Protein AF-0000000081332481 (afdb_homodimer)

Organism: NCBI:txid2813360

Solvent-accessible surface area (backbone atoms only — not comparable to full-atom values): 32231 Å² total; per-residue (Å²): 129,85,81,70,49,71,56,53,50,43,49,51,51,40,50,52,54,43,51,50,42,48,48,52,48,54,48,47,52,50,52,48,51,51,47,49,53,48,53,53,50,54,58,68,66,47,56,86,83,52,57,57,63,68,61,35,68,72,42,75,48,63,41,43,40,66,84,76,62,51,73,46,76,46,75,48,70,48,22,32,64,70,50,46,52,48,50,49,50,49,50,50,44,49,52,50,49,50,43,51,32,45,43,50,38,43,50,47,52,38,53,46,50,46,46,21,49,28,47,54,70,64,37,84,55,39,75,81,57,87,84,67,84,59,84,87,43,80,54,59,66,80,57,37,45,90,88,54,63,55,88,57,66,63,54,56,60,53,49,37,35,47,74,58,30,69,65,37,37,52,47,49,65,31,89,91,46,55,50,65,63,52,48,51,49,51,52,54,50,31,49,26,35,61,66,47,77,29,39,41,82,52,64,68,61,51,50,51,57,49,49,69,72,40,70,94,52,80,62,78,61,46,60,60,57,58,49,70,36,43,40,84,46,96,96,29,28,29,64,51,60,61,67,38,76,45,67,77,49,97,83,45,62,80,84,40,54,48,53,49,54,59,51,52,54,30,49,54,51,26,51,50,46,40,50,49,51,38,55,55,56,68,69,47,80,85,123,129,85,81,70,50,70,58,54,51,44,48,51,51,40,50,51,54,43,50,48,41,49,49,52,48,55,50,47,54,51,53,48,51,52,48,50,53,47,52,54,50,54,59,69,65,47,56,87,83,52,58,59,64,69,52,44,67,73,41,75,48,65,40,43,41,67,83,76,60,51,71,46,75,46,75,48,72,45,22,30,65,68,50,47,51,48,51,48,50,50,51,51,44,49,51,51,48,51,45,49,32,44,45,49,37,44,51,48,49,39,54,45,50,46,46,22,51,29,48,55,70,63,36,85,55,40,76,82,59,87,84,67,83,60,83,87,43,82,53,61,68,81,57,36,45,89,88,54,63,55,87,58,66,62,53,58,61,51,50,37,36,45,73,57,31,68,64,38,38,51,47,48,64,31,89,91,46,55,52,64,63,53,47,52,50,51,53,52,50,33,49,26,34,63,68,46,77,30,39,42,82,50,64,67,59,52,51,50,56,49,49,66,72,40,70,94,52,79,61,77,62,47,61,61,56,57,48,71,36,42,39,84,48,95,93,28,29,29,64,51,60,61,68,37,76,46,66,78,47,96,83,45,61,80,83,40,53,49,52,50,54,61,51,54,54,32,49,53,52,26,51,49,49,39,52,48,50,39,54,54,56,68,69,46,79,86,122

Nearest PDB structures (foldseek):
  5knb-assembly1_G  TM=2.806E-01  e=1.075E+00  Enterococcus hirae ATCC 9790
  3vr4-assembly1_G  TM=3.403E-01  e=3.353E+00  Enterococcus hirae
  6is6-assembly1_A  TM=1.563E-01  e=2.372E+00  Thermoplasmatales archaeon SG8-52-1
  7clj-assembly1_A-2  TM=1.179E-01  e=5.777E+00  Thermoplasmatales archaeon SG8-52-1
  5knb-assembly1_G  TM=2.806E-01  e=8.310E-01  Enterococcus hirae ATCC 9790

Radius of gyration: 25.59 Å; Cα contacts (8 Å, |Δi|>4): 649; chains: 2; bounding box: 69×75×63 Å

pLDDT: mean 86.56, std 14.45, range [34.12, 98.12]

Foldseek 3Di:
DPPDDPLRVLLVVLVVLLVVLVVVLVVLVVVLVVVLVVLVVVLVPDDPVPPQQQDFDKDWDWDADPVPRDIDIDIDGQRHSVSVNVVSVLVSQLSLLVSLLSSLLSLLVSLQQVQLQCVLVVFPLHDQDPPQDQPNDNDSCSRDDSVDHDPPPPLVSLVSLCVRFPLLVDVCPPPPHPLQLLSLLSVLQSVCCVPVVQWDQDLVVSVVSSPVSPDPDDCVCSSVVSCVQWDDDPNTTGGHQDWDQDPPDVPPPHRDTDRSSVVSSVSSSVSSVSVSVRRVVSPPPPD/DPPDDPLRVLLVVLVVLLVVLVVVLVVLVVVLVVVLVVLVVVLVPDDPVPPQQAQFDKDWDWDADPVPRDIDIDIDGQRHSVSVNVVSVLVSQLSLLVSLLSSLLSLLVSLQQVQLQCVLVVFPLHDQDPPQDQPNDNDSCSRDDSVCHDPPPPLVSLVSLCVRFPLLVDVCPPPPHPLQLLSLLSVLQSVCCVPVVQWDQDLVVSVVSSPVSPDPDDCVCSSVVSCVQWDDDPNTTGGHQDWDQPPPDVPPPHRDTDRSSVVSSVSSSVSSVSVSVRRVVSPPPPD

Secondary structure (DSSP, 8-state):
-----HHHHHHHHHHHHHHHHHHHHHHHHHHHHHHHHHHHHHHHHS-TTS-TTT-S-EEEEEEE-TTT--EEEEEEE--SHHHHHHHHHHHHHHHHHHHHHHHHHHHHHHHHHHHHHHHHHT-TTPPPPTT---TT---GGGT--TTSPPTTTTHHHHHHHHHH-HHHHHHHSSTT--HHHHHHHHHHHHHHHHHHTTEES-HHHHHHHHHHH-TTS--TTHHHHHHTTEEEETTEEEE--SPEE----TTS-TT-EE-HHHHHHHHHHHHHHHHHHHHHHHHS---/-----HHHHHHHHHHHHHHHHHHHHHHHHHHHHHHHHHHHHHHHHS-TTS-GGG---EEEEEEE-TTT--EEEEEEE--SHHHHHHHHHHHHHHHHHHHHHHHHHHHHHHHHHHHHHHHHHT-TTPPPPTT---TT---GGGT--TTSPPTTTTHHHHHHHHHH-HHHHHHHSSTT--HHHHHHHHHHHHHHHHHHTTEES-HHHHHHHHHHH-TTS--TTHHHHHHTTEEEETTEEEE--SPEE----TTS-TT-EE-HHHHHHHHHHHHHHHHHHHHHHHHS---

Sequence (574 aa):
MTDKTFVQEEFDKLLEKITNADVYKRQTAKIFEYREARLIEQHQQLPDWVNREEHGPAYFVRYKSPSTAVETTITTKTYKLDDQLELNTLHKLKTYQWLLAEAYEVFEDFIERVYADCGIRGSSLWVRPDGWKHDGSKDLSHYYNPRRKSSGTPFIQLKALRERSAHFREYEARKGNHYRVQFVLIEKLRHLIVHEGGYCEDFNSLMSLIQKELVDVSMKGVRSYVESYLIPHRGAKLIDLLELPVEDGPGALIGAYHDVMGGFFTTLIEYALLIKESIELEEQPVTMTDKTFVQEEFDKLLEKITNADVYKRQTAKIFEYREARLIEQHQQLPDWVNREEHGPAYFVRYKSPSTAVETTITTKTYKLDDQLELNTLHKLKTYQWLLAEAYEVFEDFIERVYADCGIRGSSLWVRPDGWKHDGSKDLSHYYNPRRKSSGTPFIQLKALRERSAHFREYEARKGNHYRVQFVLIEKLRHLIVHEGGYCEDFNSLMSLIQKELVDVSMKGVRSYVESYLIPHRGAKLIDLLELPVEDGPGALIGAYHDVMGGFFTTLIEYALLIKESIELEEQPVT

Structure (mmCIF, N/CA/C/O backbone):
data_AF-0000000081332481-model_v1
#
loop_
_entity.id
_entity.type
_entity.pdbx_description
1 polymer Nucleotidyltransferase
#
loop_
_atom_site.group_PDB
_atom_site.id
_atom_site.type_symbol
_atom_site.label_atom_id
_atom_site.label_alt_id
_atom_site.label_comp_id
_atom_site.label_asym_id
_atom_site.label_entity_id
_atom_site.label_seq_id
_atom_site.pdbx_PDB_ins_code
_atom_site.Cartn_x
_atom_site.Cartn_y
_atom_site.Cartn_z
_atom_site.occupancy
_atom_site.B_iso_or_equiv
_atom_site.auth_seq_id
_atom_site.auth_comp_id
_atom_site.auth_asym_id
_atom_site.auth_atom_id
_atom_site.pdbx_PDB_model_num
ATOM 1 N N . MET A 1 1 ? 4.879 21.344 32.219 1 34.12 1 MET A N 1
ATOM 2 C CA . MET A 1 1 ? 4.863 20.578 30.953 1 34.12 1 MET A CA 1
ATOM 3 C C . MET A 1 1 ? 3.539 20.75 30.219 1 34.12 1 MET A C 1
ATOM 5 O O . MET A 1 1 ? 2.48 20.406 30.75 1 34.12 1 MET A O 1
ATOM 9 N N . THR A 1 2 ? 3.232 21.75 29.547 1 45.5 2 THR A N 1
ATOM 10 C CA . THR A 1 2 ? 1.923 22.219 29.094 1 45.5 2 THR A CA 1
ATOM 11 C C . THR A 1 2 ? 1.155 21.078 28.422 1 45.5 2 THR A C 1
ATOM 13 O O . THR A 1 2 ? 1.686 20.406 27.531 1 45.5 2 THR A O 1
ATOM 16 N N . ASP A 1 3 ? 0.049 20.453 28.984 1 60.5 3 ASP A N 1
ATOM 17 C CA . ASP A 1 3 ? -0.817 19.312 28.672 1 60.5 3 ASP A CA 1
ATOM 18 C C . ASP A 1 3 ? -1.306 19.375 27.234 1 60.5 3 ASP A C 1
ATOM 20 O O . ASP A 1 3 ? -2.025 20.297 26.844 1 60.5 3 ASP A O 1
ATOM 24 N N . LYS A 1 4 ? -0.632 18.797 26.266 1 76.12 4 LYS A N 1
ATOM 25 C CA . LYS A 1 4 ? -1.013 18.797 24.859 1 76.12 4 LYS A CA 1
ATOM 26 C C . LYS A 1 4 ? -2.445 18.312 24.672 1 76.12 4 LYS A C 1
ATOM 28 O O . LYS A 1 4 ? -2.871 17.359 25.328 1 76.12 4 LYS A O 1
ATOM 33 N N . THR A 1 5 ? -3.217 19.062 23.953 1 91.06 5 THR A N 1
ATOM 34 C CA . THR A 1 5 ? -4.551 18.609 23.594 1 91.06 5 THR A CA 1
ATOM 35 C C . THR A 1 5 ? -4.473 17.359 22.719 1 91.06 5 THR A C 1
ATOM 37 O O . THR A 1 5 ? -3.418 17.047 22.172 1 91.06 5 THR A O 1
ATOM 40 N N . PHE A 1 6 ? -5.438 16.609 22.797 1 94.25 6 PHE A N 1
ATOM 41 C CA . PHE A 1 6 ? -5.52 15.406 21.969 1 94.25 6 PHE A CA 1
ATOM 42 C C . PHE A 1 6 ? -5.242 15.734 20.5 1 94.25 6 PHE A C 1
ATOM 44 O O . PHE A 1 6 ? -4.504 15.008 19.828 1 94.25 6 PHE A O 1
ATOM 51 N N . VAL A 1 7 ? -5.77 16.859 20.062 1 96 7 VAL A N 1
ATOM 52 C CA . VAL A 1 7 ? -5.613 17.266 18.672 1 96 7 VAL A CA 1
ATOM 53 C C . VAL A 1 7 ? -4.145 17.578 18.391 1 96 7 VAL A C 1
ATOM 55 O O . VAL A 1 7 ? -3.617 17.219 17.344 1 96 7 VAL A O 1
ATOM 58 N N . GLN A 1 8 ? -3.482 18.25 19.297 1 96 8 GLN A N 1
ATOM 59 C CA . GLN A 1 8 ? -2.064 18.547 19.141 1 96 8 GLN A CA 1
ATOM 60 C C . GLN A 1 8 ? -1.23 17.266 19.109 1 96 8 GLN A C 1
ATOM 62 O O . GLN A 1 8 ? -0.291 17.141 18.328 1 96 8 GLN A O 1
ATOM 67 N N . GLU A 1 9 ? -1.585 16.344 19.984 1 96.44 9 GLU A N 1
ATOM 68 C CA . GLU A 1 9 ? -0.864 15.078 20.016 1 96.44 9 GLU A CA 1
ATOM 69 C C . GLU A 1 9 ? -0.985 14.336 18.688 1 96.44 9 GLU A C 1
ATOM 71 O O . GLU A 1 9 ? 0.001 13.805 18.188 1 96.44 9 GLU A O 1
ATOM 76 N N . GLU A 1 10 ? -2.197 14.312 18.172 1 96.94 10 GLU A N 1
ATOM 77 C CA . GLU A 1 10 ? -2.426 13.633 16.906 1 96.94 10 GLU A CA 1
ATOM 78 C C . GLU A 1 10 ? -1.7 14.344 15.766 1 96.94 10 GLU A C 1
ATOM 80 O O . GLU A 1 10 ? -1.191 13.695 14.844 1 96.94 10 GLU A O 1
ATOM 85 N N . PHE A 1 11 ? -1.622 15.625 15.828 1 97.25 11 PHE A N 1
ATOM 86 C CA . PHE A 1 11 ? -0.911 16.391 14.805 1 97.25 11 PHE A CA 1
ATOM 87 C C . PHE A 1 11 ? 0.586 16.109 14.867 1 97.25 11 PHE A C 1
ATOM 89 O O . PHE A 1 11 ? 1.24 15.969 13.836 1 97.25 11 PHE A O 1
ATOM 96 N N . ASP A 1 12 ? 1.07 16.078 16.062 1 95.69 12 ASP A N 1
ATOM 97 C CA . ASP A 1 12 ? 2.486 15.766 16.234 1 95.69 12 ASP A CA 1
ATOM 98 C C . ASP A 1 12 ? 2.826 14.391 15.664 1 95.69 12 ASP A C 1
ATOM 100 O O . ASP A 1 12 ? 3.889 14.211 15.07 1 95.69 12 ASP A O 1
ATOM 104 N N . LYS A 1 13 ? 1.934 13.461 15.875 1 94.75 13 LYS A N 1
ATOM 105 C CA . LYS A 1 13 ? 2.129 12.125 15.312 1 94.75 13 LYS A CA 1
ATOM 106 C C . LYS A 1 13 ? 2.15 12.172 13.781 1 94.75 13 LYS A C 1
ATOM 108 O O . LYS A 1 13 ? 2.988 11.523 13.148 1 94.75 13 LYS A O 1
ATOM 113 N N . LEU A 1 14 ? 1.231 12.898 13.211 1 97 14 LEU A N 1
ATOM 114 C CA . LEU A 1 14 ? 1.178 13.062 11.766 1 97 14 LEU A CA 1
ATOM 115 C C . LEU A 1 14 ? 2.471 13.68 11.242 1 97 14 LEU A C 1
ATOM 117 O O . LEU A 1 14 ? 3.049 13.195 10.273 1 97 14 LEU A O 1
ATOM 121 N N . LEU A 1 15 ? 2.934 14.711 11.914 1 95.56 15 LEU A N 1
ATOM 122 C CA . LEU A 1 15 ? 4.148 15.406 11.516 1 95.56 15 LEU A CA 1
ATOM 123 C C . LEU A 1 15 ? 5.348 14.461 11.531 1 95.56 15 LEU A C 1
ATOM 125 O O . LEU A 1 15 ? 6.145 14.453 10.594 1 95.56 15 LEU A O 1
ATOM 129 N N . GLU A 1 16 ? 5.383 13.766 12.547 1 93.12 16 GLU A N 1
ATOM 130 C CA . GLU A 1 16 ? 6.492 12.82 12.688 1 93.12 16 GLU A CA 1
ATOM 131 C C . GLU A 1 16 ? 6.484 11.789 1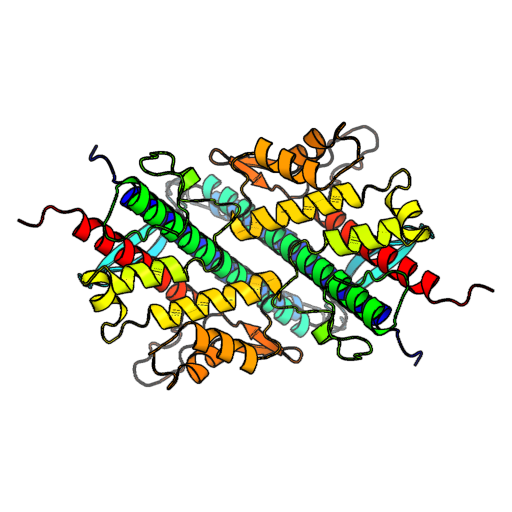1.57 1 93.12 16 GLU A C 1
ATOM 133 O O . GLU A 1 16 ? 7.52 11.531 10.945 1 93.12 16 GLU A O 1
ATOM 138 N N . LYS A 1 17 ? 5.379 11.234 11.297 1 93.88 17 LYS A N 1
ATOM 139 C CA . LYS A 1 17 ? 5.277 10.164 10.312 1 93.88 17 LYS A CA 1
ATOM 140 C C . LYS A 1 17 ? 5.527 10.688 8.898 1 93.88 17 LYS A C 1
ATOM 142 O O . LYS A 1 17 ? 6.211 10.047 8.102 1 93.88 17 LYS A O 1
ATOM 147 N N . ILE A 1 18 ? 5.02 11.875 8.562 1 95.5 18 ILE A N 1
ATOM 148 C CA . ILE A 1 18 ? 5.207 12.422 7.223 1 95.5 18 ILE A CA 1
ATOM 149 C C . ILE A 1 18 ? 6.648 12.898 7.059 1 95.5 18 ILE A C 1
ATOM 151 O O . ILE A 1 18 ? 7.238 12.75 5.984 1 95.5 18 ILE A O 1
ATOM 155 N N . THR A 1 19 ? 7.234 13.445 8.094 1 92.81 19 THR A N 1
ATOM 156 C CA . THR A 1 19 ? 8.633 13.859 8.031 1 92.81 19 THR A CA 1
ATOM 157 C C . THR A 1 19 ? 9.539 12.641 7.836 1 92.81 19 THR A C 1
ATOM 159 O O . THR A 1 19 ? 10.523 12.711 7.098 1 92.81 19 THR A O 1
ATOM 162 N N . ASN A 1 20 ? 9.172 11.594 8.523 1 91.25 20 ASN A N 1
ATOM 163 C CA . ASN A 1 20 ? 9.922 10.359 8.32 1 91.25 20 ASN A CA 1
ATOM 164 C C . ASN A 1 20 ? 9.781 9.852 6.887 1 91.25 20 ASN A C 1
ATOM 166 O O . ASN A 1 20 ? 10.75 9.344 6.309 1 91.25 20 ASN A O 1
ATOM 170 N N . ALA A 1 21 ? 8.602 9.906 6.352 1 94.19 21 ALA A N 1
ATOM 171 C CA . ALA A 1 21 ? 8.406 9.531 4.953 1 94.19 21 ALA A CA 1
ATOM 172 C C . ALA A 1 21 ? 9.281 10.367 4.027 1 94.19 21 ALA A C 1
ATOM 174 O O . ALA A 1 21 ? 9.805 9.859 3.033 1 94.19 21 ALA A O 1
ATOM 175 N N . ASP A 1 22 ? 9.406 11.633 4.363 1 93.19 22 ASP A N 1
ATOM 176 C CA . ASP A 1 22 ? 10.242 12.516 3.559 1 93.19 22 ASP A CA 1
ATOM 177 C C . ASP A 1 22 ? 11.711 12.117 3.65 1 93.19 22 ASP A C 1
ATOM 179 O O . ASP A 1 22 ? 12.461 12.227 2.676 1 93.19 22 ASP A O 1
ATOM 183 N N . VAL A 1 23 ? 12.125 11.688 4.805 1 91.69 23 VAL A N 1
ATOM 184 C CA . VAL A 1 23 ? 13.484 11.188 4.969 1 91.69 23 VAL A CA 1
ATOM 185 C C . VAL A 1 23 ? 13.703 9.984 4.059 1 91.69 23 VAL A C 1
ATOM 187 O O . VAL A 1 23 ? 14.703 9.922 3.33 1 91.69 23 VAL A O 1
ATOM 190 N N . TYR A 1 24 ? 12.781 9.055 4.102 1 93 24 TYR A N 1
ATOM 191 C CA . TYR A 1 24 ? 12.875 7.887 3.234 1 93 24 TYR A CA 1
ATOM 192 C C . TYR A 1 24 ? 12.93 8.297 1.768 1 93 24 TYR A C 1
ATOM 194 O O . TYR A 1 24 ? 13.68 7.715 0.981 1 93 24 TYR A O 1
ATOM 202 N N . LYS A 1 25 ? 12.125 9.25 1.438 1 94.38 25 LYS A N 1
ATOM 203 C CA . LYS A 1 25 ? 12.094 9.719 0.057 1 94.38 25 LYS A CA 1
ATOM 204 C C . LYS A 1 25 ? 13.461 10.266 -0.368 1 94.38 25 LYS A C 1
ATOM 206 O O . LYS A 1 25 ? 13.961 9.922 -1.441 1 94.38 25 LYS A O 1
ATOM 211 N N . ARG A 1 26 ? 14.016 11.086 0.424 1 91 26 ARG A N 1
ATOM 212 C CA . ARG A 1 26 ? 15.312 11.68 0.118 1 91 26 ARG A CA 1
ATOM 213 C C . ARG A 1 26 ? 16.406 10.617 0.043 1 91 26 ARG A C 1
ATOM 215 O O . ARG A 1 26 ? 17.266 10.672 -0.833 1 91 26 ARG A O 1
ATOM 222 N N . GLN A 1 27 ? 16.375 9.703 0.948 1 90.75 27 GLN A N 1
ATOM 223 C CA . GLN A 1 27 ? 17.328 8.602 0.907 1 90.75 27 GLN A CA 1
ATOM 224 C C . GLN A 1 27 ? 17.141 7.762 -0.355 1 90.75 27 GLN A C 1
ATOM 226 O O . GLN A 1 27 ? 18.125 7.344 -0.978 1 90.75 27 GLN A O 1
ATOM 231 N N . THR A 1 28 ? 15.938 7.508 -0.649 1 93.94 28 THR A N 1
ATOM 232 C CA . THR A 1 28 ? 15.641 6.758 -1.864 1 93.94 28 THR A CA 1
ATOM 233 C C . THR A 1 28 ? 16.25 7.441 -3.086 1 93.94 28 THR A C 1
ATOM 235 O O . THR A 1 28 ? 16.875 6.781 -3.924 1 93.94 28 THR A O 1
ATOM 238 N N . ALA A 1 29 ? 16.031 8.742 -3.152 1 92.31 29 ALA A N 1
ATOM 239 C CA . ALA A 1 29 ? 16.578 9.492 -4.281 1 92.31 29 ALA A CA 1
ATOM 240 C C . ALA A 1 29 ? 18.078 9.273 -4.398 1 92.31 29 ALA A C 1
ATOM 242 O O . ALA A 1 29 ? 18.594 9.008 -5.492 1 92.31 29 ALA A O 1
ATOM 243 N N . LYS A 1 30 ? 18.734 9.312 -3.338 1 90.06 30 LYS A N 1
ATOM 244 C CA . LYS A 1 30 ? 20.188 9.148 -3.328 1 90.06 30 LYS A CA 1
ATOM 245 C C . LYS A 1 30 ? 20.594 7.723 -3.705 1 90.06 30 LYS A C 1
ATOM 247 O O . LYS A 1 30 ? 21.5 7.52 -4.504 1 90.06 30 LYS A O 1
ATOM 252 N N . ILE A 1 31 ? 19.938 6.781 -3.107 1 92.19 31 ILE A N 1
ATOM 253 C CA . ILE A 1 31 ? 20.25 5.367 -3.312 1 92.19 31 ILE A CA 1
ATOM 254 C C . ILE A 1 31 ? 20.125 5.023 -4.793 1 92.19 31 ILE A C 1
ATOM 256 O O . ILE A 1 31 ? 21.016 4.418 -5.379 1 92.19 31 ILE A O 1
ATOM 260 N N . PHE A 1 32 ? 19.109 5.434 -5.383 1 93.31 32 PHE A N 1
ATOM 261 C CA . PHE A 1 32 ? 18.828 5.004 -6.75 1 93.31 32 PHE A CA 1
ATOM 262 C C . PHE A 1 32 ? 19.641 5.82 -7.746 1 93.31 32 PHE A C 1
ATOM 264 O O . PHE A 1 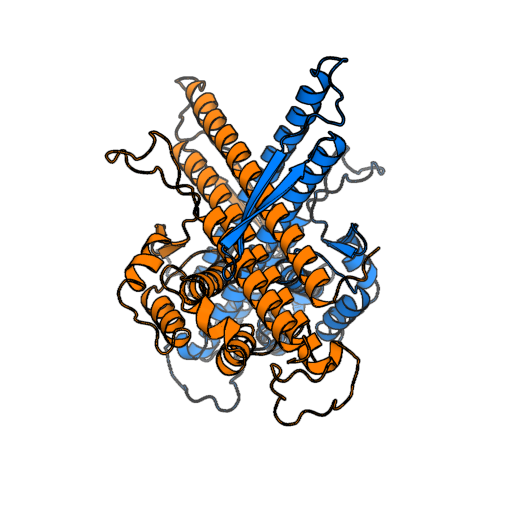32 ? 19.953 5.348 -8.844 1 93.31 32 PHE A O 1
ATOM 271 N N . GLU A 1 33 ? 19.953 7.055 -7.379 1 91.5 33 GLU A N 1
ATOM 272 C CA . GLU A 1 33 ? 20.906 7.812 -8.195 1 91.5 33 GLU A CA 1
ATOM 273 C C . GLU A 1 33 ? 22.266 7.141 -8.219 1 91.5 33 GLU A C 1
ATOM 275 O O . GLU A 1 33 ? 22.891 7.027 -9.281 1 91.5 33 GLU A O 1
ATOM 280 N N . TYR A 1 34 ? 22.703 6.777 -7.094 1 90.75 34 TYR A N 1
ATOM 281 C CA . TYR A 1 34 ? 23.969 6.078 -6.992 1 90.75 34 TYR A CA 1
ATOM 282 C C . TYR A 1 34 ? 23.938 4.77 -7.77 1 90.75 34 TYR A C 1
ATOM 284 O O . TYR A 1 34 ? 24.891 4.43 -8.469 1 90.75 34 TYR A O 1
ATOM 292 N N . ARG A 1 35 ? 22.922 4.062 -7.633 1 91.19 35 ARG A N 1
ATOM 293 C CA . ARG A 1 35 ? 22.781 2.791 -8.336 1 91.19 35 ARG A CA 1
ATOM 294 C C . ARG A 1 35 ? 22.797 2.998 -9.844 1 91.19 35 ARG A C 1
ATOM 296 O O . ARG A 1 35 ? 23.375 2.203 -10.586 1 91.19 35 ARG A O 1
ATOM 303 N N . GLU A 1 36 ? 22.094 3.998 -10.266 1 92 36 GLU A N 1
ATOM 304 C CA . GLU A 1 36 ? 22.094 4.316 -11.688 1 92 36 GLU A CA 1
ATOM 305 C C . GLU A 1 36 ? 23.5 4.551 -12.211 1 92 36 GLU A C 1
ATOM 307 O O . GLU A 1 36 ? 23.891 4.008 -13.25 1 92 36 GLU A O 1
ATOM 312 N N . ALA A 1 37 ? 24.219 5.344 -11.492 1 91.75 37 ALA A N 1
ATOM 313 C CA . ALA A 1 37 ? 25.594 5.645 -11.875 1 91.75 37 ALA A CA 1
ATOM 314 C C . ALA A 1 37 ? 26.453 4.375 -11.906 1 91.75 37 ALA A C 1
ATOM 316 O O . ALA A 1 37 ? 27.25 4.18 -12.82 1 91.75 37 ALA A O 1
ATOM 317 N N . ARG A 1 38 ? 26.25 3.549 -10.984 1 88.44 38 ARG A N 1
ATOM 318 C CA . ARG A 1 38 ? 27 2.305 -10.898 1 88.44 38 ARG A CA 1
ATOM 319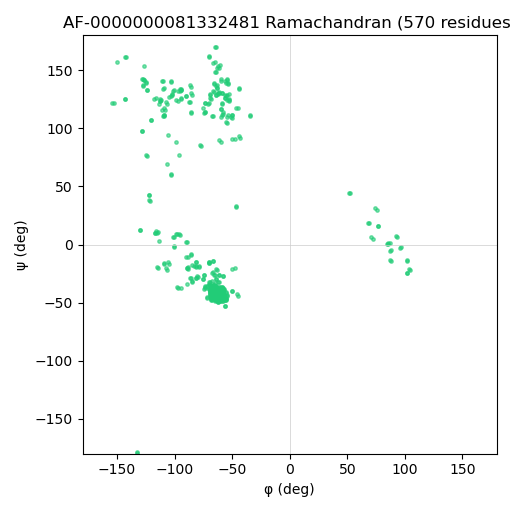 C C . ARG A 1 38 ? 26.672 1.375 -12.062 1 88.44 38 ARG A C 1
ATOM 321 O O . ARG A 1 38 ? 27.547 0.716 -12.617 1 88.44 38 ARG A O 1
ATOM 328 N N . LEU A 1 39 ? 25.406 1.281 -12.375 1 87.12 39 LEU A N 1
ATOM 329 C CA . LEU A 1 39 ? 24.984 0.455 -13.5 1 87.12 39 LEU A CA 1
ATOM 330 C C . LEU A 1 39 ? 25.641 0.912 -14.797 1 87.12 39 LEU A C 1
ATOM 332 O O . LEU A 1 39 ? 26.125 0.087 -15.57 1 87.12 39 LEU A O 1
ATOM 336 N N . ILE A 1 40 ? 25.656 2.191 -14.977 1 88.56 40 ILE A N 1
ATOM 337 C CA . ILE A 1 40 ? 26.234 2.766 -16.188 1 88.56 40 ILE A CA 1
ATOM 338 C C . ILE A 1 40 ? 27.75 2.49 -16.203 1 88.56 40 ILE A C 1
ATOM 340 O O . ILE A 1 40 ? 28.281 2.045 -17.219 1 88.56 40 ILE A O 1
ATOM 344 N N . GLU A 1 41 ? 28.344 2.703 -15.094 1 88.31 41 GLU A N 1
ATOM 345 C CA . GLU A 1 41 ? 29.781 2.477 -14.984 1 88.31 41 GLU A CA 1
ATOM 346 C C . GLU A 1 41 ? 30.125 1.013 -15.227 1 88.31 41 GLU A C 1
ATOM 348 O O . GLU A 1 41 ? 31.094 0.709 -15.93 1 88.31 41 GLU A O 1
ATOM 353 N N . GLN A 1 42 ? 29.453 0.112 -14.648 1 83.44 42 GLN A N 1
ATOM 354 C CA . GLN A 1 42 ? 29.703 -1.319 -14.805 1 83.44 42 GLN A CA 1
ATOM 355 C C . GLN A 1 42 ? 29.547 -1.745 -16.266 1 83.44 42 GLN A C 1
ATOM 357 O O . GLN A 1 42 ? 30.297 -2.59 -16.75 1 83.44 42 GLN A O 1
ATOM 362 N N . HIS A 1 43 ? 28.594 -1.208 -16.859 1 83.19 43 HIS A N 1
ATOM 363 C CA . HIS A 1 43 ? 28.359 -1.54 -18.25 1 83.19 43 HIS A CA 1
ATOM 364 C C . HIS A 1 43 ? 29.5 -1.017 -19.141 1 83.19 43 HIS A C 1
ATOM 366 O O . HIS A 1 43 ? 29.875 -1.659 -20.125 1 83.19 43 HIS A O 1
ATOM 372 N N . GLN A 1 44 ? 29.969 0.16 -18.797 1 83.44 44 GLN A N 1
ATOM 373 C CA . GLN A 1 44 ? 31.047 0.771 -19.547 1 83.44 44 GLN A CA 1
ATOM 374 C C . GLN A 1 44 ? 32.344 -0.021 -19.391 1 83.44 44 GLN A C 1
ATOM 376 O O . GLN A 1 44 ? 33.188 -0.019 -20.281 1 83.44 44 GLN A O 1
ATOM 381 N N . GLN A 1 45 ? 32.375 -0.708 -18.328 1 81 45 GLN A N 1
ATOM 382 C CA . GLN A 1 45 ? 33.625 -1.445 -18.031 1 81 45 GLN A CA 1
ATOM 383 C C . GLN A 1 45 ? 33.562 -2.842 -18.641 1 81 45 GLN A C 1
ATOM 385 O O . GLN A 1 45 ? 34.594 -3.547 -18.656 1 81 45 GLN A O 1
ATOM 390 N N . LEU A 1 46 ? 32.406 -3.189 -19.094 1 76.88 46 LEU A N 1
ATOM 391 C CA . LEU A 1 46 ? 32.312 -4.516 -19.703 1 76.88 46 LEU A CA 1
ATOM 392 C C . LEU A 1 46 ? 33.188 -4.594 -20.969 1 76.88 46 LEU A C 1
ATOM 394 O O . LEU A 1 46 ? 33.188 -3.658 -21.766 1 76.88 46 LEU A O 1
ATOM 398 N N . PRO A 1 47 ? 33.844 -5.75 -20.969 1 72.75 47 PRO A N 1
ATOM 399 C CA . PRO A 1 47 ? 34.688 -5.906 -22.172 1 72.75 47 PRO A CA 1
ATOM 400 C C . PRO A 1 47 ? 33.844 -5.914 -23.453 1 72.75 47 PRO A C 1
ATOM 402 O O . PRO A 1 47 ? 32.656 -6.242 -23.422 1 72.75 47 PRO A O 1
ATOM 405 N N . ASP A 1 48 ? 34.438 -5.531 -24.5 1 66.31 48 ASP A N 1
ATOM 406 C CA . ASP A 1 48 ? 33.75 -5.363 -25.781 1 66.31 48 ASP A CA 1
ATOM 407 C C . ASP A 1 48 ? 33.188 -6.691 -26.281 1 66.31 48 ASP A C 1
ATOM 409 O O . ASP A 1 48 ? 32.219 -6.707 -27.062 1 66.31 48 ASP A O 1
ATOM 413 N N . TRP A 1 49 ? 33.719 -7.793 -25.812 1 64.56 49 TRP A N 1
ATOM 414 C CA . TRP A 1 49 ? 33.281 -9.086 -26.328 1 64.56 49 TRP A CA 1
ATOM 415 C C . TRP A 1 49 ? 32 -9.555 -25.625 1 64.56 49 TRP A C 1
ATOM 417 O O . TRP A 1 49 ? 31.375 -10.508 -26.062 1 64.56 49 TRP A O 1
ATOM 427 N N . VAL A 1 50 ? 31.797 -8.953 -24.516 1 59.69 50 VAL A N 1
ATOM 428 C CA . VAL A 1 50 ? 30.594 -9.297 -23.781 1 59.69 50 VAL A CA 1
ATOM 429 C C . VAL A 1 50 ? 29.375 -8.695 -24.484 1 59.69 50 VAL A C 1
ATOM 431 O O . VAL A 1 50 ? 29.359 -7.5 -24.797 1 59.69 50 VAL A O 1
ATOM 434 N N . ASN A 1 51 ? 28.516 -9.672 -25 1 60.69 51 ASN A N 1
ATOM 435 C CA . ASN A 1 51 ? 27.25 -9.188 -25.516 1 60.69 51 ASN A CA 1
ATOM 436 C C . ASN A 1 51 ? 26.438 -8.477 -24.438 1 60.69 51 ASN A C 1
ATOM 438 O O . ASN A 1 51 ? 25.75 -9.133 -23.641 1 60.69 51 ASN A O 1
ATOM 442 N N . ARG A 1 52 ? 26.734 -7.246 -24.391 1 60.19 52 ARG A N 1
ATOM 443 C CA . ARG A 1 52 ? 26.156 -6.363 -23.375 1 60.19 52 ARG A CA 1
ATOM 444 C C . ARG A 1 52 ? 24.656 -6.555 -23.266 1 60.19 52 ARG A C 1
ATOM 446 O O . ARG A 1 52 ? 24.062 -6.312 -22.203 1 60.19 52 ARG A O 1
ATOM 453 N N . GLU A 1 53 ? 24.141 -7.129 -24.359 1 58.84 53 GLU A N 1
ATOM 454 C CA . GLU A 1 53 ? 22.688 -7.305 -24.375 1 58.84 53 GLU A CA 1
ATOM 455 C C . GLU A 1 53 ? 22.266 -8.539 -23.594 1 58.84 53 GLU A C 1
ATOM 457 O O . GLU A 1 53 ? 21.125 -8.641 -23.156 1 58.84 53 GLU A O 1
ATOM 462 N N . GLU A 1 54 ? 23.312 -9.375 -23.344 1 59.47 54 GLU A N 1
ATOM 463 C CA . GLU A 1 54 ? 22.938 -10.664 -22.766 1 59.47 54 GLU A CA 1
ATOM 464 C C . GLU A 1 54 ? 23.469 -10.805 -21.344 1 59.47 54 GLU A C 1
ATOM 466 O O . GLU A 1 54 ? 23.219 -11.805 -20.688 1 59.47 54 GLU A O 1
ATOM 471 N N . HIS A 1 55 ? 24.094 -9.742 -20.906 1 60.28 55 HIS A N 1
ATOM 472 C CA . HIS A 1 55 ? 24.781 -9.945 -19.641 1 60.28 55 HIS A CA 1
ATOM 473 C C . HIS A 1 55 ? 24.062 -9.25 -18.5 1 60.28 55 HIS A C 1
ATOM 475 O O . HIS A 1 55 ? 23.969 -8.023 -18.469 1 60.28 55 HIS A O 1
ATOM 481 N N . GLY A 1 56 ? 22.891 -9.742 -18.125 1 63.81 56 GLY A N 1
ATOM 482 C CA . GLY A 1 56 ? 22.25 -9.289 -16.906 1 63.81 56 GLY A CA 1
ATOM 483 C C . GLY A 1 56 ? 21.875 -10.422 -15.961 1 63.81 56 GLY A C 1
ATOM 484 O O . GLY A 1 56 ? 21.969 -11.594 -16.328 1 63.81 56 GLY A O 1
ATOM 485 N N . PRO A 1 57 ? 21.812 -10.07 -14.734 1 69.88 57 PRO A N 1
ATOM 486 C CA . PRO A 1 57 ? 21.422 -11.117 -13.781 1 69.88 57 PRO A CA 1
ATOM 487 C C . PRO A 1 57 ? 20.109 -11.805 -14.164 1 69.88 57 PRO A C 1
ATOM 489 O O . PRO A 1 57 ? 19.266 -11.195 -14.82 1 69.88 57 PRO A O 1
ATOM 492 N N . ALA A 1 58 ? 20.141 -13.062 -14.008 1 76 58 ALA A N 1
ATOM 493 C CA . ALA A 1 58 ? 18.906 -13.836 -14.172 1 76 58 ALA A CA 1
ATOM 494 C C . ALA A 1 58 ? 18.234 -14.078 -12.82 1 76 58 ALA A C 1
ATOM 496 O O . ALA A 1 58 ? 18.906 -14.336 -11.82 1 76 58 ALA A O 1
ATOM 497 N N . TYR A 1 59 ? 16.984 -13.805 -12.844 1 79.38 59 TYR A N 1
ATOM 498 C CA . TYR A 1 59 ? 16.188 -14.086 -11.656 1 79.38 59 TYR A CA 1
ATOM 499 C C . TYR A 1 59 ? 15.227 -15.25 -11.898 1 79.38 59 TYR A C 1
ATOM 501 O O . TYR A 1 59 ? 14.711 -15.414 -13.008 1 79.38 59 TYR A O 1
ATOM 509 N N . PHE A 1 60 ? 15.109 -16.078 -10.828 1 81.12 60 PHE A N 1
ATOM 510 C CA . PHE A 1 60 ? 14.281 -17.266 -11.008 1 81.12 60 PHE A CA 1
ATOM 511 C C . PHE A 1 60 ? 13.227 -17.359 -9.914 1 81.12 60 PHE A C 1
ATOM 513 O O . PHE A 1 60 ? 13.492 -17.016 -8.758 1 81.12 60 PHE A O 1
ATOM 520 N N . VAL A 1 61 ? 12.078 -17.672 -10.289 1 85.44 61 VAL A N 1
ATOM 521 C CA . VAL A 1 61 ? 11.016 -18.062 -9.359 1 85.44 61 VAL A CA 1
ATOM 522 C C . VAL A 1 61 ? 10.617 -19.516 -9.617 1 85.44 61 VAL A C 1
ATOM 524 O O . VAL A 1 61 ? 10.367 -19.906 -10.758 1 85.44 61 VAL A O 1
ATOM 527 N N . ARG A 1 62 ? 10.68 -20.25 -8.547 1 90.62 62 ARG A N 1
ATOM 528 C CA . ARG A 1 62 ? 10.305 -21.656 -8.633 1 90.62 62 ARG A CA 1
ATOM 529 C C . ARG A 1 62 ? 9 -21.922 -7.895 1 90.62 62 ARG A C 1
ATOM 531 O O . ARG A 1 62 ? 8.766 -21.375 -6.816 1 90.62 62 ARG A O 1
ATOM 538 N N . TYR A 1 63 ? 8.141 -22.641 -8.555 1 91.81 63 TYR A N 1
ATOM 539 C CA . TYR A 1 63 ? 6.906 -23.078 -7.914 1 91.81 63 TYR A CA 1
ATOM 540 C C . TYR A 1 63 ? 6.527 -24.484 -8.352 1 91.81 63 TYR A C 1
ATOM 542 O O . TYR A 1 63 ? 7.105 -25.031 -9.297 1 91.81 63 TYR A O 1
ATOM 550 N N . LYS A 1 64 ? 5.676 -25.047 -7.535 1 93.19 64 LYS A N 1
ATOM 551 C CA . LYS A 1 64 ? 5.254 -26.422 -7.801 1 93.19 64 LYS A CA 1
ATOM 552 C C . LYS A 1 64 ? 3.732 -26.531 -7.887 1 93.19 64 LYS A C 1
ATOM 554 O O . LYS A 1 64 ? 3.016 -25.859 -7.141 1 93.19 64 LYS A O 1
ATOM 559 N N . SER A 1 65 ? 3.344 -27.312 -8.828 1 93.25 65 SER A N 1
ATOM 560 C CA . SER A 1 65 ? 1.911 -27.594 -8.875 1 93.25 65 SER A CA 1
ATOM 561 C C . SER A 1 65 ? 1.448 -28.344 -7.633 1 93.25 65 SER A C 1
ATOM 563 O O . SER A 1 65 ? 2.008 -29.375 -7.285 1 93.25 65 SER A O 1
ATOM 565 N N . PRO A 1 66 ? 0.397 -27.812 -7.016 1 89.88 66 PRO A N 1
ATOM 566 C CA . PRO A 1 66 ? -0.078 -28.5 -5.809 1 89.88 66 PRO A CA 1
ATOM 567 C C . PRO A 1 66 ? -0.628 -29.891 -6.102 1 89.88 66 PRO A C 1
ATOM 569 O O . PRO A 1 66 ? -0.534 -30.781 -5.258 1 89.88 66 PRO A O 1
ATOM 572 N N . SER A 1 67 ? -1.096 -30.078 -7.316 1 91.12 67 SER A N 1
ATOM 573 C CA . SER A 1 67 ? -1.764 -31.344 -7.633 1 91.12 67 SER A CA 1
ATOM 574 C C . SER A 1 67 ? -0.808 -32.312 -8.305 1 91.12 67 SER A C 1
ATOM 576 O O . SER A 1 67 ? -0.848 -33.531 -8.031 1 91.12 67 SER A O 1
ATOM 578 N N . THR A 1 68 ? 0.075 -31.891 -9.148 1 91.81 68 THR A N 1
ATOM 579 C CA . THR A 1 68 ? 0.915 -32.812 -9.922 1 91.81 68 THR A CA 1
ATOM 580 C C . THR A 1 68 ? 2.338 -32.812 -9.375 1 91.81 68 THR A C 1
ATOM 582 O O . THR A 1 68 ? 3.135 -33.688 -9.742 1 91.81 68 THR A O 1
ATOM 585 N N . ALA A 1 69 ? 2.695 -31.875 -8.578 1 89.75 69 ALA A N 1
ATOM 586 C CA . ALA A 1 69 ? 4.004 -31.75 -7.938 1 89.75 69 ALA A CA 1
ATOM 587 C C . ALA A 1 69 ? 5.078 -31.375 -8.953 1 89.75 69 ALA A C 1
ATOM 589 O O . ALA A 1 69 ? 6.27 -31.391 -8.648 1 89.75 69 ALA A O 1
ATOM 590 N N . VAL A 1 70 ? 4.605 -31.109 -10.172 1 92.88 70 VAL A N 1
ATOM 591 C CA . VAL A 1 70 ? 5.551 -30.688 -11.195 1 92.88 70 VAL A CA 1
ATOM 592 C C . VAL A 1 70 ? 6.129 -29.312 -10.82 1 92.88 70 VAL A C 1
ATOM 594 O O . VAL A 1 70 ? 5.383 -28.391 -10.492 1 92.88 70 VAL A O 1
ATOM 597 N N . GLU A 1 71 ? 7.418 -29.25 -10.906 1 93.81 71 GLU A N 1
ATOM 598 C CA . GLU A 1 71 ? 8.117 -28.016 -10.586 1 93.81 71 GLU A CA 1
ATOM 599 C C . GLU A 1 71 ? 8.383 -27.188 -11.844 1 93.81 71 GLU A C 1
ATOM 601 O O . GLU A 1 71 ? 8.75 -27.734 -12.883 1 93.81 71 GLU A O 1
ATOM 606 N N . THR A 1 72 ? 8.109 -25.953 -11.758 1 93.06 72 THR A N 1
ATOM 607 C CA . THR A 1 72 ? 8.352 -25.016 -12.852 1 93.06 72 THR A CA 1
ATOM 608 C C . THR A 1 72 ? 9.242 -23.859 -12.391 1 93.06 72 THR A C 1
ATOM 610 O O . THR A 1 72 ? 9.062 -23.344 -11.289 1 93.06 72 THR A O 1
ATOM 613 N N . THR A 1 73 ? 10.227 -23.594 -13.203 1 90.75 73 THR A N 1
ATOM 614 C CA . THR A 1 73 ? 11.102 -22.453 -12.953 1 90.75 73 THR A CA 1
ATOM 615 C C . THR A 1 73 ? 10.922 -21.391 -14.023 1 90.75 73 THR A C 1
ATOM 617 O O . THR A 1 73 ? 11.031 -21.672 -15.219 1 90.75 73 THR A O 1
ATOM 620 N N . ILE A 1 74 ? 10.594 -20.203 -13.594 1 86.94 74 ILE A N 1
ATOM 621 C CA . ILE A 1 74 ? 10.508 -19.062 -14.492 1 86.94 74 ILE A CA 1
ATOM 622 C C . ILE A 1 74 ? 11.75 -18.188 -14.336 1 86.94 74 ILE A C 1
ATOM 624 O O . ILE A 1 74 ? 12.148 -17.844 -13.211 1 86.94 74 ILE A O 1
ATOM 628 N N . THR A 1 75 ? 12.281 -17.938 -15.453 1 82.62 75 THR A N 1
ATOM 629 C CA . THR A 1 75 ? 13.484 -17.109 -15.445 1 82.62 75 THR A CA 1
ATOM 630 C C . THR A 1 75 ? 13.211 -15.75 -16.078 1 82.62 75 THR A C 1
ATOM 632 O O . THR A 1 75 ? 12.617 -15.664 -17.156 1 82.62 75 THR A O 1
ATOM 635 N N . THR A 1 76 ? 13.492 -14.734 -15.328 1 76.19 76 THR A N 1
ATOM 636 C CA . THR A 1 76 ? 13.43 -13.367 -15.836 1 76.19 76 THR A CA 1
ATOM 637 C C . THR A 1 76 ? 14.828 -12.805 -16.047 1 76.19 76 THR A C 1
ATOM 639 O O . THR A 1 76 ? 15.664 -12.836 -15.141 1 76.19 76 THR A O 1
ATOM 642 N N . LYS A 1 77 ? 15.086 -12.438 -17.266 1 66.06 77 LYS A N 1
ATOM 643 C CA . LYS A 1 77 ? 16.422 -11.914 -17.562 1 66.06 77 LYS A CA 1
ATOM 644 C C . LYS A 1 77 ? 16.375 -10.422 -17.875 1 66.06 77 LYS A C 1
ATOM 646 O O . LYS A 1 77 ? 15.469 -9.953 -18.562 1 66.06 77 LYS A O 1
ATOM 651 N N . THR A 1 78 ? 17.016 -9.562 -17.016 1 63.03 78 THR A N 1
ATOM 652 C CA . THR A 1 78 ? 17.125 -8.148 -17.328 1 63.03 78 THR A CA 1
ATOM 653 C C . THR A 1 78 ? 18.469 -7.848 -17.984 1 63.03 78 THR A C 1
ATOM 655 O O . THR A 1 78 ? 19.5 -7.738 -17.297 1 63.03 78 THR A O 1
ATOM 658 N N . TYR A 1 79 ? 18.672 -8.133 -19.203 1 63.28 79 TYR A N 1
ATOM 659 C CA . TYR A 1 79 ? 20.047 -8.156 -19.688 1 63.28 79 TYR A CA 1
ATOM 660 C C . TYR A 1 79 ? 20.469 -6.785 -20.188 1 63.28 79 TYR A C 1
ATOM 662 O O . TYR A 1 79 ? 21.609 -6.379 -20 1 63.28 79 TYR A O 1
ATOM 670 N N . LYS A 1 80 ? 19.656 -6.055 -20.734 1 75.69 80 LYS A N 1
ATOM 671 C CA . LYS A 1 80 ? 20.109 -4.82 -21.375 1 75.69 80 LYS A CA 1
ATOM 672 C C . LYS A 1 80 ? 20.172 -3.672 -20.375 1 75.69 80 LYS A C 1
ATOM 674 O O . LYS A 1 80 ? 19.406 -3.631 -19.406 1 75.69 80 LYS A O 1
ATOM 679 N N . LEU A 1 81 ? 21.281 -2.893 -20.5 1 83.69 81 LEU A N 1
ATOM 680 C CA . LEU A 1 81 ? 21.469 -1.727 -19.641 1 83.69 81 LEU A CA 1
ATOM 681 C C . LEU A 1 81 ? 20.172 -0.915 -19.531 1 83.69 81 LEU A C 1
ATOM 683 O O . LEU A 1 81 ? 19.766 -0.524 -18.438 1 83.69 81 LEU A O 1
ATOM 687 N N . ASP A 1 82 ? 19.562 -0.753 -20.734 1 84.5 82 ASP A N 1
ATOM 688 C CA . ASP A 1 82 ? 18.344 0.049 -20.766 1 84.5 82 ASP A CA 1
ATOM 689 C C . ASP A 1 82 ? 17.266 -0.572 -19.875 1 84.5 82 ASP A C 1
ATOM 691 O O . ASP A 1 82 ? 16.516 0.143 -19.203 1 84.5 82 ASP A O 1
ATOM 695 N N . ASP A 1 83 ? 17.234 -1.853 -19.859 1 84.81 83 ASP A N 1
ATOM 696 C CA . ASP A 1 83 ? 16.266 -2.561 -19.047 1 84.81 83 ASP A CA 1
ATOM 697 C C . ASP A 1 83 ? 16.594 -2.41 -17.562 1 84.81 83 ASP A C 1
ATOM 699 O O . ASP A 1 83 ? 15.688 -2.27 -16.734 1 84.81 83 ASP A O 1
ATOM 703 N N . GLN A 1 84 ? 17.844 -2.445 -17.297 1 86.94 84 GLN A N 1
ATOM 704 C CA . GLN A 1 84 ? 18.266 -2.299 -15.914 1 86.94 84 GLN A CA 1
ATOM 705 C C . GLN A 1 84 ? 18 -0.891 -15.398 1 86.94 84 GLN A C 1
ATOM 707 O O . GLN A 1 84 ? 17.562 -0.715 -14.25 1 86.94 84 GLN A O 1
ATOM 712 N N . LEU A 1 85 ? 18.234 0.034 -16.25 1 90.56 85 LEU A N 1
ATOM 713 C CA . LEU A 1 85 ? 17.984 1.422 -15.883 1 90.56 85 LEU A CA 1
ATOM 714 C C . LEU A 1 85 ? 16.484 1.669 -15.688 1 90.56 85 LEU A C 1
ATOM 716 O O . LEU A 1 85 ? 16.094 2.377 -14.766 1 90.56 85 LEU A O 1
ATOM 720 N N . GLU A 1 86 ? 15.695 1.086 -16.547 1 90.5 86 GLU A N 1
ATOM 721 C CA . GLU A 1 86 ? 14.25 1.204 -16.406 1 90.5 86 GLU A CA 1
ATOM 722 C C . GLU A 1 86 ? 13.781 0.579 -15.094 1 90.5 86 GLU A C 1
ATOM 724 O O . GLU A 1 86 ? 12.969 1.167 -14.375 1 90.5 86 GLU A O 1
ATOM 729 N N . LEU A 1 87 ? 14.328 -0.575 -14.844 1 89.81 87 LEU A N 1
ATOM 730 C CA . LEU A 1 87 ? 13.977 -1.261 -13.602 1 89.81 87 LEU A CA 1
ATOM 731 C C . LEU A 1 87 ? 14.344 -0.419 -12.391 1 89.81 87 LEU A C 1
ATOM 733 O O . LEU A 1 87 ? 13.586 -0.345 -11.422 1 89.81 87 LEU A O 1
ATOM 737 N N . ASN A 1 88 ? 15.508 0.164 -12.438 1 92.62 88 ASN A N 1
ATOM 738 C CA . ASN A 1 88 ? 15.969 1.037 -11.367 1 92.62 88 ASN A CA 1
ATOM 739 C C . ASN A 1 88 ? 15.031 2.225 -11.164 1 92.62 88 ASN A C 1
ATOM 741 O O . ASN A 1 88 ? 14.672 2.547 -10.031 1 92.62 88 ASN A O 1
ATOM 745 N N . THR A 1 89 ? 14.617 2.807 -12.242 1 94.06 89 THR A N 1
ATOM 746 C CA . THR A 1 89 ? 13.727 3.961 -12.195 1 94.06 89 THR A CA 1
ATOM 747 C C . THR A 1 89 ? 12.344 3.559 -11.672 1 94.06 89 THR A C 1
ATOM 749 O O . THR A 1 89 ? 11.758 4.262 -10.852 1 94.06 89 THR A O 1
ATOM 752 N N . LEU A 1 90 ? 11.898 2.445 -12.141 1 94.38 90 LEU A N 1
ATOM 753 C CA . LEU A 1 90 ? 10.602 1.953 -11.703 1 94.38 90 LEU A CA 1
ATOM 754 C C . LEU A 1 90 ? 10.617 1.61 -10.219 1 94.38 90 LEU A C 1
ATOM 756 O O . LEU A 1 90 ? 9.633 1.84 -9.508 1 94.38 90 LEU A O 1
ATOM 760 N N . HIS A 1 91 ? 11.688 1.096 -9.812 1 94.62 91 HIS A N 1
ATOM 761 C CA . HIS A 1 91 ? 11.836 0.769 -8.398 1 94.62 91 HIS A CA 1
ATOM 762 C C . HIS A 1 91 ? 11.789 2.023 -7.535 1 94.62 91 HIS A C 1
ATOM 764 O O . HIS A 1 91 ? 11.117 2.049 -6.504 1 94.62 91 HIS A O 1
ATOM 770 N N . LYS A 1 92 ? 12.555 3.021 -7.949 1 94.94 92 LYS A N 1
ATOM 771 C CA . LYS A 1 92 ? 12.531 4.32 -7.285 1 94.94 92 LYS A CA 1
ATOM 772 C C . LYS A 1 92 ? 11.117 4.887 -7.23 1 94.94 92 LYS A C 1
ATOM 774 O O . LYS A 1 92 ? 10.648 5.305 -6.172 1 94.94 92 LYS A O 1
ATOM 779 N N . LEU A 1 93 ? 10.461 4.816 -8.344 1 95.94 93 LEU A N 1
ATOM 780 C CA . LEU A 1 93 ? 9.109 5.352 -8.477 1 95.94 93 LEU A CA 1
ATOM 781 C C . LEU A 1 93 ? 8.141 4.594 -7.574 1 95.94 93 LEU A C 1
ATOM 783 O O . LEU A 1 93 ? 7.281 5.203 -6.926 1 95.94 93 LEU A O 1
ATOM 787 N N . LYS A 1 94 ? 8.289 3.338 -7.555 1 96.12 94 LYS A N 1
ATOM 788 C CA . LYS A 1 94 ? 7.438 2.518 -6.699 1 96.12 94 LYS A CA 1
ATOM 789 C C . LYS A 1 94 ? 7.609 2.893 -5.23 1 96.12 94 LYS A C 1
ATOM 791 O O . LYS A 1 94 ? 6.633 2.943 -4.477 1 96.12 94 LYS A O 1
ATOM 796 N N . THR A 1 95 ? 8.828 3.113 -4.852 1 96 95 THR A N 1
ATOM 797 C CA . THR A 1 95 ? 9.094 3.541 -3.482 1 96 95 THR A CA 1
ATOM 798 C C . THR A 1 95 ? 8.398 4.867 -3.186 1 96 95 THR A C 1
ATOM 800 O O . THR A 1 95 ? 7.754 5.02 -2.148 1 96 95 THR A O 1
ATOM 803 N N . TYR A 1 96 ? 8.484 5.809 -4.09 1 97.06 96 TYR A N 1
ATOM 804 C CA . TYR A 1 96 ? 7.816 7.098 -3.932 1 97.06 96 TYR A CA 1
ATOM 805 C C . TYR A 1 96 ? 6.309 6.914 -3.807 1 97.06 96 TYR A C 1
ATOM 807 O O . TYR A 1 96 ? 5.68 7.508 -2.928 1 97.06 96 TYR A O 1
ATOM 815 N N . GLN A 1 97 ? 5.805 6.098 -4.668 1 98 97 GLN A N 1
ATOM 816 C CA . GLN A 1 97 ? 4.367 5.844 -4.68 1 98 97 GLN A CA 1
ATOM 817 C C . GLN A 1 97 ? 3.895 5.305 -3.332 1 98 97 GLN A C 1
ATOM 819 O O . GLN A 1 97 ? 2.941 5.828 -2.748 1 98 97 GLN A O 1
ATOM 824 N N . TRP A 1 98 ? 4.602 4.414 -2.805 1 97.69 98 TRP A N 1
ATOM 825 C CA . TRP A 1 98 ? 4.188 3.801 -1.546 1 97.69 98 TRP A CA 1
ATOM 826 C C . TRP A 1 98 ? 4.359 4.773 -0.385 1 97.69 98 TRP A C 1
ATOM 828 O O . TRP A 1 98 ? 3.57 4.762 0.563 1 97.69 98 TRP A O 1
ATOM 838 N N . LEU A 1 99 ? 5.398 5.609 -0.403 1 97.88 99 LEU A N 1
ATOM 839 C CA . LEU A 1 99 ? 5.57 6.629 0.627 1 97.88 99 LEU A CA 1
ATOM 840 C C . LEU A 1 99 ? 4.406 7.613 0.614 1 97.88 99 LEU A C 1
ATOM 842 O O . LEU A 1 99 ? 3.961 8.07 1.67 1 97.88 99 LEU A O 1
ATOM 846 N N . LEU A 1 100 ? 3.914 7.934 -0.578 1 97.88 100 LEU A N 1
ATOM 847 C CA . LEU A 1 100 ? 2.742 8.797 -0.68 1 97.88 100 LEU A CA 1
ATOM 848 C C . LEU A 1 100 ? 1.513 8.117 -0.087 1 97.88 100 LEU A C 1
ATOM 850 O O . LEU A 1 100 ? 0.741 8.742 0.641 1 97.88 100 LEU A O 1
ATOM 854 N N . ALA A 1 101 ? 1.357 6.836 -0.448 1 97.88 101 ALA A N 1
ATOM 855 C CA . ALA A 1 101 ? 0.23 6.082 0.092 1 97.88 101 ALA A CA 1
ATOM 856 C C . ALA A 1 101 ? 0.262 6.062 1.617 1 97.88 101 ALA A C 1
ATOM 858 O O . ALA A 1 101 ? -0.769 6.25 2.268 1 97.88 101 ALA A O 1
ATOM 859 N N . GLU A 1 102 ? 1.405 5.879 2.172 1 97.44 102 GLU A N 1
ATOM 860 C CA . GLU A 1 102 ? 1.545 5.875 3.625 1 97.44 102 GLU A CA 1
ATOM 861 C C . GLU A 1 102 ? 1.204 7.238 4.219 1 97.44 102 GLU A C 1
ATOM 863 O O . GLU A 1 102 ? 0.535 7.32 5.25 1 97.44 102 GLU A O 1
ATOM 868 N N . ALA A 1 103 ? 1.724 8.266 3.586 1 97.5 103 ALA A N 1
ATOM 869 C CA . ALA A 1 103 ? 1.453 9.625 4.066 1 97.5 103 ALA A CA 1
ATOM 870 C C . ALA A 1 103 ? -0.045 9.914 4.074 1 97.5 103 ALA A C 1
ATOM 872 O O . ALA A 1 103 ? -0.558 10.539 5.008 1 97.5 103 ALA A O 1
ATOM 873 N N . TYR A 1 104 ? -0.701 9.438 3.041 1 97.62 104 TYR A N 1
ATOM 874 C CA . TYR A 1 104 ? -2.148 9.617 2.992 1 97.62 104 TYR A CA 1
ATOM 875 C C . TYR A 1 104 ? -2.822 8.906 4.16 1 97.62 104 TYR A C 1
ATOM 877 O O . TYR A 1 104 ? -3.736 9.445 4.781 1 97.62 104 TYR A O 1
ATOM 885 N N . GLU A 1 105 ? -2.402 7.633 4.414 1 95.56 105 GLU A N 1
ATOM 886 C CA . GLU A 1 105 ? -2.996 6.867 5.504 1 95.56 105 GLU A CA 1
ATOM 887 C C . GLU A 1 105 ? -2.816 7.578 6.844 1 95.56 105 GLU A C 1
ATOM 889 O O . GLU A 1 105 ? -3.707 7.539 7.695 1 95.56 105 GLU A O 1
ATOM 894 N N . VAL A 1 106 ? -1.725 8.195 7.008 1 96.31 106 VAL A N 1
ATOM 895 C CA . VAL A 1 106 ? -1.444 8.953 8.227 1 96.31 106 VAL A CA 1
ATOM 896 C C . VAL A 1 106 ? -2.428 10.109 8.359 1 96.31 106 VAL A C 1
ATOM 898 O O . VAL A 1 106 ? -2.941 10.383 9.445 1 96.31 106 VAL A O 1
ATOM 901 N N . PHE A 1 107 ? -2.652 10.812 7.277 1 97.12 107 PHE A N 1
ATOM 902 C CA . PHE A 1 107 ? -3.604 11.914 7.281 1 97.12 107 PHE A CA 1
ATOM 903 C C . PHE A 1 107 ? -5.008 11.414 7.609 1 97.12 107 PHE A C 1
ATOM 905 O O . PHE A 1 107 ? -5.719 12.031 8.406 1 97.12 107 PHE A O 1
ATOM 912 N N . GLU A 1 108 ? -5.371 10.328 6.934 1 95.5 108 GLU A N 1
ATOM 913 C CA . GLU A 1 108 ? -6.695 9.75 7.164 1 95.5 108 GLU A CA 1
ATOM 914 C C . GLU A 1 108 ? -6.883 9.375 8.633 1 95.5 108 GLU A C 1
ATOM 916 O O . GLU A 1 108 ? -7.93 9.656 9.219 1 95.5 108 GLU A O 1
ATOM 921 N N . ASP A 1 109 ? -5.906 8.781 9.234 1 93.25 109 ASP A N 1
ATOM 922 C CA . ASP A 1 109 ? -5.957 8.445 10.656 1 93.25 109 ASP A CA 1
ATOM 923 C C . ASP A 1 109 ? -6.105 9.703 11.508 1 93.25 109 ASP A C 1
ATOM 925 O O . ASP A 1 109 ? -6.879 9.719 12.469 1 93.25 109 ASP A O 1
ATOM 929 N N . PHE A 1 110 ? -5.34 10.688 11.172 1 96.25 110 PHE A N 1
ATOM 930 C CA . PHE A 1 110 ? -5.379 11.953 11.906 1 96.25 110 PHE A CA 1
ATOM 931 C C . PHE A 1 110 ? -6.793 12.523 11.922 1 96.25 110 PHE A C 1
ATOM 933 O O . PHE A 1 110 ? -7.336 12.805 12.992 1 96.25 110 PHE A O 1
ATOM 940 N N . ILE A 1 111 ? -7.41 12.656 10.727 1 95.94 111 ILE A N 1
ATOM 941 C CA . ILE A 1 111 ? -8.703 13.328 10.648 1 95.94 111 ILE A CA 1
ATOM 942 C C . ILE A 1 111 ? -9.773 12.477 11.32 1 95.94 111 ILE A C 1
ATOM 944 O O . ILE A 1 111 ? -10.68 13.008 11.969 1 95.94 111 ILE A O 1
ATOM 948 N N . GLU A 1 112 ? -9.656 11.172 11.203 1 94.06 112 GLU A N 1
ATOM 949 C CA . GLU A 1 112 ? -10.625 10.305 11.852 1 94.06 112 GLU A CA 1
ATOM 950 C C . GLU A 1 112 ? -10.539 10.414 13.375 1 94.06 112 GLU A C 1
ATOM 952 O O . GLU A 1 112 ? -11.562 10.492 14.055 1 94.06 112 GLU A O 1
ATOM 957 N N . ARG A 1 113 ? -9.383 10.438 13.859 1 93.94 113 ARG A N 1
ATOM 958 C CA . ARG A 1 113 ? -9.18 10.453 15.305 1 93.94 113 ARG A CA 1
ATOM 959 C C . ARG A 1 113 ? -9.562 11.805 15.898 1 93.94 113 ARG A C 1
ATOM 961 O O . ARG A 1 113 ? -10.242 11.867 16.922 1 93.94 113 ARG A O 1
ATOM 968 N N . VAL A 1 114 ? -9.109 12.859 15.234 1 96.25 114 VAL A N 1
ATOM 969 C CA . VAL A 1 114 ? -9.406 14.172 15.797 1 96.25 114 VAL A CA 1
ATOM 970 C C . VAL A 1 114 ? -10.898 14.469 15.664 1 96.25 114 VAL A C 1
ATOM 972 O O . VAL A 1 114 ? -11.492 15.117 16.531 1 96.25 114 VAL A O 1
ATOM 975 N N . TYR A 1 115 ? -11.492 13.961 14.602 1 94.56 115 TYR A N 1
ATOM 976 C CA . TYR A 1 115 ? -12.938 14.133 14.445 1 94.56 115 TYR A CA 1
ATOM 977 C C . TYR A 1 115 ? -13.695 13.32 15.484 1 94.56 115 TYR A C 1
ATOM 979 O O . TYR A 1 115 ? -14.711 13.773 16.016 1 94.56 115 TYR A O 1
ATOM 987 N N . ALA A 1 116 ? -13.266 12.125 15.742 1 93.38 116 ALA A N 1
ATOM 988 C CA . ALA A 1 116 ? -13.852 11.305 16.812 1 93.38 116 ALA A CA 1
ATOM 989 C C . ALA A 1 116 ? -13.758 12.016 18.156 1 93.38 116 ALA A C 1
ATOM 991 O O . ALA A 1 116 ? -14.711 11.984 18.938 1 93.38 116 ALA A O 1
ATOM 992 N N . ASP A 1 117 ? -12.664 12.609 18.391 1 94.44 117 ASP A N 1
ATOM 993 C CA . ASP A 1 117 ? -12.477 13.359 19.625 1 94.44 117 ASP A CA 1
ATOM 994 C C . ASP A 1 117 ? -13.469 14.516 19.719 1 94.44 117 ASP A C 1
ATOM 996 O O . ASP A 1 117 ? -13.953 14.836 20.812 1 94.44 117 ASP A O 1
ATOM 1000 N N . CYS A 1 118 ? -13.719 15.125 18.625 1 94.31 118 CYS A N 1
ATOM 1001 C CA . CYS A 1 118 ? -14.758 16.156 18.594 1 94.31 118 CYS A CA 1
ATOM 1002 C C . CYS A 1 118 ? -16.094 15.586 19.047 1 94.31 118 CYS A C 1
ATOM 1004 O O . CYS A 1 118 ? -16.828 16.25 19.781 1 94.31 118 CYS A O 1
ATOM 1006 N N . GLY A 1 119 ? -16.391 14.414 18.594 1 92.81 119 GLY A N 1
ATOM 1007 C CA . GLY A 1 119 ? -17.609 13.758 19.031 1 92.81 119 GLY A CA 1
ATOM 1008 C C . GLY A 1 119 ? -17.656 13.492 20.516 1 92.81 119 GLY A C 1
ATOM 1009 O O . GLY A 1 119 ? -18.672 13.734 21.172 1 92.81 119 GLY A O 1
ATOM 1010 N N . ILE A 1 120 ? -16.641 13.031 21.016 1 93.31 120 ILE A N 1
ATOM 1011 C CA . ILE A 1 120 ? -16.531 12.727 22.438 1 93.31 120 ILE A CA 1
ATOM 1012 C C . ILE A 1 120 ? -16.766 13.992 23.266 1 93.31 120 ILE A C 1
ATOM 1014 O O . ILE A 1 120 ? -17.469 13.961 24.281 1 93.31 120 ILE A O 1
ATOM 1018 N N . ARG A 1 121 ? -16.266 15.086 22.781 1 92.56 121 ARG A N 1
ATOM 1019 C CA . ARG A 1 121 ? -16.328 16.344 23.516 1 92.56 121 ARG A CA 1
ATOM 1020 C C . ARG A 1 121 ? -17.641 17.078 23.266 1 92.56 121 ARG A C 1
ATOM 1022 O O . ARG A 1 121 ? -17.906 18.109 23.875 1 92.56 121 ARG A O 1
ATOM 1029 N N . GLY A 1 122 ? -18.375 16.578 22.359 1 90.12 122 GLY A N 1
ATOM 1030 C CA . GLY A 1 122 ? -19.641 17.219 22.031 1 90.12 122 GLY A CA 1
ATOM 1031 C C . GLY A 1 122 ? -19.453 18.5 21.234 1 90.12 122 GLY A C 1
ATOM 1032 O O . GLY A 1 122 ? -20.219 19.453 21.406 1 90.12 122 GLY A O 1
ATOM 1033 N N . SER A 1 123 ? -18.438 18.531 20.469 1 92.25 123 SER A N 1
ATOM 1034 C CA . SER A 1 123 ? -18.156 19.688 19.625 1 92.25 123 SER A CA 1
ATOM 1035 C C . SER A 1 123 ? -19.25 19.891 18.578 1 92.25 123 SER A C 1
ATOM 1037 O O . SER A 1 123 ? -19.812 18.906 18.062 1 92.25 123 SER A O 1
ATOM 1039 N N . SER A 1 124 ? -19.469 21.141 18.234 1 92.75 124 SER A N 1
ATOM 1040 C CA . SER A 1 124 ? -20.453 21.469 17.203 1 92.75 124 SER A CA 1
ATOM 1041 C C . SER A 1 124 ? -19.969 21.031 15.82 1 92.75 124 SER A C 1
ATOM 1043 O O . SER A 1 124 ? -20.75 20.969 14.875 1 92.75 124 SER A O 1
ATOM 1045 N N . LEU A 1 125 ? -18.734 20.75 15.719 1 94.81 125 LEU A N 1
ATOM 1046 C CA . LEU A 1 125 ? -18.156 20.328 14.445 1 94.81 125 LEU A CA 1
ATOM 1047 C C . LEU A 1 125 ? -18.547 18.906 14.109 1 94.81 125 LEU A C 1
ATOM 1049 O O . LEU A 1 125 ? -18.516 18.5 12.945 1 94.81 125 LEU A O 1
ATOM 1053 N N . TRP A 1 126 ? -18.828 18.141 15.125 1 93.31 126 TRP A N 1
ATOM 1054 C CA . TRP A 1 126 ? -19.141 16.719 14.945 1 93.31 126 TRP A CA 1
ATOM 1055 C C . TRP A 1 126 ? -20.609 16.516 14.617 1 93.31 126 TRP A C 1
ATOM 1057 O O . TRP A 1 126 ? -21.484 17.062 15.305 1 93.31 126 TRP A O 1
ATOM 1067 N N . VAL A 1 127 ? -20.812 15.766 13.547 1 91.56 127 VAL A N 1
ATOM 1068 C CA . VAL A 1 127 ? -22.172 15.438 13.141 1 91.56 127 VAL A CA 1
ATOM 1069 C C . VAL A 1 127 ? -22.547 14.055 13.672 1 91.56 127 VAL A C 1
ATOM 1071 O O . VAL A 1 127 ? -21.906 13.055 13.328 1 91.56 127 VAL A O 1
ATOM 1074 N N . ARG A 1 128 ? -23.562 14.062 14.367 1 87.56 128 ARG A N 1
ATOM 1075 C CA . ARG A 1 128 ? -24.047 12.805 14.945 1 87.56 128 ARG A CA 1
ATOM 1076 C C . ARG A 1 128 ? -24.609 11.891 13.867 1 87.56 128 ARG A C 1
ATOM 1078 O O . ARG A 1 128 ? -25.5 12.297 13.102 1 87.56 128 ARG A O 1
ATOM 1085 N N . PRO A 1 129 ? -24.016 10.688 13.781 1 84.12 129 PRO A N 1
ATOM 1086 C CA . PRO A 1 129 ? -24.562 9.766 12.781 1 84.12 129 PRO A CA 1
ATOM 1087 C C . PRO A 1 129 ? -25.984 9.32 13.109 1 84.12 129 PRO A C 1
ATOM 1089 O O . PRO A 1 129 ? -26.406 9.359 14.273 1 84.12 129 PRO A O 1
ATOM 1092 N N . ASP A 1 130 ? -26.625 8.938 12.062 1 83.5 130 ASP A N 1
ATOM 1093 C CA . ASP A 1 130 ? -27.953 8.391 12.266 1 83.5 130 ASP A CA 1
ATOM 1094 C C . ASP A 1 130 ? -27.906 7.109 13.102 1 83.5 130 ASP A C 1
ATOM 1096 O O . ASP A 1 130 ? -27.031 6.27 12.906 1 83.5 130 ASP A O 1
ATOM 1100 N N . GLY A 1 131 ? -28.766 6.992 14.062 1 84.38 131 GLY A N 1
ATOM 1101 C CA . GLY A 1 131 ? -28.859 5.797 14.891 1 84.38 131 GLY A CA 1
ATOM 1102 C C . GLY A 1 131 ? -27.75 5.711 15.93 1 84.38 131 GLY A C 1
ATOM 1103 O O . GLY A 1 131 ? -27.453 4.629 16.438 1 84.38 131 GLY A O 1
ATOM 1104 N N . TRP A 1 132 ? -27.156 6.816 16.109 1 86.88 132 TRP A N 1
ATOM 1105 C CA . TRP A 1 132 ? -26.094 6.879 17.094 1 86.88 132 TRP A CA 1
ATOM 1106 C C . TRP A 1 132 ? -26.562 6.344 18.438 1 86.88 132 TRP A C 1
ATOM 1108 O O . TRP A 1 132 ? -27.594 6.762 18.953 1 86.88 132 TRP A O 1
ATOM 1118 N N . LYS A 1 133 ? -25.812 5.301 19 1 89.31 133 LYS A N 1
ATOM 1119 C CA . LYS A 1 133 ? -26.234 4.617 20.219 1 89.31 133 LYS A CA 1
ATOM 1120 C C . LYS A 1 133 ? -25.25 4.84 21.344 1 89.31 133 LYS A C 1
ATOM 1122 O O . LYS A 1 133 ? -25.344 4.207 22.406 1 89.31 133 LYS A O 1
ATOM 1127 N N . HIS A 1 134 ? -24.312 5.77 21.188 1 89.56 134 HIS A N 1
ATOM 1128 C CA . HIS A 1 134 ? -23.25 5.887 22.188 1 89.56 134 HIS A CA 1
ATOM 1129 C C . HIS A 1 134 ? -23.219 7.281 22.797 1 89.56 134 HIS A C 1
ATOM 1131 O O . HIS A 1 134 ? -22.141 7.828 23.062 1 89.56 134 HIS A O 1
ATOM 1137 N N . ASP A 1 135 ? -24.406 7.828 23 1 84.56 135 ASP A N 1
ATOM 1138 C CA . ASP A 1 135 ? -24.484 9.172 23.562 1 84.56 135 ASP A CA 1
ATOM 1139 C C . ASP A 1 135 ? -23.75 9.242 24.891 1 84.56 135 ASP A C 1
ATOM 1141 O O . ASP A 1 135 ? -23.953 8.414 25.781 1 84.56 135 ASP A O 1
ATOM 1145 N N . GLY A 1 136 ? -22.828 10.188 24.969 1 85.38 136 GLY A N 1
ATOM 1146 C CA . GLY A 1 136 ? -22.141 10.445 26.219 1 85.38 136 GLY A CA 1
ATOM 1147 C C . GLY A 1 136 ? -20.906 9.578 26.422 1 85.38 136 GLY A C 1
ATOM 1148 O O . GLY A 1 136 ? -20.188 9.734 27.406 1 85.38 136 GLY A O 1
ATOM 1149 N N . SER A 1 137 ? -20.703 8.703 25.562 1 90.12 137 SER A N 1
ATOM 1150 C CA . SER A 1 137 ? -19.547 7.809 25.703 1 90.12 137 SER A CA 1
ATOM 1151 C C . SER A 1 137 ? -18.234 8.57 25.578 1 90.12 137 SER A C 1
ATOM 1153 O O . SER A 1 137 ? -18.109 9.477 24.75 1 90.12 137 SER A O 1
ATOM 1155 N N . LYS A 1 138 ? -17.312 8.211 26.453 1 91.56 138 LYS A N 1
ATOM 1156 C CA . LYS A 1 138 ? -15.984 8.797 26.391 1 91.56 138 LYS A CA 1
ATOM 1157 C C . LYS A 1 138 ? -14.992 7.836 25.719 1 91.56 138 LYS A C 1
ATOM 1159 O O . LYS A 1 138 ? -13.797 8.125 25.641 1 91.56 138 LYS A O 1
ATOM 1164 N N . ASP A 1 139 ? -15.516 6.777 25.234 1 90 139 ASP A N 1
ATOM 1165 C CA . ASP A 1 139 ? -14.695 5.766 24.578 1 90 139 ASP A CA 1
ATOM 1166 C C . ASP A 1 139 ? -14.492 6.109 23.094 1 90 139 ASP A C 1
ATOM 1168 O O . ASP A 1 139 ? -15.438 6.066 22.312 1 90 139 ASP A O 1
ATOM 1172 N N . LEU A 1 140 ? -13.273 6.395 22.766 1 88.38 140 LEU A N 1
ATOM 1173 C CA . LEU A 1 140 ? -12.93 6.797 21.406 1 88.38 140 LEU A CA 1
ATOM 1174 C C . LEU A 1 140 ? -13.344 5.723 20.406 1 88.38 140 LEU A C 1
ATOM 1176 O O . LEU A 1 140 ? -13.68 6.031 19.266 1 88.38 140 LEU A O 1
ATOM 1180 N N . SER A 1 141 ? -13.391 4.516 20.859 1 84.38 141 SER A N 1
ATOM 1181 C CA . SER A 1 141 ? -13.664 3.4 19.953 1 84.38 141 SER A CA 1
ATOM 1182 C C . SER A 1 141 ? -15.109 3.434 19.469 1 84.38 141 SER A C 1
ATOM 1184 O O . SER A 1 141 ? -15.438 2.805 18.453 1 84.38 141 SER A O 1
ATOM 1186 N N . HIS A 1 142 ? -15.969 4.168 20.109 1 87.19 142 HIS A N 1
ATOM 1187 C CA . HIS A 1 142 ? -17.359 4.324 19.672 1 87.19 142 HIS A CA 1
ATOM 1188 C C . HIS A 1 142 ? -17.469 5.324 18.531 1 87.19 142 HIS A C 1
ATOM 1190 O O . HIS A 1 142 ? -18.453 5.32 17.797 1 87.19 142 HIS A O 1
ATOM 1196 N N . TYR A 1 143 ? -16.422 6.125 18.422 1 84.94 143 TYR A N 1
ATOM 1197 C CA . TYR A 1 143 ? -16.469 7.219 17.453 1 84.94 143 TYR A CA 1
ATOM 1198 C C . TYR A 1 143 ? -15.562 6.938 16.266 1 84.94 143 TYR A C 1
ATOM 1200 O O . TYR A 1 143 ? -15.719 7.547 15.203 1 84.94 143 TYR A O 1
ATOM 1208 N N . TYR A 1 144 ? -14.68 6.07 16.562 1 79.25 144 TYR A N 1
ATOM 1209 C CA . TYR A 1 144 ? -13.641 5.758 15.594 1 79.25 144 TYR A CA 1
ATOM 1210 C C . TYR A 1 144 ? -13.297 4.273 15.625 1 79.25 144 TYR A C 1
ATOM 1212 O O . TYR A 1 144 ? -13.062 3.701 16.688 1 79.25 144 TYR A O 1
ATOM 1220 N N . ASN A 1 145 ? -13.406 3.727 14.445 1 64.81 145 ASN A N 1
ATOM 1221 C CA . ASN A 1 145 ? -12.93 2.352 14.328 1 64.81 145 ASN A CA 1
ATOM 1222 C C . ASN A 1 145 ? -11.812 2.232 13.297 1 64.81 145 ASN A C 1
ATOM 1224 O O . ASN A 1 145 ? -12.055 2.342 12.094 1 64.81 145 ASN A O 1
ATOM 1228 N N . PRO A 1 146 ? -10.602 2.051 13.719 1 60.97 146 PRO A N 1
ATOM 1229 C CA . PRO A 1 146 ? -9.469 1.995 12.797 1 60.97 146 PRO A CA 1
ATOM 1230 C C . PRO A 1 146 ? -9.57 0.846 11.797 1 60.97 146 PRO A C 1
ATOM 1232 O O . PRO A 1 146 ? -8.984 0.91 10.711 1 60.97 146 PRO A O 1
ATOM 1235 N N . ARG A 1 147 ? -10.234 -0.179 12.102 1 56.34 147 ARG A N 1
ATOM 1236 C CA . ARG A 1 147 ? -10.305 -1.378 11.273 1 56.34 147 ARG A CA 1
ATOM 1237 C C . ARG A 1 147 ? -11.406 -1.257 10.227 1 56.34 147 ARG A C 1
ATOM 1239 O O . ARG A 1 147 ? -11.391 -1.966 9.219 1 56.34 147 ARG A O 1
ATOM 1246 N N . ARG A 1 148 ? -12.258 -0.507 10.742 1 58.5 148 ARG A N 1
ATOM 1247 C CA . ARG A 1 148 ? -13.375 -0.306 9.82 1 58.5 148 ARG A CA 1
ATOM 1248 C C . ARG A 1 148 ? -13.609 1.179 9.562 1 58.5 148 ARG A C 1
ATOM 1250 O O . ARG A 1 148 ? -14.43 1.81 10.234 1 58.5 148 ARG A O 1
ATOM 1257 N N . LYS A 1 149 ? -12.672 1.536 8.727 1 61.62 149 LYS A N 1
ATOM 1258 C CA . LYS A 1 149 ? -12.867 2.949 8.414 1 61.62 149 LYS A CA 1
ATOM 1259 C C . LYS A 1 149 ? -14.25 3.195 7.812 1 61.62 149 LYS A C 1
ATOM 1261 O O . LYS A 1 149 ? -14.766 2.359 7.07 1 61.62 149 LYS A O 1
ATOM 1266 N N . SER A 1 150 ? -14.812 4.086 8.352 1 58.78 150 SER A N 1
ATOM 1267 C CA . SER A 1 150 ? -16.156 4.414 7.902 1 58.78 150 SER A CA 1
ATOM 1268 C C . SER A 1 150 ? -16.203 4.652 6.398 1 58.78 150 SER A C 1
ATOM 1270 O O . SER A 1 150 ? -15.227 5.121 5.812 1 58.78 150 SER A O 1
ATOM 1272 N N . SER A 1 151 ? -17.203 4.141 5.941 1 66.56 151 SER A N 1
ATOM 1273 C CA . SER A 1 151 ? -17.453 4.43 4.531 1 66.56 151 SER A CA 1
ATOM 1274 C C . SER A 1 151 ? -17.469 5.93 4.27 1 66.56 151 SER A C 1
ATOM 1276 O O . SER A 1 151 ? -18.031 6.699 5.051 1 66.56 151 SER A O 1
ATOM 1278 N N . GLY A 1 152 ? -16.672 6.344 3.396 1 76.62 152 GLY A N 1
ATOM 1279 C CA . GLY A 1 152 ? -16.672 7.742 2.996 1 76.62 152 GLY A CA 1
ATOM 1280 C C . GLY A 1 152 ? -15.555 8.555 3.611 1 76.62 152 GLY A C 1
ATOM 1281 O O . GLY A 1 152 ? -15.359 9.719 3.271 1 76.62 152 GLY A O 1
ATOM 1282 N N . THR A 1 153 ? -14.969 7.895 4.605 1 81.31 153 THR A N 1
ATOM 1283 C CA . THR A 1 153 ? -13.797 8.594 5.129 1 81.31 153 THR A CA 1
ATOM 1284 C C . THR A 1 153 ? -12.758 8.797 4.031 1 81.31 153 THR A C 1
ATOM 1286 O O . THR A 1 153 ? -12.555 7.926 3.188 1 81.31 153 THR A O 1
ATOM 1289 N N . PRO A 1 154 ? -12.094 10.031 4.098 1 90.44 154 PRO A N 1
ATOM 1290 C CA . PRO A 1 154 ? -12.125 11.156 5.039 1 90.44 154 PRO A CA 1
ATOM 1291 C C . PRO A 1 154 ? -13.078 12.266 4.602 1 90.44 154 PRO A C 1
ATOM 1293 O O . PRO A 1 154 ? -13.125 13.328 5.23 1 90.44 154 PRO A O 1
ATOM 1296 N N . PHE A 1 155 ? -13.852 12.031 3.588 1 91 155 PHE A N 1
ATOM 1297 C CA . PHE A 1 155 ? -14.602 13.102 2.93 1 91 155 PHE A CA 1
ATOM 1298 C C . PHE A 1 155 ? -15.797 13.523 3.775 1 91 155 PHE A C 1
ATOM 1300 O O . PHE A 1 155 ? -16.172 14.695 3.773 1 91 155 PHE A O 1
ATOM 1307 N N . ILE A 1 156 ? -16.328 12.609 4.535 1 89.44 156 ILE A N 1
ATOM 1308 C CA . ILE A 1 156 ? -17.453 12.938 5.398 1 89.44 156 ILE A CA 1
ATOM 1309 C C . ILE A 1 156 ? -17.016 13.93 6.473 1 89.44 156 ILE A C 1
ATOM 1311 O O . ILE A 1 156 ? -17.719 14.883 6.773 1 89.44 156 ILE A O 1
ATOM 1315 N N . GLN A 1 157 ? -15.891 13.664 7.055 1 93.31 157 GLN A N 1
ATOM 1316 C CA . GLN A 1 157 ? -15.359 14.555 8.086 1 93.31 157 GLN A CA 1
ATOM 1317 C C . GLN A 1 157 ? -15.016 15.922 7.504 1 93.31 157 GLN A C 1
ATOM 1319 O O . GLN A 1 157 ? -15.32 16.953 8.109 1 93.31 157 GLN A O 1
ATOM 1324 N N . LEU A 1 158 ? -14.359 15.906 6.344 1 95.19 158 LEU A N 1
ATOM 1325 C CA . LEU A 1 158 ? -13.969 17.156 5.703 1 95.19 158 LEU A CA 1
ATOM 1326 C C . LEU A 1 158 ? -15.195 17.984 5.32 1 95.19 158 LEU A C 1
ATOM 1328 O O . LEU A 1 158 ? -15.195 19.203 5.473 1 95.19 158 LEU A O 1
ATOM 1332 N N . LYS A 1 159 ? -16.203 17.312 4.859 1 93.38 159 LYS A N 1
ATOM 1333 C CA . LYS A 1 159 ? -17.453 17.984 4.527 1 93.38 159 LYS A CA 1
ATOM 1334 C C . LYS A 1 159 ? -18.094 18.625 5.766 1 93.38 159 LYS A C 1
ATOM 1336 O O . LYS A 1 159 ? -18.547 19.766 5.723 1 93.38 159 LYS A O 1
ATOM 1341 N N . ALA A 1 160 ? -18.109 17.891 6.801 1 94.06 160 ALA A N 1
ATOM 1342 C CA . ALA A 1 160 ? -18.656 18.406 8.055 1 94.06 160 ALA A CA 1
ATOM 1343 C C . ALA A 1 160 ? -17.891 19.656 8.508 1 94.06 160 ALA A C 1
ATOM 1345 O O . ALA A 1 160 ? -18.5 20.641 8.938 1 94.06 160 ALA A O 1
ATOM 1346 N N . LEU A 1 161 ? -16.578 19.594 8.453 1 96 161 LEU A N 1
ATOM 1347 C CA . LEU A 1 161 ? -15.75 20.719 8.844 1 96 161 LEU A CA 1
ATOM 1348 C C . LEU A 1 161 ? -16.031 21.922 7.949 1 96 161 LEU A C 1
ATOM 1350 O O . LEU A 1 161 ? -16.109 23.062 8.43 1 96 161 LEU A O 1
ATOM 1354 N N . ARG A 1 162 ? -16.188 21.672 6.699 1 94.56 162 ARG A N 1
ATOM 1355 C CA . ARG A 1 162 ? -16.484 22.75 5.746 1 94.56 162 ARG A CA 1
ATOM 1356 C C . ARG A 1 162 ? -17.812 23.406 6.051 1 94.56 162 ARG A C 1
ATOM 1358 O O . ARG A 1 162 ? -17.969 24.625 5.922 1 94.56 162 ARG A O 1
ATOM 1365 N N . GLU A 1 163 ? -18.734 22.641 6.457 1 95 163 GLU A N 1
ATOM 1366 C CA . GLU A 1 163 ? -20.078 23.125 6.707 1 95 163 GLU A CA 1
ATOM 1367 C C . GLU A 1 163 ? -20.172 23.828 8.055 1 95 163 GLU A C 1
ATOM 1369 O O . GLU A 1 163 ? -20.938 24.781 8.211 1 95 163 GLU A O 1
ATOM 1374 N N . ARG A 1 164 ? -19.344 23.453 8.969 1 95.94 164 ARG A N 1
ATOM 1375 C CA . ARG A 1 164 ? -19.609 23.859 10.344 1 95.94 164 ARG A CA 1
ATOM 1376 C C . ARG A 1 164 ? -18.531 24.812 10.852 1 95.94 164 ARG A C 1
ATOM 1378 O O . ARG A 1 164 ? -18.719 25.5 11.852 1 95.94 164 ARG A O 1
ATOM 1385 N N . SER A 1 165 ? -17.453 24.812 10.273 1 96.44 165 SER A N 1
ATOM 1386 C CA . SER A 1 165 ? -16.375 25.703 10.688 1 96.44 165 SER A CA 1
ATOM 1387 C C . SER A 1 165 ? -16.156 26.828 9.664 1 96.44 165 SER A C 1
ATOM 1389 O O . SER A 1 165 ? -15.664 26.562 8.562 1 96.44 165 SER A O 1
ATOM 1391 N N . ALA A 1 166 ? -16.391 28.062 10.078 1 95.88 166 ALA A N 1
ATOM 1392 C CA . ALA A 1 166 ? -16.141 29.203 9.203 1 95.88 166 ALA A CA 1
ATOM 1393 C C . ALA A 1 166 ? -14.664 29.344 8.875 1 95.88 166 ALA A C 1
ATOM 1395 O O . ALA A 1 166 ? -14.305 29.672 7.738 1 95.88 166 ALA A O 1
ATOM 1396 N N . HIS A 1 167 ? -13.844 29.062 9.875 1 96.31 167 HIS A N 1
ATOM 1397 C CA . HIS A 1 167 ? -12.398 29.156 9.68 1 96.31 167 HIS A CA 1
ATOM 1398 C C . HIS A 1 167 ? -11.93 28.156 8.625 1 96.31 167 HIS A C 1
ATOM 1400 O O . HIS A 1 167 ? -11.172 28.516 7.727 1 96.31 167 HIS A O 1
ATOM 1406 N N . PHE A 1 168 ? -12.375 26.922 8.695 1 97 168 PHE A N 1
ATOM 1407 C CA . PHE A 1 168 ? -11.992 25.875 7.746 1 97 168 PHE A CA 1
ATOM 1408 C C . PHE A 1 168 ? -12.453 26.234 6.34 1 97 168 PHE A C 1
ATOM 1410 O O . PHE A 1 168 ? -11.672 26.172 5.387 1 97 168 PHE A O 1
ATOM 1417 N N . ARG A 1 169 ? -13.672 26.641 6.293 1 94.75 169 ARG A N 1
ATOM 1418 C CA . ARG A 1 169 ? -14.258 26.969 5 1 94.75 169 ARG A CA 1
ATOM 1419 C C . ARG A 1 169 ? -13.492 28.109 4.332 1 94.75 169 ARG A C 1
ATOM 1421 O O . ARG A 1 169 ? -13.188 28.031 3.137 1 94.75 169 ARG A O 1
ATOM 1428 N N . GLU A 1 170 ? -13.18 29.094 5.02 1 95.38 170 GLU A N 1
ATOM 1429 C CA . GLU A 1 170 ? -12.492 30.281 4.5 1 95.38 170 GLU A CA 1
ATOM 1430 C C . GLU A 1 170 ? -11.109 29.922 3.969 1 95.38 170 GLU A C 1
ATOM 1432 O O . GLU A 1 170 ? -10.773 30.266 2.832 1 95.38 170 GLU A O 1
ATOM 1437 N N . TYR A 1 171 ? -10.359 29.203 4.727 1 95.5 171 TYR A N 1
ATOM 1438 C CA . TYR A 1 171 ? -8.953 29.031 4.383 1 95.5 171 TYR A CA 1
ATOM 1439 C C . TYR A 1 171 ? -8.758 27.828 3.471 1 95.5 171 TYR A C 1
ATOM 1441 O O . TYR A 1 171 ? -7.738 27.719 2.789 1 95.5 171 TYR A O 1
ATOM 1449 N N . GLU A 1 172 ? -9.719 26.906 3.453 1 94.5 172 GLU A N 1
ATOM 1450 C CA . GLU A 1 172 ? -9.648 25.828 2.467 1 94.5 172 GLU A CA 1
ATOM 1451 C C . GLU A 1 172 ? -9.812 26.375 1.049 1 94.5 172 GLU A C 1
ATOM 1453 O O . GLU A 1 172 ? -9.188 25.859 0.113 1 94.5 172 GLU A O 1
ATOM 1458 N N . ALA A 1 173 ? -10.641 27.406 0.938 1 88.81 173 ALA A N 1
ATOM 1459 C CA . ALA A 1 173 ? -11 27.922 -0.377 1 88.81 173 ALA A CA 1
ATOM 1460 C C . ALA A 1 173 ? -10.203 29.188 -0.712 1 88.81 173 ALA A C 1
ATOM 1462 O O . ALA A 1 173 ? -10.375 29.766 -1.782 1 88.81 173 ALA A O 1
ATOM 1463 N N . ARG A 1 174 ? -9.391 29.594 0.191 1 90.19 174 ARG A N 1
ATOM 1464 C CA . ARG A 1 174 ? -8.625 30.828 -0.039 1 90.19 174 ARG A CA 1
ATOM 1465 C C . ARG A 1 174 ? -7.848 30.75 -1.347 1 90.19 174 ARG A C 1
ATOM 1467 O O . ARG A 1 174 ? -7.301 29.688 -1.688 1 90.19 174 ARG A O 1
ATOM 1474 N N . LYS A 1 175 ? -7.789 31.859 -2.029 1 84 175 LYS A N 1
ATOM 1475 C CA . LYS A 1 175 ? -7.078 31.922 -3.303 1 84 175 LYS A CA 1
ATOM 1476 C C . LYS A 1 175 ? -5.629 31.484 -3.146 1 84 175 LYS A C 1
ATOM 1478 O O . LYS A 1 175 ? -4.938 31.906 -2.219 1 84 175 LYS A O 1
ATOM 1483 N N . GLY A 1 176 ? -5.219 30.562 -3.998 1 81 176 GLY A N 1
ATOM 1484 C CA . GLY A 1 176 ? -3.857 30.047 -3.934 1 81 176 GLY A CA 1
ATOM 1485 C C . GLY A 1 176 ? -3.758 28.688 -3.266 1 81 176 GLY A C 1
ATOM 1486 O O . GLY A 1 176 ? -2.785 27.969 -3.469 1 81 176 GLY A O 1
ATOM 1487 N N . ASN A 1 177 ? -4.816 28.5 -2.418 1 81.38 177 ASN A N 1
ATOM 1488 C CA . ASN A 1 177 ? -4.848 27.203 -1.777 1 81.38 177 ASN A CA 1
ATOM 1489 C C . ASN A 1 177 ? -5.633 26.188 -2.607 1 81.38 177 ASN A C 1
ATOM 1491 O O . ASN A 1 177 ? -6.73 26.484 -3.08 1 81.38 177 ASN A O 1
ATOM 1495 N N . HIS A 1 178 ? -5.027 25.078 -2.859 1 86.88 178 HIS A N 1
ATOM 1496 C CA . HIS A 1 178 ? -5.699 24.047 -3.631 1 86.88 178 HIS A CA 1
ATOM 1497 C C . HIS A 1 178 ? -5.777 22.734 -2.842 1 86.88 178 HIS A C 1
ATOM 1499 O O . HIS A 1 178 ? -5.594 21.656 -3.404 1 86.88 178 HIS A O 1
ATOM 1505 N N . TYR A 1 179 ? -6.117 22.922 -1.528 1 93.25 179 TYR A N 1
ATOM 1506 C CA . TYR A 1 179 ? -6.062 21.766 -0.637 1 93.25 179 TYR A CA 1
ATOM 1507 C C . TYR A 1 179 ? -7.055 20.688 -1.075 1 93.25 179 TYR A C 1
ATOM 1509 O O . TYR A 1 179 ? -6.711 19.5 -1.133 1 93.25 179 TYR A O 1
ATOM 1517 N N . ARG A 1 180 ? -8.211 21.125 -1.386 1 93.06 180 ARG A N 1
ATOM 1518 C CA . ARG A 1 180 ? -9.258 20.172 -1.707 1 93.06 180 ARG A CA 1
ATOM 1519 C C . ARG A 1 180 ? -8.914 19.359 -2.955 1 93.06 180 ARG A C 1
ATOM 1521 O O . ARG A 1 180 ? -8.969 18.141 -2.943 1 93.06 180 ARG A O 1
ATOM 1528 N N . VAL A 1 181 ? -8.484 20.062 -3.984 1 94.44 181 VAL A N 1
ATOM 1529 C CA . VAL A 1 181 ? -8.148 19.406 -5.242 1 94.44 181 VAL A CA 1
ATOM 1530 C C . VAL A 1 181 ? -6.941 18.5 -5.039 1 94.44 181 VAL A C 1
ATOM 1532 O O . VAL A 1 181 ? -6.961 17.344 -5.469 1 94.44 181 VAL A O 1
ATOM 1535 N N . GLN A 1 182 ? -5.922 19.016 -4.379 1 95.44 182 GLN A N 1
ATOM 1536 C CA . GLN A 1 182 ? -4.707 18.25 -4.152 1 95.44 182 GLN A CA 1
ATOM 1537 C C . GLN A 1 182 ? -4.992 17.016 -3.287 1 95.44 182 GLN A C 1
ATOM 1539 O O . GLN A 1 182 ? -4.477 15.93 -3.553 1 95.44 182 GLN A O 1
ATOM 1544 N N . PHE A 1 183 ? -5.848 17.219 -2.328 1 96.56 183 PHE A N 1
ATOM 1545 C CA . PHE A 1 183 ? -6.152 16.125 -1.423 1 96.56 183 PHE A CA 1
ATOM 1546 C C . PHE A 1 183 ? -6.914 15.023 -2.15 1 96.56 183 PHE A C 1
ATOM 1548 O O . PHE A 1 183 ? -6.625 13.836 -1.973 1 96.56 183 PHE A O 1
ATOM 1555 N N . VAL A 1 184 ? -7.906 15.398 -2.914 1 96.56 184 VAL A N 1
ATOM 1556 C CA . VAL A 1 184 ? -8.68 14.414 -3.666 1 96.56 184 VAL A CA 1
ATOM 1557 C C . VAL A 1 184 ? -7.766 13.656 -4.621 1 96.56 184 VAL A C 1
ATOM 1559 O O . VAL A 1 184 ? -7.871 12.438 -4.75 1 96.56 184 VAL A O 1
ATOM 1562 N N . LEU A 1 185 ? -6.875 14.391 -5.285 1 96.94 185 LEU A N 1
ATOM 1563 C CA . LEU A 1 185 ? -5.91 13.742 -6.164 1 96.94 185 LEU A CA 1
ATOM 1564 C C . LEU A 1 185 ? -5.074 12.727 -5.395 1 96.94 185 LEU A C 1
ATOM 1566 O O . LEU A 1 185 ? -4.938 11.578 -5.82 1 96.94 185 LEU A O 1
ATOM 1570 N N . ILE A 1 186 ? -4.527 13.125 -4.246 1 97.56 186 ILE A N 1
ATOM 1571 C CA . ILE A 1 186 ? -3.684 12.25 -3.436 1 97.56 186 ILE A CA 1
ATOM 1572 C C . ILE A 1 186 ? -4.461 10.992 -3.051 1 97.56 186 ILE A C 1
ATOM 1574 O O . ILE A 1 186 ? -3.926 9.883 -3.111 1 97.56 186 ILE A O 1
ATOM 1578 N N . GLU A 1 187 ? -5.691 11.164 -2.682 1 97.38 187 GLU A N 1
ATOM 1579 C CA . GLU A 1 187 ? -6.531 10.039 -2.285 1 97.38 187 GLU A CA 1
ATOM 1580 C C . GLU A 1 187 ? -6.734 9.062 -3.445 1 97.38 187 GLU A C 1
ATOM 1582 O O . GLU A 1 187 ? -6.652 7.848 -3.264 1 97.38 187 GLU A O 1
ATOM 1587 N N . LYS A 1 188 ? -7 9.594 -4.598 1 96.88 188 LYS A N 1
ATOM 1588 C CA . LYS A 1 188 ? -7.215 8.734 -5.754 1 96.88 188 LYS A CA 1
ATOM 1589 C C . LYS A 1 188 ? -5.922 8.039 -6.176 1 96.88 188 LYS A C 1
ATOM 1591 O O . LYS A 1 188 ? -5.934 6.871 -6.562 1 96.88 188 LYS A O 1
ATOM 1596 N N . LEU A 1 189 ? -4.812 8.797 -6.145 1 97.69 189 LEU A N 1
ATOM 1597 C CA . LEU A 1 189 ? -3.523 8.18 -6.441 1 97.69 189 LEU A CA 1
ATOM 1598 C C . LEU A 1 189 ? -3.217 7.059 -5.461 1 97.69 189 LEU A C 1
ATOM 1600 O O . LEU A 1 189 ? -2.74 5.992 -5.859 1 97.69 189 LEU A O 1
ATOM 1604 N N . ARG A 1 190 ? -3.486 7.316 -4.152 1 97.31 190 ARG A N 1
ATOM 1605 C CA . ARG A 1 190 ? -3.291 6.285 -3.143 1 97.31 190 ARG A CA 1
ATOM 1606 C C . ARG A 1 190 ? -4.07 5.02 -3.492 1 97.31 190 ARG A C 1
ATOM 1608 O O . ARG A 1 190 ? -3.553 3.91 -3.365 1 97.31 190 ARG A O 1
ATOM 1615 N N . HIS A 1 191 ? -5.242 5.148 -3.953 1 95.06 191 HIS A N 1
ATOM 1616 C CA . HIS A 1 191 ? -6.066 4.012 -4.355 1 95.06 191 HIS A CA 1
ATOM 1617 C C . HIS A 1 191 ? -5.426 3.252 -5.512 1 95.06 191 HIS A C 1
ATOM 1619 O O . HIS A 1 191 ? -5.344 2.021 -5.48 1 95.06 191 HIS A O 1
ATOM 1625 N N . LEU A 1 192 ? -4.949 3.982 -6.461 1 96.44 192 LEU A N 1
ATOM 1626 C CA . LEU A 1 192 ? -4.297 3.369 -7.609 1 96.44 192 LEU A CA 1
ATOM 1627 C C . LEU A 1 192 ? -3.014 2.658 -7.195 1 96.44 192 LEU A C 1
ATOM 1629 O O . LEU A 1 192 ? -2.699 1.582 -7.711 1 96.44 192 LEU A O 1
ATOM 1633 N N . ILE A 1 193 ? -2.295 3.227 -6.305 1 97.25 193 ILE A N 1
ATOM 1634 C CA . ILE A 1 193 ? -1.034 2.66 -5.836 1 97.25 193 ILE A CA 1
ATOM 1635 C C . ILE A 1 193 ? -1.296 1.335 -5.125 1 97.25 193 ILE A C 1
ATOM 1637 O O . ILE A 1 193 ? -0.658 0.324 -5.43 1 97.25 193 ILE A O 1
ATOM 1641 N N . VAL A 1 194 ? -2.225 1.351 -4.25 1 94.56 194 VAL A N 1
ATOM 1642 C CA . VAL A 1 194 ? -2.467 0.21 -3.373 1 94.56 194 VAL A CA 1
ATOM 1643 C C . VAL A 1 194 ? -3.121 -0.92 -4.16 1 94.56 194 VAL A C 1
ATOM 1645 O O . VAL A 1 194 ? -2.736 -2.084 -4.027 1 94.56 194 VAL A O 1
ATOM 1648 N N . HIS A 1 195 ? -4.027 -0.554 -5.098 1 92.19 195 HIS A N 1
ATOM 1649 C CA . HIS A 1 195 ? -4.871 -1.602 -5.664 1 92.19 195 HIS A CA 1
ATOM 1650 C C . HIS A 1 195 ? -4.488 -1.892 -7.113 1 92.19 195 HIS A C 1
ATOM 1652 O O . HIS A 1 195 ? -4.855 -2.936 -7.656 1 92.19 195 HIS A O 1
ATOM 1658 N N . GLU A 1 196 ? -3.752 -0.996 -7.723 1 92.06 196 GLU A N 1
ATOM 1659 C CA . GLU A 1 196 ? -3.484 -1.176 -9.141 1 92.06 196 GLU A CA 1
ATOM 1660 C C . GLU A 1 196 ? -1.993 -1.043 -9.445 1 92.06 196 GLU A C 1
ATOM 1662 O O . GLU A 1 196 ? -1.604 -0.822 -10.594 1 92.06 196 GLU A O 1
ATOM 1667 N N . GLY A 1 197 ? -1.167 -1.049 -8.43 1 92.88 197 GLY A N 1
ATOM 1668 C CA . GLY A 1 197 ? 0.274 -1.002 -8.617 1 92.88 197 GLY A CA 1
ATOM 1669 C C . GLY A 1 197 ? 0.763 0.327 -9.164 1 92.88 197 GLY A C 1
ATOM 1670 O O . GLY A 1 197 ? 1.824 0.397 -9.789 1 92.88 197 GLY A O 1
ATOM 1671 N N . GLY A 1 198 ? -0.067 1.395 -9.055 1 96.62 198 GLY A N 1
ATOM 1672 C CA . GLY A 1 198 ? 0.315 2.721 -9.516 1 96.62 198 GLY A CA 1
ATOM 1673 C C . GLY A 1 198 ? -0.109 3 -10.938 1 96.62 198 GLY A C 1
ATOM 1674 O O . GLY A 1 198 ? 0.248 4.035 -11.508 1 96.62 198 GLY A O 1
ATOM 1675 N N . TYR A 1 199 ? -0.873 2.082 -11.484 1 95.75 199 TYR A N 1
ATOM 1676 C CA . TYR A 1 199 ? -1.293 2.24 -12.875 1 95.75 199 TYR A CA 1
ATOM 1677 C C . TYR A 1 199 ? -2.744 2.701 -12.953 1 95.75 199 TYR A C 1
ATOM 1679 O O . TYR A 1 199 ? -3.586 2.26 -12.172 1 95.75 199 TYR A O 1
ATOM 1687 N N . CYS A 1 200 ? -2.967 3.543 -13.844 1 96.69 200 CYS A N 1
ATOM 1688 C CA . CYS A 1 200 ? -4.305 3.984 -14.219 1 96.69 200 CYS A CA 1
ATOM 1689 C C . CYS A 1 200 ? -4.68 3.473 -15.602 1 96.69 200 CYS A C 1
ATOM 1691 O O . CYS A 1 200 ? -4.168 3.963 -16.609 1 96.69 200 CYS A O 1
ATOM 1693 N N . GLU A 1 201 ? -5.602 2.564 -15.641 1 92.56 201 GLU A N 1
ATOM 1694 C CA . GLU A 1 201 ? -5.996 1.968 -16.922 1 92.56 201 GLU A CA 1
ATOM 1695 C C . GLU A 1 201 ? -7.047 2.82 -17.625 1 92.56 201 GLU A C 1
ATOM 1697 O O . GLU A 1 201 ? -7.109 2.838 -18.859 1 92.56 201 GLU A O 1
ATOM 1702 N N . ASP A 1 202 ? -7.863 3.477 -16.859 1 93.81 202 ASP A N 1
ATOM 1703 C CA . ASP A 1 202 ? -8.938 4.297 -17.406 1 93.81 202 ASP A CA 1
ATOM 1704 C C . ASP A 1 202 ? -8.914 5.703 -16.812 1 93.81 202 ASP A C 1
ATOM 1706 O O . ASP A 1 202 ? -9.531 5.953 -15.766 1 93.81 202 ASP A O 1
ATOM 1710 N N . PHE A 1 203 ? -8.336 6.609 -17.516 1 96 203 PHE A N 1
ATOM 1711 C CA . PHE A 1 203 ? -8.164 7.973 -17.031 1 96 203 PHE A CA 1
ATOM 1712 C C . PHE A 1 203 ? -9.516 8.672 -16.906 1 96 203 PHE A C 1
ATOM 1714 O O . PHE A 1 203 ? -9.719 9.469 -15.977 1 96 203 PHE A O 1
ATOM 1721 N N . ASN A 1 204 ? -10.414 8.375 -17.797 1 95.56 204 ASN A N 1
ATOM 1722 C CA . ASN A 1 204 ? -11.727 9.016 -17.734 1 95.56 204 ASN A CA 1
ATOM 1723 C C . ASN A 1 204 ? -12.508 8.586 -16.5 1 95.56 204 ASN A C 1
ATOM 1725 O O . ASN A 1 204 ? -13.195 9.398 -15.883 1 95.56 204 ASN A O 1
ATOM 1729 N N . SER A 1 205 ? -12.344 7.363 -16.203 1 94.25 205 SER A N 1
ATOM 1730 C CA . SER A 1 205 ? -12.969 6.883 -14.977 1 94.25 205 SER A CA 1
ATOM 1731 C C . SER A 1 205 ? -12.367 7.555 -13.742 1 94.25 205 SER A C 1
ATOM 1733 O O . SER A 1 205 ? -13.086 7.914 -12.812 1 94.25 205 SER A O 1
ATOM 1735 N N . LEU A 1 206 ? -11.07 7.723 -13.727 1 96.12 206 LEU A N 1
ATOM 1736 C CA . LEU A 1 206 ? -10.398 8.422 -12.633 1 96.12 206 LEU A CA 1
ATOM 1737 C C . LEU A 1 206 ? -10.93 9.844 -12.492 1 96.12 206 LEU A C 1
ATOM 1739 O O . LEU A 1 206 ? -11.25 10.289 -11.383 1 96.12 206 LEU A O 1
ATOM 1743 N N . MET A 1 207 ? -11.109 10.523 -13.586 1 96.38 207 MET A N 1
ATOM 1744 C CA . MET A 1 207 ? -11.578 11.906 -13.586 1 96.38 207 MET A CA 1
ATOM 1745 C C . MET A 1 207 ? -13.016 11.984 -13.07 1 96.38 207 MET A C 1
ATOM 1747 O O . MET A 1 207 ? -13.375 12.93 -12.375 1 96.38 207 MET A O 1
ATOM 1751 N N . SER A 1 208 ? -13.773 10.984 -13.438 1 95 208 SER A N 1
ATOM 1752 C CA . SER A 1 208 ? -15.148 10.945 -12.953 1 95 208 SER A CA 1
ATOM 1753 C C . SER A 1 208 ? -15.195 10.82 -11.43 1 95 208 SER A C 1
ATOM 1755 O O . SER A 1 208 ? -16 11.477 -10.773 1 95 208 SER A O 1
ATOM 1757 N N . LEU A 1 209 ? -14.359 10.031 -10.898 1 93.81 209 LEU A N 1
ATOM 1758 C CA . LEU A 1 209 ? -14.297 9.852 -9.453 1 93.81 209 LEU A CA 1
ATOM 1759 C C . LEU A 1 209 ? -13.844 11.141 -8.766 1 93.81 209 LEU A C 1
ATOM 1761 O O . LEU A 1 209 ? -14.352 11.492 -7.695 1 93.81 209 LEU A O 1
ATOM 1765 N N . ILE A 1 210 ? -12.867 11.812 -9.375 1 95.38 210 ILE A N 1
ATOM 1766 C CA . ILE A 1 210 ? -12.367 13.07 -8.828 1 95.38 210 ILE A CA 1
ATOM 1767 C C . ILE A 1 210 ? -13.469 14.125 -8.852 1 95.38 210 ILE A C 1
ATOM 1769 O O . ILE A 1 210 ? -13.688 14.828 -7.863 1 95.38 210 ILE A O 1
ATOM 1773 N N . GLN A 1 211 ? -14.18 14.133 -9.914 1 94.56 211 GLN A N 1
ATOM 1774 C CA . GLN A 1 211 ? -15.258 15.109 -10.078 1 94.56 211 GLN A CA 1
ATOM 1775 C C . GLN A 1 211 ? -16.359 14.883 -9.047 1 94.56 211 GLN A C 1
ATOM 1777 O O . GLN A 1 211 ? -16.938 15.844 -8.531 1 94.56 211 GLN A O 1
ATOM 1782 N N . LYS A 1 212 ? -16.609 13.672 -8.758 1 92.62 212 LYS A N 1
ATOM 1783 C CA . LYS A 1 212 ? -17.641 13.328 -7.789 1 92.62 212 LYS A CA 1
ATOM 1784 C C . LYS A 1 212 ? -17.328 13.898 -6.41 1 92.62 212 LYS A C 1
ATOM 1786 O O . LYS A 1 212 ? -18.234 14.258 -5.656 1 92.62 212 LYS A O 1
ATOM 1791 N N . GLU A 1 213 ? -16 13.984 -6.098 1 91.5 213 GLU A N 1
ATOM 1792 C CA . GLU A 1 213 ? -15.594 14.453 -4.777 1 91.5 213 GLU A CA 1
ATOM 1793 C C . GLU A 1 213 ? -15.43 15.969 -4.762 1 91.5 213 GLU A C 1
ATOM 1795 O O . GLU A 1 213 ? -15.375 16.578 -3.693 1 91.5 213 GLU A O 1
ATOM 1800 N N . LEU A 1 214 ? -15.273 16.516 -5.879 1 92.31 214 LEU A N 1
ATOM 1801 C CA . LEU A 1 214 ? -15.055 17.953 -5.992 1 92.31 214 LEU A CA 1
ATOM 1802 C C . LEU A 1 214 ? -16.312 18.656 -6.457 1 92.31 214 LEU A C 1
ATOM 1804 O O . LEU A 1 214 ? -16.281 19.406 -7.434 1 92.31 214 LEU A O 1
ATOM 1808 N N . VAL A 1 215 ? -17.312 18.453 -5.59 1 85.06 215 VAL A N 1
ATOM 1809 C CA . VAL A 1 215 ? -18.578 19.094 -5.922 1 85.06 215 VAL A CA 1
ATOM 1810 C C . VAL A 1 215 ? -18.438 20.609 -5.789 1 85.06 215 VAL A C 1
ATOM 1812 O O . VAL A 1 215 ? -17.797 21.109 -4.855 1 85.06 215 VAL A O 1
ATOM 1815 N N . ASP A 1 216 ? -18.719 21.469 -6.727 1 82.31 216 ASP A N 1
ATOM 1816 C CA . ASP A 1 216 ? -18.75 22.922 -6.695 1 82.31 216 ASP A CA 1
ATOM 1817 C C . ASP A 1 216 ? -17.359 23.516 -6.988 1 82.31 216 ASP A C 1
ATOM 1819 O O . ASP A 1 216 ? -17.062 24.641 -6.598 1 82.31 216 ASP A O 1
ATOM 1823 N N . VAL A 1 217 ? -16.453 22.688 -7.227 1 85.19 217 VAL A N 1
ATOM 1824 C CA . VAL A 1 217 ? -15.133 23.156 -7.629 1 85.19 217 VAL A CA 1
ATOM 1825 C C . VAL A 1 217 ? -15.031 23.172 -9.156 1 85.19 217 VAL A C 1
ATOM 1827 O O . VAL A 1 217 ? -15.484 22.25 -9.82 1 85.19 217 VAL A O 1
ATOM 1830 N N . SER A 1 218 ? -14.555 24.203 -9.688 1 85.56 218 SER A N 1
ATOM 1831 C CA . SER A 1 218 ? -14.352 24.297 -11.125 1 85.56 218 SER A CA 1
ATOM 1832 C C . SER A 1 218 ? -13.367 23.234 -11.617 1 85.56 218 SER A C 1
ATOM 1834 O O . SER A 1 218 ? -12.289 23.062 -11.031 1 85.56 218 SER A O 1
ATOM 1836 N N . MET A 1 219 ? -13.766 22.562 -12.617 1 88.06 219 MET A N 1
ATOM 1837 C CA . MET A 1 219 ? -12.938 21.5 -13.148 1 88.06 219 MET A CA 1
ATOM 1838 C C . MET A 1 219 ? -11.984 22.031 -14.219 1 88.06 219 MET A C 1
ATOM 1840 O O . MET A 1 219 ? -11.195 21.266 -14.789 1 88.06 219 MET A O 1
ATOM 1844 N N . LYS A 1 220 ? -12.133 23.328 -14.336 1 85.81 220 LYS A N 1
ATOM 1845 C CA . LYS A 1 220 ? -11.227 23.938 -15.312 1 85.81 220 LYS A CA 1
ATOM 1846 C C . LYS A 1 220 ? -9.766 23.703 -14.938 1 85.81 220 LYS A C 1
ATOM 1848 O O . LYS A 1 220 ? -9.344 24.047 -13.828 1 85.81 220 LYS A O 1
ATOM 1853 N N . GLY A 1 221 ? -9.047 23.062 -15.664 1 90.88 221 GLY A N 1
ATOM 1854 C CA . GLY A 1 221 ? -7.621 22.828 -15.477 1 90.88 221 GLY A CA 1
ATOM 1855 C C . GLY A 1 221 ? -7.316 21.625 -14.617 1 90.88 221 GLY A C 1
ATOM 1856 O O . GLY A 1 221 ? -6.16 21.219 -14.484 1 90.88 221 GLY A O 1
ATOM 1857 N N . VAL A 1 222 ? -8.305 21.109 -13.93 1 92.06 222 VAL A N 1
ATOM 1858 C CA . VAL A 1 222 ? -8.109 19.984 -13.016 1 92.06 222 VAL A CA 1
ATOM 1859 C C . VAL A 1 222 ? -7.668 18.75 -13.805 1 92.06 222 VAL A C 1
ATOM 1861 O O . VAL A 1 222 ? -6.781 18.016 -13.367 1 92.06 222 VAL A O 1
ATOM 1864 N N . ARG A 1 223 ? -8.266 18.625 -14.977 1 93.5 223 ARG A N 1
ATOM 1865 C CA . ARG A 1 223 ? -7.926 17.453 -15.797 1 93.5 223 ARG A CA 1
ATOM 1866 C C . ARG A 1 223 ? -6.449 17.469 -16.172 1 93.5 223 ARG A C 1
ATOM 1868 O O . ARG A 1 223 ? -5.754 16.469 -15.992 1 93.5 223 ARG A O 1
ATOM 1875 N N . SER A 1 224 ? -6.008 18.594 -16.672 1 93.94 224 SER A N 1
ATOM 1876 C CA . SER A 1 224 ? -4.609 18.719 -17.047 1 93.94 224 SER A CA 1
ATOM 1877 C C . SER A 1 224 ? -3.688 18.578 -15.844 1 93.94 224 SER A C 1
ATOM 1879 O O . SER A 1 224 ? -2.596 18.016 -15.953 1 93.94 224 SER A O 1
ATOM 1881 N N . TYR A 1 225 ? -4.109 19.141 -14.781 1 93.06 225 TYR A N 1
ATOM 1882 C CA . TYR A 1 225 ? -3.361 19.016 -13.539 1 93.06 225 TYR A CA 1
ATOM 1883 C C . TYR A 1 225 ? -3.189 17.562 -13.133 1 93.06 225 TYR A C 1
ATOM 1885 O O . TYR A 1 225 ? -2.076 17.125 -12.844 1 93.06 225 TYR A O 1
ATOM 1893 N N . VAL A 1 226 ? -4.223 16.766 -13.172 1 95.19 226 VAL A N 1
ATOM 1894 C CA . VAL A 1 226 ? -4.188 15.352 -12.812 1 95.19 226 VAL A CA 1
ATOM 1895 C C . VAL A 1 226 ? -3.336 14.586 -13.82 1 95.19 226 VAL A C 1
ATOM 1897 O O . VAL A 1 226 ? -2.512 13.75 -13.445 1 95.19 226 VAL A O 1
ATOM 1900 N N . GLU A 1 227 ? -3.502 14.906 -15.039 1 94.62 227 GLU A N 1
ATOM 1901 C CA . GLU A 1 227 ? -2.795 14.211 -16.109 1 94.62 227 GLU A CA 1
ATOM 1902 C C . GLU A 1 227 ? -1.286 14.414 -16 1 94.62 227 GLU A C 1
ATOM 1904 O O . GLU A 1 227 ? -0.506 13.547 -16.391 1 94.62 227 GLU A O 1
ATOM 1909 N N . SER A 1 228 ? -0.877 15.555 -15.461 1 93.38 228 SER A N 1
ATOM 1910 C CA . SER A 1 228 ? 0.54 15.883 -15.359 1 93.38 228 SER A CA 1
ATOM 1911 C C . SER A 1 228 ? 1.257 14.945 -14.391 1 93.38 228 SER A C 1
ATOM 1913 O O . SER A 1 228 ? 2.488 14.875 -14.383 1 93.38 228 SER A O 1
ATOM 1915 N N . TYR A 1 229 ? 0.531 14.211 -13.609 1 95.06 229 TYR A N 1
ATOM 1916 C CA . TYR A 1 229 ? 1.135 13.289 -12.656 1 95.06 229 TYR A CA 1
ATOM 1917 C C . TYR A 1 229 ? 1.15 11.867 -13.203 1 95.06 229 TYR A C 1
ATOM 1919 O O . TYR A 1 229 ? 1.456 10.914 -12.484 1 95.06 229 TYR A O 1
ATOM 1927 N N . LEU A 1 230 ? 0.813 11.711 -14.453 1 96.44 230 LEU A N 1
ATOM 1928 C CA . LEU A 1 230 ? 0.74 10.398 -15.094 1 96.44 230 LEU A CA 1
ATOM 1929 C C . LEU A 1 230 ? 1.578 10.359 -16.359 1 96.44 230 LEU A C 1
ATOM 1931 O O . LEU A 1 230 ? 1.607 11.336 -17.125 1 96.44 230 LEU A O 1
ATOM 1935 N N . ILE A 1 231 ? 2.24 9.258 -16.609 1 95.25 231 ILE A N 1
ATOM 1936 C CA . ILE A 1 231 ? 3.029 9.078 -17.828 1 95.25 231 ILE A CA 1
ATOM 1937 C C . ILE A 1 231 ? 2.627 7.777 -18.516 1 95.25 231 ILE A C 1
ATOM 1939 O O . ILE A 1 231 ? 2.334 6.781 -17.859 1 95.25 231 ILE A O 1
ATOM 1943 N N . PRO A 1 232 ? 2.594 7.781 -19.781 1 95.06 232 PRO A N 1
ATOM 1944 C CA . PRO A 1 232 ? 2.297 6.523 -20.469 1 95.06 232 PRO A CA 1
ATOM 1945 C C . PRO A 1 232 ? 3.346 5.445 -20.203 1 95.06 232 PRO A C 1
ATOM 1947 O O . PRO A 1 232 ? 4.547 5.723 -20.25 1 95.06 232 PRO A O 1
ATOM 1950 N N . HIS A 1 233 ? 2.898 4.32 -19.844 1 93.56 233 HIS A N 1
ATOM 1951 C CA . HIS A 1 233 ? 3.795 3.195 -19.594 1 93.56 233 HIS A CA 1
ATOM 1952 C C . HIS A 1 233 ? 3.078 1.864 -19.797 1 93.56 233 HIS A C 1
ATOM 1954 O O . HIS A 1 233 ? 2.057 1.6 -19.156 1 93.56 233 HIS A O 1
ATOM 1960 N N . ARG A 1 234 ? 3.551 1.023 -20.672 1 89.31 234 ARG A N 1
ATOM 1961 C CA . ARG A 1 234 ? 3.088 -0.339 -20.922 1 89.31 234 ARG A CA 1
ATOM 1962 C C . ARG A 1 234 ? 1.581 -0.373 -21.156 1 89.31 234 ARG A C 1
ATOM 1964 O O . ARG A 1 234 ? 0.868 -1.153 -20.516 1 89.31 234 ARG A O 1
ATOM 1971 N N . GLY A 1 235 ? 1.061 0.543 -21.953 1 90.81 235 GLY A N 1
ATOM 1972 C CA . GLY A 1 235 ? -0.325 0.54 -22.391 1 90.81 235 GLY A CA 1
ATOM 1973 C C . GLY A 1 235 ? -1.271 1.182 -21.391 1 90.81 235 GLY A C 1
ATOM 1974 O O . GLY A 1 235 ? -2.488 1.167 -21.578 1 90.81 235 GLY A O 1
ATOM 1975 N N . ALA A 1 236 ? -0.769 1.667 -20.281 1 94.81 236 ALA A N 1
ATOM 1976 C CA . ALA A 1 236 ? -1.531 2.389 -19.266 1 94.81 236 ALA A CA 1
ATOM 1977 C C . ALA A 1 236 ? -0.816 3.674 -18.844 1 94.81 236 ALA A C 1
ATOM 1979 O O . ALA A 1 236 ? 0.123 4.109 -19.516 1 94.81 236 ALA A O 1
ATOM 1980 N N . LYS A 1 237 ? -1.421 4.344 -17.922 1 96.75 237 LYS A N 1
ATOM 1981 C CA . LYS A 1 237 ? -0.749 5.504 -17.359 1 96.75 237 LYS A CA 1
ATOM 1982 C C . LYS A 1 237 ? -0.206 5.199 -15.961 1 96.75 237 LYS A C 1
ATOM 1984 O O . LYS A 1 237 ? -0.905 4.609 -15.133 1 96.75 237 LYS A O 1
ATOM 1989 N N . LEU A 1 238 ? 1.071 5.48 -15.828 1 97.56 238 LEU A N 1
ATOM 1990 C CA . LEU A 1 238 ? 1.746 5.227 -14.562 1 97.56 238 LEU A CA 1
ATOM 1991 C C . LEU A 1 238 ? 1.896 6.516 -13.758 1 97.56 238 LEU A C 1
ATOM 1993 O O . LEU A 1 238 ? 2.248 7.559 -14.312 1 97.56 238 LEU A O 1
ATOM 1997 N N . ILE A 1 239 ? 1.56 6.477 -12.492 1 97.69 239 ILE A N 1
ATOM 1998 C CA . ILE A 1 239 ? 1.747 7.625 -11.609 1 97.69 239 ILE A CA 1
ATOM 1999 C C . ILE A 1 239 ? 3.223 8.016 -11.57 1 97.69 239 ILE A C 1
ATOM 2001 O O . ILE A 1 239 ? 4.078 7.191 -11.242 1 97.69 239 ILE A O 1
ATOM 2005 N N . ASP A 1 240 ? 3.5 9.203 -11.93 1 96 240 ASP A N 1
ATOM 2006 C CA . ASP A 1 240 ? 4.867 9.719 -11.961 1 96 240 ASP A CA 1
ATOM 2007 C C . ASP A 1 240 ? 5.086 10.75 -10.852 1 96 240 ASP A C 1
ATOM 2009 O O . ASP A 1 240 ? 4.605 11.875 -10.945 1 96 240 ASP A O 1
ATOM 2013 N N . LEU A 1 241 ? 5.91 10.375 -9.867 1 95.19 241 LEU A N 1
ATOM 2014 C CA . LEU A 1 241 ? 6.168 11.234 -8.719 1 95.19 241 LEU A CA 1
ATOM 2015 C C . LEU A 1 241 ? 7.637 11.641 -8.664 1 95.19 241 LEU A C 1
ATOM 2017 O O . LEU A 1 241 ? 8.102 12.164 -7.648 1 95.19 241 LEU A O 1
ATOM 2021 N N . LEU A 1 242 ? 8.352 11.352 -9.719 1 90.62 242 LEU A N 1
ATOM 2022 C CA . LEU A 1 242 ? 9.773 11.672 -9.758 1 90.62 242 LEU A CA 1
ATOM 2023 C C . LEU A 1 242 ? 9.984 13.18 -9.844 1 90.62 242 LEU A C 1
ATOM 2025 O O . LEU A 1 242 ? 9.055 13.93 -10.141 1 90.62 242 LEU A O 1
ATOM 2029 N N . GLU A 1 243 ? 11.195 13.539 -9.5 1 84.12 243 GLU A N 1
ATOM 2030 C CA . GLU A 1 243 ? 11.555 14.945 -9.594 1 84.12 243 GLU A CA 1
ATOM 2031 C C . GLU A 1 243 ? 11.633 15.406 -11.047 1 84.12 243 GLU A C 1
ATOM 2033 O O . GLU A 1 243 ? 12.055 14.641 -11.922 1 84.12 243 GLU A O 1
ATOM 2038 N N . LEU A 1 244 ? 10.977 16.469 -11.367 1 68.19 244 LEU A N 1
ATOM 2039 C CA . LEU A 1 244 ? 10.969 17.016 -12.719 1 68.19 244 LEU A CA 1
ATOM 2040 C C . LEU A 1 244 ? 12.031 18.109 -12.875 1 68.19 244 LEU A C 1
ATOM 2042 O O . LEU A 1 244 ? 12.164 18.969 -12.008 1 68.19 244 LEU A O 1
ATOM 2046 N N . PRO A 1 245 ? 12.93 17.891 -13.953 1 58.91 245 PRO A N 1
ATOM 2047 C CA . PRO A 1 245 ? 13.844 19.016 -14.203 1 58.91 245 PRO A CA 1
ATOM 2048 C C . PRO A 1 245 ? 13.109 20.312 -14.5 1 58.91 245 PRO A C 1
ATOM 2050 O O . PRO A 1 245 ? 12.047 20.297 -15.133 1 58.91 245 PRO A O 1
ATOM 2053 N N . VAL A 1 246 ? 13.125 21.328 -13.758 1 51.16 246 VAL A N 1
ATOM 2054 C CA . VAL A 1 246 ? 12.57 22.625 -14.102 1 51.16 246 VAL A CA 1
ATOM 2055 C C . VAL A 1 246 ? 13.172 23.125 -15.414 1 51.16 246 VAL A C 1
ATOM 2057 O O . VAL A 1 246 ? 14.391 23.047 -15.609 1 51.16 246 VAL A O 1
ATOM 2060 N N . GLU A 1 247 ? 12.477 23.094 -16.438 1 49.56 247 GLU A N 1
ATOM 2061 C CA . GLU A 1 247 ? 12.953 23.656 -17.703 1 49.56 247 GLU A CA 1
ATOM 2062 C C . GLU A 1 247 ? 13.617 25.016 -17.469 1 49.56 247 GLU A C 1
ATOM 2064 O O . GLU A 1 247 ? 13.273 25.734 -16.531 1 49.56 247 GLU A O 1
ATOM 2069 N N . ASP A 1 248 ? 14.836 25.25 -18.094 1 45.12 248 ASP A N 1
ATOM 2070 C CA . ASP A 1 248 ? 15.656 26.469 -18.109 1 45.12 248 ASP A CA 1
ATOM 2071 C C . ASP A 1 248 ? 14.812 27.703 -18.406 1 45.12 248 ASP A C 1
ATOM 2073 O O . ASP A 1 248 ? 14.289 27.844 -19.516 1 45.12 248 ASP A O 1
ATOM 2077 N N . GLY A 1 249 ? 13.547 27.891 -18.062 1 39.94 249 GLY A N 1
ATOM 2078 C CA . GLY A 1 249 ? 13.18 29.25 -18.484 1 39.94 249 GLY A CA 1
ATOM 2079 C C . GLY A 1 249 ? 13.969 30.328 -17.766 1 39.94 249 GLY A C 1
ATOM 2080 O O . GLY A 1 249 ? 14.742 30.031 -16.844 1 39.94 249 GLY A O 1
ATOM 2081 N N . PRO A 1 250 ? 13.883 31.719 -18.234 1 38.47 250 PRO A N 1
ATOM 2082 C CA . PRO A 1 250 ? 14.438 32.906 -17.594 1 38.47 250 PRO A CA 1
ATOM 2083 C C . PRO A 1 250 ? 13.984 33.062 -16.141 1 38.47 250 PRO A C 1
ATOM 2085 O O . PRO A 1 250 ? 12.789 33 -15.852 1 38.47 250 PRO A O 1
ATOM 2088 N N . GLY A 1 251 ? 14.883 32.875 -15.172 1 41.66 251 GLY A N 1
ATOM 2089 C CA . GLY A 1 251 ? 14.805 32.969 -13.727 1 41.66 251 GLY A CA 1
ATOM 2090 C C . GLY A 1 251 ? 14.766 31.594 -13.055 1 41.66 251 GLY A C 1
ATOM 2091 O O . GLY A 1 251 ? 14.609 31.5 -11.836 1 41.66 251 GLY A O 1
ATOM 2092 N N . ALA A 1 252 ? 14.352 30.641 -13.852 1 41.34 252 ALA A N 1
ATOM 2093 C CA . ALA A 1 252 ? 14.375 29.312 -13.234 1 41.34 252 ALA A CA 1
ATOM 2094 C C . ALA A 1 252 ? 15.789 28.953 -12.789 1 41.34 252 ALA A C 1
ATOM 2096 O O . ALA A 1 252 ? 16.75 29.203 -13.508 1 41.34 252 ALA A O 1
ATOM 2097 N N . LEU A 1 253 ? 16.109 28.859 -11.602 1 37.66 253 LEU A N 1
ATOM 2098 C CA . LEU A 1 253 ? 17.453 28.406 -11.227 1 37.66 253 LEU A CA 1
ATOM 2099 C C . LEU A 1 253 ? 17.844 27.172 -12.031 1 37.66 253 LEU A C 1
ATOM 2101 O O . LEU A 1 253 ? 17.031 26.297 -12.273 1 37.66 253 LEU A O 1
ATOM 2105 N N . ILE A 1 254 ? 18.719 27.078 -12.781 1 35 254 ILE A N 1
ATOM 2106 C CA . ILE A 1 254 ? 19.453 26.031 -13.477 1 35 254 ILE A CA 1
ATOM 2107 C C . ILE A 1 254 ? 19.562 24.797 -12.578 1 35 254 ILE A C 1
ATOM 2109 O O . ILE A 1 254 ? 20.062 24.891 -11.453 1 35 254 ILE A O 1
ATOM 2113 N N . GLY A 1 255 ? 18.828 23.5 -12.859 1 39.19 255 GLY A N 1
ATOM 2114 C CA . GLY A 1 255 ? 18.938 22.281 -12.07 1 39.19 255 GLY A CA 1
ATOM 2115 C C . GLY A 1 255 ? 17.812 22.141 -11.055 1 39.19 255 GLY A C 1
ATOM 2116 O O . GLY A 1 255 ? 17.922 21.328 -10.125 1 39.19 255 GLY A O 1
ATOM 2117 N N . ALA A 1 256 ? 16.953 23.125 -10.992 1 43.66 256 ALA A N 1
ATOM 2118 C CA . ALA A 1 256 ? 15.953 23.062 -9.93 1 43.66 256 ALA A CA 1
ATOM 2119 C C . ALA A 1 256 ? 14.891 22.016 -10.234 1 43.66 256 ALA A C 1
ATOM 2121 O O . ALA A 1 256 ? 14.555 21.781 -11.398 1 43.66 256 ALA A O 1
ATOM 2122 N N . TYR A 1 257 ? 14.695 20.938 -9.57 1 51.81 257 TYR A N 1
ATOM 2123 C CA . TYR A 1 257 ? 13.695 19.875 -9.672 1 51.81 257 TYR A CA 1
ATOM 2124 C C . TYR A 1 257 ? 12.453 20.219 -8.859 1 51.81 257 TYR A C 1
ATOM 2126 O O . TYR A 1 257 ? 12.547 20.859 -7.816 1 51.81 257 TYR A O 1
ATOM 2134 N N . HIS A 1 258 ? 11.297 20.219 -9.664 1 70.06 258 HIS A N 1
ATOM 2135 C CA . HIS A 1 258 ? 10.055 20.266 -8.898 1 70.06 258 HIS A CA 1
ATOM 2136 C C . HIS A 1 258 ? 9.844 18.984 -8.094 1 70.06 258 HIS A C 1
ATOM 2138 O O . HIS A 1 258 ? 9.797 17.891 -8.656 1 70.06 258 HIS A O 1
ATOM 2144 N N . ASP A 1 259 ? 9.953 19.109 -6.789 1 83.44 259 ASP A N 1
ATOM 2145 C CA . ASP A 1 259 ? 9.734 18 -5.863 1 83.44 259 ASP A CA 1
ATOM 2146 C C . ASP A 1 259 ? 8.242 17.734 -5.668 1 83.44 259 ASP A C 1
ATOM 2148 O O . ASP A 1 259 ? 7.648 18.203 -4.695 1 83.44 259 ASP A O 1
ATOM 2152 N N . VAL A 1 260 ? 7.703 16.953 -6.559 1 86.44 260 VAL A N 1
ATOM 2153 C CA . VAL A 1 260 ? 6.277 16.641 -6.59 1 86.44 260 VAL A CA 1
ATOM 2154 C C . VAL A 1 260 ? 5.852 16.016 -5.258 1 86.44 260 VAL A C 1
ATOM 2156 O O . VAL A 1 260 ? 4.891 16.469 -4.637 1 86.44 260 VAL A O 1
ATOM 2159 N N . MET A 1 261 ? 6.617 15.125 -4.75 1 91.19 261 MET A N 1
ATOM 2160 C CA . MET A 1 261 ? 6.285 14.414 -3.52 1 91.19 261 MET A CA 1
ATOM 2161 C C . MET A 1 261 ? 6.344 15.352 -2.318 1 91.19 261 MET A C 1
ATOM 2163 O O . MET A 1 261 ? 5.488 15.297 -1.436 1 91.19 261 MET A O 1
ATOM 2167 N N . GLY A 1 262 ? 7.387 16.141 -2.324 1 90.19 262 GLY A N 1
ATOM 2168 C CA . GLY A 1 262 ? 7.484 17.125 -1.258 1 90.19 262 GLY A CA 1
ATOM 2169 C C . GLY A 1 262 ? 6.285 18.047 -1.188 1 90.19 262 GLY A C 1
ATOM 2170 O O . GLY A 1 262 ? 5.824 18.406 -0.098 1 90.19 262 GLY A O 1
ATOM 2171 N N . GLY A 1 263 ? 5.793 18.422 -2.34 1 91.75 263 GLY A N 1
ATOM 2172 C CA . GLY A 1 263 ? 4.594 19.234 -2.4 1 91.75 263 GLY A CA 1
ATOM 2173 C C . GLY A 1 263 ? 3.373 18.562 -1.814 1 91.75 263 GLY A C 1
ATOM 2174 O O . GLY A 1 263 ? 2.598 19.172 -1.084 1 91.75 263 GLY A O 1
ATOM 2175 N N . PHE A 1 264 ? 3.199 17.281 -2.104 1 95.5 264 PHE A N 1
ATOM 2176 C CA . PHE A 1 264 ? 2.074 16.516 -1.575 1 95.5 264 PHE A CA 1
ATOM 2177 C C . PHE A 1 264 ? 2.186 16.359 -0.063 1 95.5 264 PHE A C 1
ATOM 2179 O O . PHE A 1 264 ? 1.188 16.469 0.652 1 95.5 264 PHE A O 1
ATOM 2186 N N . PHE A 1 265 ? 3.422 16.094 0.442 1 95.94 265 PHE A N 1
ATOM 2187 C CA . PHE A 1 265 ? 3.627 16 1.882 1 95.94 265 PHE A CA 1
ATOM 2188 C C . PHE A 1 265 ? 3.264 17.312 2.572 1 95.94 265 PHE A C 1
ATOM 2190 O O . PHE A 1 265 ? 2.561 17.312 3.584 1 95.94 265 PHE A O 1
ATOM 2197 N N . THR A 1 266 ? 3.691 18.391 1.973 1 94.31 266 THR A N 1
ATOM 2198 C CA . THR A 1 266 ? 3.406 19.719 2.523 1 94.31 266 THR A CA 1
ATOM 2199 C C . THR A 1 266 ? 1.905 19.984 2.537 1 94.31 266 THR A C 1
ATOM 2201 O O . THR A 1 266 ? 1.369 20.5 3.523 1 94.31 266 THR A O 1
ATOM 2204 N N . THR A 1 267 ? 1.272 19.609 1.47 1 95.31 267 THR A N 1
ATOM 2205 C CA . THR A 1 267 ? -0.174 19.781 1.377 1 95.31 267 THR A CA 1
ATOM 2206 C C . THR A 1 267 ? -0.879 19.031 2.506 1 95.31 267 THR A C 1
ATOM 2208 O O . THR A 1 267 ? -1.767 19.578 3.16 1 95.31 267 THR A O 1
ATOM 2211 N N . LEU A 1 268 ? -0.479 17.812 2.752 1 97.62 268 LEU A N 1
ATOM 2212 C CA . LEU A 1 268 ? -1.102 17 3.787 1 97.62 268 LEU A CA 1
ATOM 2213 C C . LEU A 1 268 ? -0.877 17.609 5.168 1 97.62 268 LEU A C 1
ATOM 2215 O O . LEU A 1 268 ? -1.8 17.656 5.984 1 97.62 268 LEU A O 1
ATOM 2219 N N . ILE A 1 269 ? 0.31 18.109 5.398 1 97.5 269 ILE A N 1
ATOM 2220 C CA . ILE A 1 269 ? 0.646 18.703 6.688 1 97.5 269 ILE A CA 1
ATOM 2221 C C . ILE A 1 269 ? -0.154 20 6.887 1 97.5 269 ILE A C 1
ATOM 2223 O O . ILE A 1 269 ? -0.779 20.188 7.934 1 97.5 269 ILE A O 1
ATOM 2227 N N . GLU A 1 270 ? -0.168 20.844 5.91 1 97.5 270 GLU A N 1
ATOM 2228 C CA . GLU A 1 270 ? -0.844 22.125 6.023 1 97.5 270 GLU A CA 1
ATOM 2229 C C . GLU A 1 270 ? -2.355 21.953 6.145 1 97.5 270 GLU A C 1
ATOM 2231 O O . GLU A 1 270 ? -3.014 22.688 6.887 1 97.5 270 GLU A O 1
ATOM 2236 N N . TYR A 1 271 ? -2.875 20.984 5.395 1 97.69 271 TYR A N 1
ATOM 2237 C CA . TYR A 1 271 ? -4.301 20.703 5.492 1 97.69 271 TYR A CA 1
ATOM 2238 C C . TYR A 1 271 ? -4.664 20.203 6.887 1 97.69 271 TYR A C 1
ATOM 2240 O O . TYR A 1 271 ? -5.688 20.594 7.445 1 97.69 271 TYR A O 1
ATOM 2248 N N . ALA A 1 272 ? -3.807 19.328 7.418 1 98.12 272 ALA A N 1
ATOM 2249 C CA . ALA A 1 272 ? -3.998 18.859 8.789 1 98.12 272 ALA A CA 1
ATOM 2250 C C . ALA A 1 272 ? -3.912 20 9.789 1 98.12 272 ALA A C 1
ATOM 2252 O O . ALA A 1 272 ? -4.676 20.047 10.75 1 98.12 272 ALA A O 1
ATOM 2253 N N . LEU A 1 273 ? -2.975 20.875 9.555 1 97.56 273 LEU A N 1
ATOM 2254 C CA . LEU A 1 273 ? -2.828 22.047 10.422 1 97.56 273 LEU A CA 1
ATOM 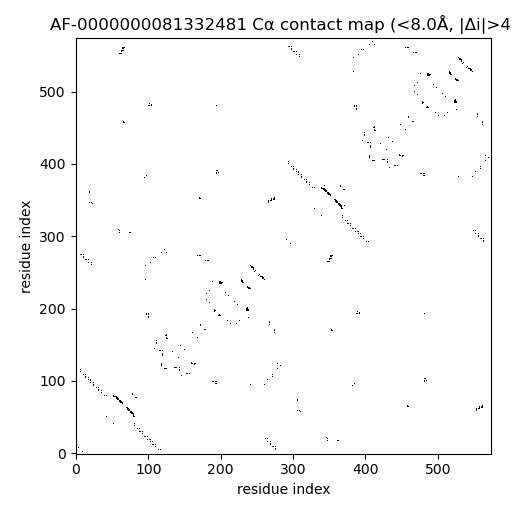2255 C C . LEU A 1 273 ? -4.09 22.906 10.398 1 97.56 273 LEU A C 1
ATOM 2257 O O . LEU A 1 273 ? -4.531 23.391 11.438 1 97.56 273 LEU A O 1
ATOM 2261 N N . LEU A 1 274 ? -4.637 23.078 9.242 1 97.69 274 LEU A N 1
ATOM 2262 C CA . LEU A 1 274 ? -5.875 23.844 9.109 1 97.69 274 LEU A CA 1
ATOM 2263 C C . LEU A 1 274 ? -6.996 23.188 9.914 1 97.69 274 LEU A C 1
ATOM 2265 O O . LEU A 1 274 ? -7.762 23.891 10.586 1 97.69 274 LEU A O 1
ATOM 2269 N N . ILE A 1 275 ? -7.109 21.875 9.812 1 97.69 275 ILE A N 1
ATOM 2270 C CA . ILE A 1 275 ? -8.109 21.125 10.57 1 97.69 275 ILE A CA 1
ATOM 2271 C C . ILE A 1 275 ? -7.887 21.344 12.07 1 97.69 275 ILE A C 1
ATOM 2273 O O . ILE A 1 275 ? -8.828 21.641 12.797 1 97.69 275 ILE A O 1
ATOM 2277 N N . LYS A 1 276 ? -6.656 21.219 12.477 1 97.38 276 LYS A N 1
ATOM 2278 C CA . LYS A 1 276 ? -6.309 21.422 13.883 1 97.38 276 LYS A CA 1
ATOM 2279 C C . LYS A 1 276 ? -6.703 22.828 14.352 1 97.38 276 LYS A C 1
ATOM 2281 O O . LYS A 1 276 ? -7.328 22.969 15.406 1 97.38 276 LYS A O 1
ATOM 2286 N N . GLU A 1 277 ? -6.352 23.812 13.547 1 96.31 277 GLU A N 1
ATOM 2287 C CA . GLU A 1 277 ? -6.672 25.188 13.883 1 96.31 277 GLU A CA 1
ATOM 2288 C C . GLU A 1 277 ? -8.18 25.391 13.992 1 96.31 277 GLU A C 1
ATOM 2290 O O . GLU A 1 277 ? -8.648 26.078 14.906 1 96.31 277 GLU A O 1
ATOM 2295 N N . SER A 1 278 ? -8.891 24.797 13.117 1 96.56 278 SER A N 1
ATOM 2296 C CA . SER A 1 278 ? -10.344 24.938 13.102 1 96.56 278 SER A CA 1
ATOM 2297 C C . SER A 1 278 ? -10.969 24.312 14.344 1 96.56 278 SER A C 1
ATOM 2299 O O . SER A 1 278 ? -11.891 24.891 14.93 1 96.56 278 SER A O 1
ATOM 2301 N N . ILE A 1 279 ? -10.469 23.203 14.719 1 96.44 279 ILE A N 1
ATOM 2302 C CA . ILE A 1 279 ? -10.984 22.516 15.906 1 96.44 279 ILE A CA 1
ATOM 2303 C C . ILE A 1 279 ? -10.648 23.328 17.156 1 96.44 279 ILE A C 1
ATOM 2305 O O . ILE A 1 279 ? -11.5 23.5 18.031 1 96.44 279 ILE A O 1
ATOM 2309 N N . GLU A 1 280 ? -9.469 23.859 17.25 1 94.44 280 GLU A N 1
ATOM 2310 C CA . GLU A 1 280 ? -9.016 24.594 18.422 1 94.44 280 GLU A CA 1
ATOM 2311 C C . GLU A 1 280 ? -9.742 25.938 18.547 1 94.44 280 GLU A C 1
ATOM 2313 O O . GLU A 1 280 ? -9.992 26.406 19.656 1 94.44 280 GLU A O 1
ATOM 2318 N N . LEU A 1 281 ? -10.031 26.516 17.453 1 92.69 281 LEU A N 1
ATOM 2319 C CA . LEU A 1 281 ? -10.758 27.781 17.469 1 92.69 281 LEU A CA 1
ATOM 2320 C C . LEU A 1 281 ? -12.188 27.594 17.953 1 92.69 281 LEU A C 1
ATOM 2322 O O . LEU A 1 281 ? -12.75 28.469 18.609 1 92.69 281 LEU A O 1
ATOM 2326 N N . GLU A 1 282 ? -12.805 26.516 17.578 1 87.06 282 GLU A N 1
ATOM 2327 C CA . GLU A 1 282 ? -14.172 26.234 18 1 87.06 282 GLU A CA 1
ATOM 2328 C C . GLU A 1 282 ? -14.242 25.969 19.5 1 87.06 282 GLU A C 1
ATOM 2330 O O . GLU A 1 282 ? -15.273 26.203 20.125 1 87.06 282 GLU A O 1
ATOM 2335 N N . GLU A 1 283 ? -13.234 25.422 20.078 1 79 283 GLU A N 1
ATOM 2336 C CA . GLU A 1 283 ? -13.227 25.078 21.5 1 79 283 GLU A CA 1
ATOM 2337 C C . GLU A 1 283 ? -12.906 26.312 22.344 1 79 283 GLU A C 1
ATOM 2339 O O . GLU A 1 283 ? -13.047 26.266 23.578 1 79 283 GLU A O 1
ATOM 2344 N N . GLN A 1 284 ? -12.344 27.359 21.844 1 69.31 284 GLN A N 1
ATOM 2345 C CA . GLN A 1 284 ? -12.102 28.562 22.625 1 69.31 284 GLN A CA 1
ATOM 2346 C C . GLN A 1 284 ? -13.406 29.328 22.875 1 69.31 284 GLN A C 1
ATOM 2348 O O . GLN A 1 284 ? -14.242 29.453 21.984 1 69.31 284 GLN A O 1
ATOM 2353 N N . PRO A 1 285 ? -13.727 29.531 24.312 1 54.09 285 PRO A N 1
ATOM 2354 C CA . PRO A 1 285 ? -14.93 30.281 24.672 1 54.09 285 PRO A CA 1
ATOM 2355 C C . PRO A 1 285 ? -15.039 31.609 23.938 1 54.09 285 PRO A C 1
ATOM 2357 O O . PRO A 1 285 ? -14.023 32.25 23.672 1 54.09 285 PRO A O 1
ATOM 2360 N N . VAL A 1 286 ? -16.062 31.812 22.938 1 48.09 286 VAL A N 1
ATOM 2361 C CA . VAL A 1 286 ? -16.391 33.125 22.406 1 48.09 286 VAL A CA 1
ATOM 2362 C C . VAL A 1 286 ? -16.484 34.156 23.547 1 48.09 286 VAL A C 1
ATOM 2364 O O . VAL A 1 286 ? -17.297 34 24.453 1 48.09 286 VAL A O 1
ATOM 2367 N N . THR A 1 287 ? -15.297 34.844 23.781 1 41.41 287 THR A N 1
ATOM 2368 C CA . THR A 1 287 ? -15.547 36 24.625 1 41.41 287 THR A CA 1
ATOM 2369 C C . THR A 1 287 ? -16.375 37.031 23.875 1 41.41 287 THR A C 1
ATOM 2371 O O . THR A 1 287 ? -16.141 37.312 22.688 1 41.41 287 THR A O 1
ATOM 2374 N N . MET B 1 1 ? -0.667 -21.078 -32.844 1 34.84 1 MET B N 1
ATOM 2375 C CA . MET B 1 1 ? -0.491 -20.312 -31.609 1 34.84 1 MET B CA 1
ATOM 2376 C C . MET B 1 1 ? -1.575 -20.672 -30.594 1 34.84 1 MET B C 1
ATOM 2378 O O . MET B 1 1 ? -2.764 -20.469 -30.859 1 34.84 1 MET B O 1
ATOM 2382 N N . THR B 1 2 ? -1.55 -21.688 -29.906 1 45.25 2 THR B N 1
ATOM 2383 C CA . THR B 1 2 ? -2.645 -22.312 -29.172 1 45.25 2 THR B CA 1
ATOM 2384 C C . THR B 1 2 ? -3.369 -21.297 -28.297 1 45.25 2 THR B C 1
ATOM 2386 O O . THR B 1 2 ? -2.732 -20.531 -27.562 1 45.25 2 THR B O 1
ATOM 2389 N N . ASP B 1 3 ? -4.68 -20.828 -28.562 1 60.38 3 ASP B N 1
ATOM 2390 C CA . ASP B 1 3 ? -5.602 -19.844 -28.016 1 60.38 3 ASP B CA 1
ATOM 2391 C C . ASP B 1 3 ? -5.691 -19.953 -26.5 1 60.38 3 ASP B C 1
ATOM 2393 O O . ASP B 1 3 ? -6.133 -20.969 -25.969 1 60.38 3 ASP B O 1
ATOM 2397 N N . LYS B 1 4 ? -4.898 -19.25 -25.703 1 74.19 4 LYS B N 1
ATOM 2398 C CA . LYS B 1 4 ? -4.879 -19.297 -24.25 1 74.19 4 LYS B CA 1
ATOM 2399 C C . LYS B 1 4 ? -6.27 -19.031 -23.672 1 74.19 4 LYS B C 1
ATOM 2401 O O . LYS B 1 4 ? -6.992 -18.156 -24.156 1 74.19 4 LYS B O 1
ATOM 2406 N N . THR B 1 5 ? -6.688 -19.891 -22.812 1 91.06 5 THR B N 1
ATOM 2407 C CA . THR B 1 5 ? -7.926 -19.625 -22.078 1 91.06 5 THR B CA 1
ATOM 2408 C C . THR B 1 5 ? -7.805 -18.359 -21.25 1 91.06 5 THR B C 1
ATOM 2410 O O . THR B 1 5 ? -6.695 -17.891 -20.984 1 91.06 5 THR B O 1
ATOM 2413 N N . PHE B 1 6 ? -8.859 -17.75 -21.031 1 94.19 6 PHE B N 1
ATOM 2414 C CA . PHE B 1 6 ? -8.891 -16.562 -20.188 1 94.19 6 PHE B CA 1
ATOM 2415 C C . PHE B 1 6 ? -8.18 -16.812 -18.859 1 94.19 6 PHE B C 1
ATOM 2417 O O . PHE B 1 6 ? -7.41 -15.977 -18.391 1 94.19 6 PHE B O 1
ATOM 2424 N N . VAL B 1 7 ? -8.391 -18 -18.328 1 95.94 7 VAL B N 1
ATOM 2425 C CA . VAL B 1 7 ? -7.805 -18.359 -17.031 1 95.94 7 VAL B CA 1
ATOM 2426 C C . VAL B 1 7 ? -6.285 -18.438 -17.172 1 95.94 7 VAL B C 1
ATOM 2428 O O . VAL B 1 7 ? -5.555 -17.953 -16.297 1 95.94 7 VAL B O 1
ATOM 2431 N N . GLN B 1 8 ? -5.812 -19 -18.234 1 95.94 8 GLN B N 1
ATOM 2432 C CA . GLN B 1 8 ? -4.375 -19.078 -18.469 1 95.94 8 GLN B CA 1
ATOM 2433 C C . GLN B 1 8 ? -3.768 -17.688 -18.641 1 95.94 8 GLN B C 1
ATOM 2435 O O . GLN B 1 8 ? -2.678 -17.422 -18.141 1 95.94 8 GLN B O 1
ATOM 2440 N N . GLU B 1 9 ? -4.484 -16.859 -19.359 1 96.31 9 GLU B N 1
ATOM 2441 C CA . GLU B 1 9 ? -4 -15.5 -19.562 1 96.31 9 GLU B CA 1
ATOM 2442 C C . GLU B 1 9 ? -3.867 -14.75 -18.234 1 96.31 9 GLU B C 1
ATOM 2444 O O . GLU B 1 9 ? -2.871 -14.062 -18 1 96.31 9 GLU B O 1
ATOM 2449 N N . GLU B 1 10 ? -4.879 -14.914 -17.406 1 96.88 10 GLU B N 1
ATOM 2450 C CA . GLU B 1 10 ? -4.852 -14.258 -16.109 1 96.88 10 GLU B CA 1
ATOM 2451 C C . GLU B 1 10 ? -3.742 -14.82 -15.227 1 96.88 10 GLU B C 1
ATOM 2453 O O . GLU B 1 10 ? -3.109 -14.086 -14.469 1 96.88 10 GLU B O 1
ATOM 2458 N N . PHE B 1 11 ? -3.488 -16.078 -15.336 1 97.12 11 PHE B N 1
ATOM 2459 C CA . PHE B 1 11 ? -2.418 -16.703 -14.57 1 97.12 11 PHE B CA 1
ATOM 2460 C C . PHE B 1 11 ? -1.056 -16.188 -15.031 1 97.12 11 PHE B C 1
ATOM 2462 O O . PHE B 1 11 ? -0.177 -15.93 -14.211 1 97.12 11 PHE B O 1
ATOM 2469 N N . ASP B 1 12 ? -0.928 -16.109 -16.312 1 95.56 12 ASP B N 1
ATOM 2470 C CA . ASP B 1 12 ? 0.324 -15.594 -16.859 1 95.56 12 ASP B CA 1
ATOM 2471 C C . ASP B 1 12 ? 0.594 -14.172 -16.375 1 95.56 12 ASP B C 1
ATOM 2473 O O . ASP B 1 12 ? 1.737 -13.812 -16.078 1 95.56 12 ASP B O 1
ATOM 2477 N N . LYS B 1 13 ? -0.45 -13.398 -16.312 1 94.62 13 LYS B N 1
ATOM 2478 C CA . LYS B 1 13 ? -0.317 -12.039 -15.797 1 94.62 13 LYS B CA 1
ATOM 2479 C C . LYS B 1 13 ? 0.123 -12.039 -14.336 1 94.62 13 LYS B C 1
ATOM 2481 O O . LYS B 1 13 ? 0.994 -11.266 -13.945 1 94.62 13 LYS B O 1
ATOM 2486 N N . LEU B 1 14 ? -0.483 -12.883 -13.562 1 96.88 14 LEU B N 1
ATOM 2487 C CA . LEU B 1 14 ? -0.116 -13.023 -12.156 1 96.88 14 LEU B CA 1
ATOM 2488 C C . LEU B 1 14 ? 1.349 -13.43 -12.016 1 96.88 14 LEU B C 1
ATOM 2490 O O . LEU B 1 14 ? 2.086 -12.836 -11.227 1 96.88 14 LEU B O 1
ATOM 2494 N N . LEU B 1 15 ? 1.758 -14.391 -12.805 1 95.31 15 LEU B N 1
ATOM 2495 C CA . LEU B 1 15 ? 3.129 -14.891 -12.766 1 95.31 15 LEU B CA 1
ATOM 2496 C C . LEU B 1 15 ? 4.121 -13.773 -13.086 1 95.31 15 LEU B C 1
ATOM 2498 O O . LEU B 1 15 ? 5.133 -13.617 -12.398 1 95.31 15 LEU B O 1
ATOM 2502 N N . GLU B 1 16 ? 3.773 -13.094 -14.055 1 92.88 16 GLU B N 1
ATOM 2503 C CA . GLU B 1 16 ? 4.645 -12 -14.477 1 92.88 16 GLU B CA 1
ATOM 2504 C C . GLU B 1 16 ? 4.789 -10.953 -13.375 1 92.88 16 GLU B C 1
ATOM 2506 O O . GLU B 1 16 ? 5.902 -10.539 -13.047 1 92.88 16 GLU B O 1
ATOM 2511 N N . LYS B 1 17 ? 3.723 -10.57 -12.797 1 93.62 17 LYS B N 1
ATOM 2512 C CA . LYS B 1 17 ? 3.73 -9.508 -11.805 1 93.62 17 LYS B CA 1
ATOM 2513 C C . LYS B 1 17 ? 4.43 -9.953 -10.523 1 93.62 17 LYS B C 1
ATOM 2515 O O . LYS B 1 17 ? 5.199 -9.195 -9.93 1 93.62 17 LYS B O 1
ATOM 2520 N N . ILE B 1 18 ? 4.215 -11.195 -10.086 1 95.31 18 ILE B N 1
ATOM 2521 C CA . ILE B 1 18 ? 4.844 -11.68 -8.859 1 95.31 18 ILE B CA 1
ATOM 2522 C C . ILE B 1 18 ? 6.328 -11.93 -9.102 1 95.31 18 ILE B C 1
ATOM 2524 O O . ILE B 1 18 ? 7.16 -11.672 -8.227 1 95.31 18 ILE B O 1
ATOM 2528 N N . THR B 1 19 ? 6.68 -12.398 -10.273 1 92.56 19 THR B N 1
ATOM 2529 C CA . THR B 1 19 ? 8.086 -12.586 -10.609 1 92.56 19 THR B CA 1
ATOM 2530 C C . THR B 1 19 ? 8.82 -11.242 -10.625 1 92.56 19 THR B C 1
ATOM 2532 O O . THR B 1 19 ? 9.961 -11.148 -10.172 1 92.56 19 THR B O 1
ATOM 2535 N N . ASN B 1 20 ? 8.125 -10.281 -11.172 1 90.69 20 ASN B N 1
ATOM 2536 C CA . ASN B 1 20 ? 8.703 -8.945 -11.148 1 90.69 20 ASN B CA 1
ATOM 2537 C C . ASN B 1 20 ? 8.891 -8.438 -9.719 1 90.69 20 ASN B C 1
ATOM 2539 O O . ASN B 1 20 ? 9.883 -7.777 -9.414 1 90.69 20 ASN B O 1
ATOM 2543 N N . ALA B 1 21 ? 7.918 -8.664 -8.883 1 93.88 21 ALA B N 1
ATOM 2544 C CA . ALA B 1 21 ? 8.047 -8.289 -7.477 1 93.88 21 ALA B CA 1
ATOM 2545 C C . ALA B 1 21 ? 9.258 -8.969 -6.84 1 93.88 21 ALA B C 1
ATOM 2547 O O . ALA B 1 21 ? 9.953 -8.367 -6.016 1 93.88 21 ALA B O 1
ATOM 2548 N N . ASP B 1 22 ? 9.484 -10.195 -7.219 1 92.94 22 ASP B N 1
ATOM 2549 C CA . ASP B 1 22 ? 10.633 -10.93 -6.691 1 92.94 22 ASP B CA 1
ATOM 2550 C C . ASP B 1 22 ? 11.945 -10.312 -7.168 1 92.94 22 ASP B C 1
ATOM 2552 O O . ASP B 1 22 ? 12.93 -10.297 -6.43 1 92.94 22 ASP B O 1
ATOM 2556 N N . VAL B 1 23 ? 11.953 -9.859 -8.375 1 91.06 23 VAL B N 1
ATOM 2557 C CA . VAL B 1 23 ? 13.133 -9.164 -8.891 1 91.06 23 VAL B CA 1
ATOM 2558 C C . VAL B 1 23 ? 13.406 -7.918 -8.055 1 91.06 23 VAL B C 1
ATOM 2560 O O . VAL B 1 23 ? 14.539 -7.691 -7.617 1 91.06 23 VAL B O 1
ATOM 2563 N N . TYR B 1 24 ? 12.359 -7.148 -7.824 1 92.62 24 TYR B N 1
ATOM 2564 C CA . TYR B 1 24 ? 12.508 -5.961 -6.996 1 92.62 24 TYR B CA 1
ATOM 2565 C C . TYR B 1 24 ? 13.023 -6.324 -5.605 1 92.62 24 TYR B C 1
ATOM 2567 O O . TYR B 1 24 ? 13.867 -5.617 -5.047 1 92.62 24 TYR B O 1
ATOM 2575 N N . LYS B 1 25 ? 12.5 -7.379 -5.086 1 94.06 25 LYS B N 1
ATOM 2576 C CA . LYS B 1 25 ? 12.922 -7.824 -3.76 1 94.06 25 LYS B CA 1
ATOM 2577 C C . LYS B 1 25 ? 14.414 -8.148 -3.732 1 94.06 25 LYS B C 1
ATOM 2579 O O . LYS B 1 25 ? 15.133 -7.715 -2.828 1 94.06 25 LYS B O 1
ATOM 2584 N N . ARG B 1 26 ? 14.852 -8.875 -4.668 1 90.69 26 ARG B N 1
ATOM 2585 C CA . ARG B 1 26 ? 16.25 -9.258 -4.738 1 90.69 26 ARG B CA 1
ATOM 2586 C C . ARG B 1 26 ? 17.156 -8.039 -4.938 1 90.69 26 ARG B C 1
ATOM 2588 O O . ARG B 1 26 ? 18.219 -7.941 -4.332 1 90.69 26 ARG B O 1
ATOM 2595 N N . GLN B 1 27 ? 16.75 -7.172 -5.777 1 90.31 27 GLN B N 1
ATOM 2596 C CA . GLN B 1 27 ? 17.484 -5.934 -5.977 1 90.31 27 GLN B CA 1
ATOM 2597 C C . GLN B 1 27 ? 17.531 -5.105 -4.695 1 90.31 27 GLN B C 1
ATOM 2599 O O . GLN B 1 27 ? 18.562 -4.527 -4.355 1 90.31 27 GLN B O 1
ATOM 2604 N N . THR B 1 28 ? 16.438 -5.035 -4.086 1 93.69 28 THR B N 1
ATOM 2605 C CA . THR B 1 28 ? 16.359 -4.312 -2.82 1 93.69 28 THR B CA 1
ATOM 2606 C C . THR B 1 28 ? 17.375 -4.863 -1.822 1 93.69 28 THR B C 1
ATOM 2608 O O . THR B 1 28 ? 18.094 -4.102 -1.173 1 93.69 28 THR B O 1
ATOM 2611 N N . ALA B 1 29 ? 17.375 -6.168 -1.721 1 92.19 29 ALA B N 1
ATOM 2612 C CA . ALA B 1 29 ? 18.312 -6.805 -0.801 1 92.19 29 ALA B CA 1
ATOM 2613 C C . ALA B 1 29 ? 19.75 -6.359 -1.088 1 92.19 29 ALA B C 1
ATOM 2615 O O . ALA B 1 29 ? 20.484 -5.992 -0.17 1 92.19 29 ALA B O 1
ATOM 2616 N N . LYS B 1 30 ? 20.094 -6.32 -2.287 1 89.94 30 LYS B N 1
ATOM 2617 C CA . LYS B 1 30 ? 21.438 -5.945 -2.688 1 89.94 30 LYS B CA 1
ATOM 2618 C C . LYS B 1 30 ? 21.703 -4.469 -2.408 1 89.94 30 LYS B C 1
ATOM 2620 O O . LYS B 1 30 ? 22.766 -4.113 -1.888 1 89.94 30 LYS B O 1
ATOM 2625 N N . ILE B 1 31 ? 20.781 -3.654 -2.787 1 92 31 ILE B N 1
ATOM 2626 C CA . ILE B 1 31 ? 20.922 -2.209 -2.648 1 92 31 ILE B CA 1
ATOM 2627 C C . ILE B 1 31 ? 21.141 -1.849 -1.181 1 92 31 ILE B C 1
ATOM 2629 O O . ILE B 1 31 ? 22.062 -1.097 -0.852 1 92 31 ILE B O 1
ATOM 2633 N N . PHE B 1 32 ? 20.406 -2.395 -0.342 1 93.5 32 PHE B N 1
ATOM 2634 C CA . PHE B 1 32 ? 20.453 -1.979 1.055 1 93.5 32 PHE B CA 1
ATOM 2635 C C . PHE B 1 32 ? 21.625 -2.635 1.778 1 93.5 32 PHE B C 1
ATOM 2637 O O . PHE B 1 32 ? 22.141 -2.092 2.756 1 93.5 32 PHE B O 1
ATOM 2644 N N . GLU B 1 33 ? 22 -3.811 1.307 1 91.62 33 GLU B N 1
ATOM 2645 C CA . GLU B 1 33 ? 23.234 -4.398 1.821 1 91.62 33 GLU B CA 1
ATOM 2646 C C . GLU B 1 33 ? 24.438 -3.525 1.487 1 91.62 33 GLU B C 1
ATOM 2648 O O . GLU B 1 33 ? 25.297 -3.295 2.34 1 91.62 33 GLU B O 1
ATOM 2653 N N . TYR B 1 34 ? 24.469 -3.127 0.299 1 90.88 34 TYR B N 1
ATOM 2654 C CA . TYR B 1 34 ? 25.547 -2.242 -0.133 1 90.88 34 TYR B CA 1
ATOM 2655 C C . TYR B 1 34 ? 25.531 -0.936 0.652 1 90.88 34 TYR B C 1
ATOM 2657 O O . TYR B 1 34 ? 26.578 -0.441 1.071 1 90.88 34 TYR B O 1
ATOM 2665 N N . ARG B 1 35 ? 24.438 -0.407 0.817 1 91.25 35 ARG B N 1
ATOM 2666 C CA . ARG B 1 35 ? 24.297 0.843 1.558 1 91.25 35 ARG B CA 1
ATOM 2667 C C . ARG B 1 35 ? 24.734 0.675 3.006 1 91.25 35 ARG B C 1
ATOM 2669 O O . ARG B 1 35 ? 25.375 1.567 3.57 1 91.25 35 ARG B O 1
ATOM 2676 N N . GLU B 1 36 ? 24.344 -0.401 3.578 1 92.31 36 GLU B N 1
ATOM 2677 C CA . GLU B 1 36 ? 24.781 -0.681 4.945 1 92.31 36 GLU B CA 1
ATOM 2678 C C . GLU B 1 36 ? 26.297 -0.688 5.059 1 92.31 36 GLU B C 1
ATOM 2680 O O . GLU B 1 36 ? 26.859 -0.068 5.965 1 92.31 36 GLU B O 1
ATOM 2685 N N . ALA B 1 37 ? 26.906 -1.382 4.152 1 91.88 37 ALA B N 1
ATOM 2686 C CA . ALA B 1 37 ? 28.375 -1.456 4.141 1 91.88 37 ALA B CA 1
ATOM 2687 C C . ALA B 1 37 ? 28.984 -0.071 3.969 1 91.88 37 ALA B C 1
ATOM 2689 O O . ALA B 1 37 ? 29.969 0.262 4.629 1 91.88 37 ALA B O 1
ATOM 2690 N N . ARG B 1 38 ? 28.422 0.695 3.162 1 88.75 38 ARG B N 1
ATOM 2691 C CA . ARG B 1 38 ? 28.922 2.039 2.902 1 88.75 38 ARG B CA 1
ATOM 2692 C C . ARG B 1 38 ? 28.766 2.93 4.133 1 88.75 38 ARG B C 1
ATOM 2694 O O . ARG B 1 38 ? 29.656 3.732 4.438 1 88.75 38 ARG B O 1
ATOM 2701 N N . LEU B 1 39 ? 27.656 2.832 4.785 1 87.81 39 LEU B N 1
ATOM 2702 C CA . LEU B 1 39 ? 27.422 3.604 6 1 87.81 39 LEU B CA 1
ATOM 2703 C C . LEU B 1 39 ? 28.469 3.281 7.055 1 87.81 39 LEU B C 1
ATOM 2705 O O . LEU B 1 39 ? 29.016 4.188 7.695 1 87.81 39 LEU B O 1
ATOM 2709 N N . ILE B 1 40 ? 28.734 2.025 7.191 1 89.19 40 ILE B N 1
ATOM 2710 C CA . ILE B 1 40 ? 29.719 1.575 8.18 1 89.19 40 ILE B CA 1
ATOM 2711 C C . ILE B 1 40 ? 31.109 2.078 7.793 1 89.19 40 ILE B C 1
ATOM 2713 O O . ILE B 1 40 ? 31.828 2.621 8.633 1 89.19 40 ILE B O 1
ATOM 2717 N N . GLU B 1 41 ? 31.391 1.936 6.559 1 88.94 41 GLU B N 1
ATOM 2718 C CA . GLU B 1 41 ? 32.688 2.377 6.062 1 88.94 41 GLU B CA 1
ATOM 2719 C C . GLU B 1 41 ? 32.875 3.883 6.234 1 88.94 41 GLU B C 1
ATOM 2721 O O . GLU B 1 41 ? 33.938 4.348 6.66 1 88.94 41 GLU B O 1
ATOM 2726 N N . GLN B 1 42 ? 31.938 4.664 5.863 1 83.69 42 GLN B N 1
ATOM 2727 C CA . GLN B 1 42 ? 32 6.117 5.977 1 83.69 42 GLN B CA 1
ATOM 2728 C C . GLN B 1 42 ? 32.156 6.551 7.434 1 83.69 42 GLN B C 1
ATOM 2730 O O . GLN B 1 42 ? 32.875 7.512 7.719 1 83.69 42 GLN B O 1
ATOM 2735 N N . HIS B 1 43 ? 31.469 5.875 8.234 1 83.5 43 HIS B N 1
ATOM 2736 C CA . HIS B 1 43 ? 31.578 6.191 9.648 1 83.5 43 HIS B CA 1
ATOM 2737 C C . HIS B 1 43 ? 32.969 5.895 10.18 1 83.5 43 HIS B C 1
ATOM 2739 O O . HIS B 1 43 ? 33.5 6.633 11.023 1 83.5 43 HIS B O 1
ATOM 2745 N N . GLN B 1 44 ? 33.531 4.809 9.719 1 83.56 44 GLN B N 1
ATOM 2746 C CA . GLN B 1 44 ? 34.844 4.398 10.141 1 83.56 44 GLN B CA 1
ATOM 2747 C C . GLN B 1 44 ? 35.906 5.379 9.648 1 83.56 44 GLN B C 1
ATOM 2749 O O . GLN B 1 44 ? 36.969 5.539 10.273 1 83.56 44 GLN B O 1
ATOM 2754 N N . GLN B 1 45 ? 35.594 6.043 8.617 1 81.31 45 GLN B N 1
ATOM 2755 C CA . GLN B 1 45 ? 36.562 6.945 8 1 81.31 45 GLN B CA 1
ATOM 2756 C C . GLN B 1 45 ? 36.469 8.336 8.625 1 81.31 45 GLN B C 1
ATOM 2758 O O . GLN B 1 45 ? 37.344 9.188 8.367 1 81.31 45 GLN B O 1
ATOM 2763 N N . LEU B 1 46 ? 35.438 8.516 9.398 1 78 46 LEU B N 1
ATOM 2764 C CA . LEU B 1 46 ? 35.344 9.82 10.031 1 78 46 LEU B CA 1
ATOM 2765 C C . LEU B 1 46 ? 36.5 10.078 10.977 1 78 46 LEU B C 1
ATOM 2767 O O . LEU B 1 46 ? 36.906 9.172 11.711 1 78 46 LEU B O 1
ATOM 2771 N N . PRO B 1 47 ? 36.938 11.32 10.812 1 74.62 47 PRO B N 1
ATOM 2772 C CA . PRO B 1 47 ? 38.031 11.641 11.719 1 74.62 47 PRO B CA 1
ATOM 2773 C C . PRO B 1 47 ? 37.656 11.539 13.188 1 74.62 47 PRO B C 1
ATOM 2775 O O . PRO B 1 47 ? 36.469 11.68 13.523 1 74.62 47 PRO B O 1
ATOM 2778 N N . ASP B 1 48 ? 38.594 11.312 13.984 1 68.56 48 ASP B N 1
ATOM 2779 C CA . ASP B 1 48 ? 38.375 11.07 15.406 1 68.56 48 ASP B CA 1
ATOM 2780 C C . ASP B 1 48 ? 37.781 12.297 16.094 1 68.56 48 ASP B C 1
ATOM 2782 O O . ASP B 1 48 ? 37.094 12.172 17.125 1 68.56 48 ASP B O 1
ATOM 2786 N N . TRP B 1 49 ? 37.938 13.445 15.508 1 68.5 49 TRP B N 1
ATOM 2787 C CA . TRP B 1 49 ? 37.469 14.656 16.172 1 68.5 49 TRP B CA 1
ATOM 2788 C C . TRP B 1 49 ? 36 14.883 15.898 1 68.5 49 TRP B C 1
ATOM 2790 O O . TRP B 1 49 ? 35.344 15.727 16.547 1 68.5 49 TRP B O 1
ATOM 2800 N N . VAL B 1 50 ? 35.562 14.219 14.906 1 62.47 50 VAL B N 1
ATOM 2801 C CA . VAL B 1 50 ? 34.156 14.328 14.586 1 62.47 50 VAL B CA 1
ATOM 2802 C C . VAL B 1 50 ? 33.344 13.523 15.594 1 62.47 50 VAL B C 1
ATOM 2804 O O . VAL B 1 50 ? 33.625 12.352 15.859 1 62.47 50 VAL B O 1
ATOM 2807 N N . ASN B 1 51 ? 32.469 14.344 16.344 1 63.78 51 ASN B N 1
ATOM 2808 C CA . ASN B 1 51 ? 31.516 13.625 17.188 1 63.78 51 ASN B CA 1
ATOM 2809 C C . ASN B 1 51 ? 30.578 12.742 16.359 1 63.78 51 ASN B C 1
ATOM 2811 O O . ASN B 1 51 ? 29.562 13.219 15.852 1 63.78 51 ASN B O 1
ATOM 2815 N N . ARG B 1 52 ? 31.078 11.609 16.234 1 62.28 52 ARG B N 1
ATOM 2816 C CA . ARG B 1 52 ? 30.438 10.617 15.383 1 62.28 52 ARG B CA 1
ATOM 2817 C C . ARG B 1 52 ? 28.953 10.484 15.719 1 62.28 52 ARG B C 1
ATOM 2819 O O . ARG B 1 52 ? 28.141 10.109 14.859 1 62.28 52 ARG B O 1
ATOM 2826 N N . GLU B 1 53 ? 28.672 10.922 16.938 1 60.25 53 GLU B N 1
ATOM 2827 C CA . GLU B 1 53 ? 27.297 10.758 17.391 1 60.25 53 GLU B CA 1
ATOM 2828 C C . GLU B 1 53 ? 26.406 11.867 16.844 1 60.25 53 GLU B C 1
ATOM 2830 O O . GLU B 1 53 ? 25.172 11.719 16.781 1 60.25 53 GLU B O 1
ATOM 2835 N N . GLU B 1 54 ? 27.094 12.875 16.359 1 61.66 54 GLU B N 1
ATOM 2836 C CA . GLU B 1 54 ? 26.297 14.031 15.961 1 61.66 54 GLU B CA 1
ATOM 2837 C C . GLU B 1 54 ? 26.391 14.273 14.461 1 61.66 54 GLU B C 1
ATOM 2839 O O . GLU B 1 54 ? 25.859 15.266 13.953 1 61.66 54 GLU B O 1
ATOM 2844 N N . HIS B 1 55 ? 27 13.266 13.82 1 62.22 55 HIS B N 1
ATOM 2845 C CA . HIS B 1 55 ? 27.234 13.539 12.406 1 62.22 55 HIS B CA 1
ATOM 2846 C C . HIS B 1 55 ? 26.266 12.75 11.523 1 62.22 55 HIS B C 1
ATOM 2848 O O . HIS B 1 55 ? 26.094 11.547 11.711 1 62.22 55 HIS B O 1
ATOM 2854 N N . GLY B 1 56 ? 25.156 13.305 11.133 1 65.5 56 GLY B N 1
ATOM 2855 C CA . GLY B 1 56 ? 24.25 12.758 10.133 1 65.5 56 GLY B CA 1
ATOM 2856 C C . GLY B 1 56 ? 23.5 13.828 9.359 1 65.5 56 GLY B C 1
ATOM 2857 O O . GLY B 1 56 ? 23.547 15.008 9.711 1 65.5 56 GLY B O 1
ATOM 2858 N N . PRO B 1 57 ? 23.094 13.43 8.234 1 71.88 57 PRO B N 1
ATOM 2859 C CA . PRO B 1 57 ? 22.328 14.398 7.449 1 71.88 57 PRO B CA 1
ATOM 2860 C C . PRO B 1 57 ? 21.109 14.93 8.195 1 71.88 57 PRO B C 1
ATOM 2862 O O . PRO B 1 57 ? 20.578 14.25 9.078 1 71.88 57 PRO B O 1
ATOM 2865 N N . ALA B 1 58 ? 20.906 16.156 8.008 1 77.88 58 ALA B N 1
ATOM 2866 C CA . ALA B 1 58 ? 19.672 16.781 8.508 1 77.88 58 ALA B CA 1
ATOM 2867 C C . ALA B 1 58 ? 18.625 16.875 7.395 1 77.88 58 ALA B C 1
ATOM 2869 O O . ALA B 1 58 ? 18.969 17.172 6.246 1 77.88 58 ALA B O 1
ATOM 2870 N N . TYR B 1 59 ? 17.469 16.453 7.773 1 80.94 59 TYR B N 1
ATOM 2871 C CA . TYR B 1 59 ? 16.344 16.578 6.852 1 80.94 59 TYR B CA 1
ATOM 2872 C C . TYR B 1 59 ? 15.336 17.609 7.359 1 80.94 59 TYR B C 1
ATOM 2874 O O . TYR B 1 59 ? 15.133 17.734 8.57 1 80.94 59 TYR B O 1
ATOM 2882 N N . PHE B 1 60 ? 14.805 18.375 6.375 1 82.25 60 PHE B N 1
ATOM 2883 C CA . PHE B 1 60 ? 13.898 19.438 6.789 1 82.25 60 PHE B CA 1
ATOM 2884 C C . PHE B 1 60 ? 12.586 19.344 6.023 1 82.25 60 PHE B C 1
ATOM 2886 O O . PHE B 1 60 ? 12.57 19.016 4.836 1 82.25 60 PHE B O 1
ATOM 2893 N N . VAL B 1 61 ? 11.539 19.516 6.699 1 86 61 VAL B N 1
ATOM 2894 C CA . VAL B 1 61 ? 10.219 19.719 6.105 1 86 61 VAL B CA 1
ATOM 2895 C C . VAL B 1 61 ? 9.68 21.078 6.496 1 86 61 VAL B C 1
ATOM 2897 O O . VAL B 1 61 ? 9.68 21.453 7.676 1 86 61 VAL B O 1
ATOM 2900 N N . ARG B 1 62 ? 9.359 21.781 5.465 1 90.94 62 ARG B N 1
ATOM 2901 C CA . ARG B 1 62 ? 8.805 23.125 5.688 1 90.94 62 ARG B CA 1
ATOM 2902 C C . ARG B 1 62 ? 7.32 23.156 5.34 1 90.94 62 ARG B C 1
ATOM 2904 O O . ARG B 1 62 ? 6.895 22.562 4.352 1 90.94 62 ARG B O 1
ATOM 2911 N N . TYR B 1 63 ? 6.57 23.766 6.223 1 92.12 63 TYR B N 1
ATOM 2912 C CA . TYR B 1 63 ? 5.156 23.984 5.949 1 92.12 63 TYR B CA 1
ATOM 2913 C C . TYR B 1 63 ? 4.695 25.328 6.5 1 92.12 63 TYR B C 1
ATOM 2915 O O . TYR B 1 63 ? 5.414 25.969 7.27 1 92.12 63 TYR B O 1
ATOM 2923 N N . LYS B 1 64 ? 3.576 25.75 5.965 1 93.25 64 LYS B N 1
ATOM 2924 C CA . LYS B 1 64 ? 3.035 27.047 6.359 1 93.25 64 LYS B CA 1
ATOM 2925 C C . LYS B 1 64 ? 1.603 26.906 6.867 1 93.25 64 LYS B C 1
ATOM 2927 O O . LYS B 1 64 ? 0.819 26.125 6.332 1 93.25 64 LYS B O 1
ATOM 2932 N N . SER B 1 65 ? 1.358 27.641 7.898 1 93.5 65 SER B N 1
ATOM 2933 C CA . SER B 1 65 ? -0.029 27.688 8.352 1 93.5 65 SER B CA 1
ATOM 2934 C C . SER B 1 65 ? -0.928 28.328 7.297 1 93.5 65 SER B C 1
ATOM 2936 O O . SER B 1 65 ? -0.657 29.438 6.832 1 93.5 65 SER B O 1
ATOM 2938 N N . PRO B 1 66 ? -2.004 27.625 6.977 1 90.19 66 PRO B N 1
ATOM 2939 C CA . PRO B 1 66 ? -2.895 28.203 5.965 1 90.19 66 PRO B CA 1
ATOM 2940 C C . PRO B 1 66 ? -3.555 29.5 6.43 1 90.19 66 PRO B C 1
ATOM 2942 O O . PRO B 1 66 ? -3.832 30.391 5.613 1 90.19 66 PRO B O 1
ATOM 2945 N N . SER B 1 67 ? -3.711 29.656 7.73 1 91.44 67 SER B N 1
ATOM 2946 C CA . SER B 1 67 ? -4.457 30.797 8.242 1 91.44 67 SER B CA 1
ATOM 2947 C C . SER B 1 67 ? -3.52 31.922 8.664 1 91.44 67 SER B C 1
ATOM 2949 O O . SER B 1 67 ? -3.826 33.094 8.461 1 91.44 67 SER B O 1
ATOM 2951 N N . THR B 1 68 ? -2.369 31.656 9.219 1 92.31 68 THR B N 1
ATOM 2952 C CA . THR B 1 68 ? -1.502 32.688 9.766 1 92.31 68 THR B CA 1
ATOM 2953 C C . THR B 1 68 ? -0.307 32.938 8.844 1 92.31 68 THR B C 1
ATOM 2955 O O . THR B 1 68 ? 0.416 33.938 9.008 1 92.31 68 THR B O 1
ATOM 2958 N N . ALA B 1 69 ? -0.035 32.031 7.953 1 90.19 69 ALA B N 1
ATOM 2959 C CA . ALA B 1 69 ? 1.053 32.125 6.98 1 90.19 69 ALA B CA 1
ATOM 2960 C C . ALA B 1 69 ? 2.408 31.938 7.656 1 90.19 69 ALA B C 1
ATOM 2962 O O . ALA B 1 69 ? 3.453 32.125 7.031 1 90.19 69 ALA B O 1
ATOM 2963 N N . VAL B 1 70 ? 2.346 31.625 8.945 1 93.25 70 VAL B N 1
ATOM 2964 C CA . VAL B 1 70 ? 3.592 31.359 9.656 1 93.25 70 VAL B CA 1
ATOM 2965 C C . VAL B 1 70 ? 4.246 30.109 9.102 1 93.25 70 VAL B C 1
ATOM 2967 O O . VAL B 1 70 ? 3.594 29.062 8.969 1 93.25 70 VAL B O 1
ATOM 2970 N N . GLU B 1 71 ? 5.492 30.234 8.82 1 94 71 GLU B N 1
ATOM 2971 C CA . GLU B 1 71 ? 6.266 29.125 8.297 1 94 71 GLU B CA 1
ATOM 2972 C C . GLU B 1 71 ? 6.992 28.375 9.406 1 94 71 GLU B C 1
ATOM 2974 O O . GLU B 1 71 ? 7.539 28.984 10.32 1 94 71 GLU B O 1
ATOM 2979 N N . THR B 1 72 ? 6.902 27.109 9.375 1 93.38 72 THR B N 1
ATOM 2980 C CA . THR B 1 72 ? 7.574 26.25 10.344 1 93.38 72 THR B CA 1
ATOM 2981 C C . THR B 1 72 ? 8.469 25.234 9.641 1 93.38 72 THR B C 1
ATOM 2983 O O . THR B 1 72 ? 8.078 24.656 8.617 1 93.38 72 THR B O 1
ATOM 2986 N N . THR B 1 73 ? 9.664 25.125 10.141 1 91.25 73 THR B N 1
ATOM 2987 C CA . THR B 1 73 ? 10.594 24.125 9.633 1 91.25 73 THR B CA 1
ATOM 2988 C C . THR B 1 73 ? 10.875 23.062 10.695 1 91.25 73 THR B C 1
ATOM 2990 O O . THR B 1 73 ? 11.25 23.391 11.82 1 91.25 73 THR B O 1
ATOM 2993 N N . ILE B 1 74 ? 10.625 21.844 10.344 1 87.88 74 ILE B N 1
ATOM 2994 C CA . ILE B 1 74 ? 10.961 20.703 11.203 1 87.88 74 ILE B CA 1
ATOM 2995 C C . ILE B 1 74 ? 12.234 20.031 10.695 1 87.88 74 ILE B C 1
ATOM 2997 O O . ILE B 1 74 ? 12.359 19.75 9.5 1 87.88 74 ILE B O 1
ATOM 3001 N N . THR B 1 75 ? 13.062 19.891 11.625 1 83.25 75 THR B N 1
ATOM 3002 C CA . THR B 1 75 ? 14.328 19.25 11.266 1 83.25 75 THR B CA 1
ATOM 3003 C C . THR B 1 75 ? 14.453 17.891 11.93 1 83.25 75 THR B C 1
ATOM 3005 O O . THR B 1 75 ? 14.195 17.75 13.125 1 83.25 75 THR B O 1
ATOM 3008 N N . THR B 1 76 ? 14.68 16.906 11.102 1 77.69 76 THR B N 1
ATOM 3009 C CA . THR B 1 76 ? 14.969 15.562 11.586 1 77.69 76 THR B CA 1
ATOM 3010 C C . THR B 1 76 ? 16.438 15.211 11.375 1 77.69 76 THR B C 1
ATOM 3012 O O . THR B 1 76 ? 16.953 15.352 10.266 1 77.69 76 THR B O 1
ATOM 3015 N N . LYS B 1 77 ? 17.078 14.891 12.445 1 69.62 77 LYS B N 1
ATOM 3016 C CA . LYS B 1 77 ? 18.5 14.57 12.328 1 69.62 77 LYS B CA 1
ATOM 3017 C C . LYS B 1 77 ? 18.766 13.102 12.648 1 69.62 77 LYS B C 1
ATOM 3019 O O . LYS B 1 77 ? 18.188 12.555 13.594 1 69.62 77 LYS B O 1
ATOM 3024 N N . THR B 1 78 ? 19.344 12.414 11.633 1 64.19 78 THR B N 1
ATOM 3025 C CA . THR B 1 78 ? 19.797 11.062 11.922 1 64.19 78 THR B CA 1
ATOM 3026 C C . THR B 1 78 ? 21.297 11.039 12.195 1 64.19 78 THR B C 1
ATOM 3028 O O . THR B 1 78 ? 22.094 11.305 11.297 1 64.19 78 THR B O 1
ATOM 3031 N N . TYR B 1 79 ? 21.75 11.234 13.398 1 64.25 79 TYR B N 1
ATOM 3032 C CA . TYR B 1 79 ? 23.172 11.484 13.57 1 64.25 79 TYR B CA 1
ATOM 3033 C C . TYR B 1 79 ? 23.922 10.195 13.891 1 64.25 79 TYR B C 1
ATOM 3035 O O . TYR B 1 79 ? 25.047 9.977 13.414 1 64.25 79 TYR B O 1
ATOM 3043 N N . LYS B 1 80 ? 23.422 9.367 14.586 1 77.38 80 LYS B N 1
ATOM 3044 C CA . LYS B 1 80 ? 24.156 8.203 15.062 1 77.38 80 LYS B CA 1
ATOM 3045 C C . LYS B 1 80 ? 24.109 7.07 14.039 1 77.38 80 LYS B C 1
ATOM 3047 O O . LYS B 1 80 ? 23.125 6.914 13.328 1 77.38 80 LYS B O 1
ATOM 3052 N N . LEU B 1 81 ? 25.312 6.453 13.828 1 84.56 81 LEU B N 1
ATOM 3053 C CA . LEU B 1 81 ? 25.422 5.32 12.914 1 84.56 81 LEU B CA 1
ATOM 3054 C C . LEU B 1 81 ? 24.297 4.32 13.148 1 84.56 81 LEU B C 1
ATOM 3056 O O . LEU B 1 81 ? 23.672 3.85 12.195 1 84.56 81 LEU B O 1
ATOM 3060 N N . ASP B 1 82 ? 24.047 4.105 14.453 1 85.31 82 ASP B N 1
ATOM 3061 C CA . ASP B 1 82 ? 23.016 3.131 14.789 1 85.31 82 ASP B CA 1
ATOM 3062 C C . ASP B 1 82 ? 21.656 3.564 14.242 1 85.31 82 ASP B C 1
ATOM 3064 O O . ASP B 1 82 ? 20.875 2.732 13.781 1 85.31 82 ASP B O 1
ATOM 3068 N N . ASP B 1 83 ? 21.438 4.832 14.273 1 85.56 83 ASP B N 1
ATOM 3069 C CA . ASP B 1 83 ? 20.172 5.363 13.75 1 85.56 83 ASP B CA 1
ATOM 3070 C C . ASP B 1 83 ? 20.109 5.234 12.234 1 85.56 83 ASP B C 1
ATOM 3072 O O . ASP B 1 83 ? 19.047 4.934 11.68 1 85.56 83 ASP B O 1
ATOM 3076 N N . GLN B 1 84 ? 21.234 5.461 11.648 1 87.5 84 GLN B N 1
ATOM 3077 C CA . GLN B 1 84 ? 21.281 5.352 10.195 1 87.5 84 GLN B CA 1
ATOM 3078 C C . GLN B 1 84 ? 21.094 3.908 9.742 1 87.5 84 GLN B C 1
ATOM 3080 O O . GLN B 1 84 ? 20.406 3.646 8.758 1 87.5 84 GLN B O 1
ATOM 3085 N N . LEU B 1 85 ? 21.703 3.045 10.477 1 91.12 85 LEU B N 1
ATOM 3086 C CA . LEU B 1 85 ? 21.578 1.626 10.164 1 91.12 85 LEU B CA 1
ATOM 3087 C C . LEU B 1 85 ? 20.156 1.146 10.375 1 91.12 85 LEU B C 1
ATOM 3089 O O . LEU B 1 85 ? 19.625 0.365 9.578 1 91.12 85 LEU B O 1
ATOM 3093 N N . GLU B 1 86 ? 19.562 1.63 11.43 1 90.88 86 GLU B N 1
ATOM 3094 C CA . GLU B 1 86 ? 18.156 1.285 11.672 1 90.88 86 GLU B CA 1
ATOM 3095 C C . GLU B 1 86 ? 17.266 1.803 10.555 1 90.88 86 GLU B C 1
ATOM 3097 O O . GLU B 1 86 ? 16.375 1.083 10.07 1 90.88 86 GLU B O 1
ATOM 3102 N N . LEU B 1 87 ? 17.516 3.021 10.195 1 90.38 87 LEU B N 1
ATOM 3103 C CA . LEU B 1 87 ? 16.75 3.619 9.109 1 90.38 87 LEU B CA 1
ATOM 3104 C C . LEU B 1 87 ? 16.891 2.816 7.824 1 90.38 87 LEU B C 1
ATOM 3106 O O . LEU B 1 87 ? 15.922 2.607 7.098 1 90.38 87 LEU B O 1
ATOM 3110 N N . ASN B 1 88 ? 18.094 2.416 7.555 1 92.81 88 ASN B N 1
ATOM 3111 C CA . ASN B 1 88 ? 18.375 1.601 6.379 1 92.81 88 ASN B CA 1
ATOM 3112 C C . ASN B 1 88 ? 17.609 0.279 6.414 1 92.81 88 ASN B C 1
ATOM 3114 O O . ASN B 1 88 ? 17.016 -0.123 5.418 1 92.81 88 ASN B O 1
ATOM 3118 N N . THR B 1 89 ? 17.609 -0.342 7.551 1 94.31 89 THR B N 1
ATOM 3119 C CA . THR B 1 89 ? 16.922 -1.62 7.723 1 94.31 89 THR B CA 1
ATOM 3120 C C . THR B 1 89 ? 15.414 -1.448 7.605 1 94.31 89 THR B C 1
ATOM 3122 O O . THR B 1 89 ? 14.742 -2.252 6.957 1 94.31 89 THR B O 1
ATOM 3125 N N . LEU B 1 90 ? 14.945 -0.412 8.188 1 94.62 90 LEU B N 1
ATOM 3126 C CA . LEU B 1 90 ? 13.508 -0.136 8.133 1 94.62 90 LEU B CA 1
ATOM 3127 C C . LEU B 1 90 ? 13.07 0.169 6.699 1 94.62 90 LEU B C 1
ATOM 3129 O O . LEU B 1 90 ? 11.984 -0.237 6.281 1 94.62 90 LEU B O 1
ATOM 3133 N N . HIS B 1 91 ? 13.898 0.851 6.035 1 94.81 91 HIS B N 1
ATOM 3134 C CA . HIS B 1 91 ? 13.602 1.167 4.641 1 94.81 91 HIS B CA 1
ATOM 3135 C C . HIS B 1 91 ? 13.516 -0.099 3.797 1 94.81 91 HIS B C 1
ATOM 3137 O O . HIS B 1 91 ? 12.594 -0.249 2.99 1 94.81 91 HIS B O 1
ATOM 3143 N N . LYS B 1 92 ? 14.508 -0.956 3.969 1 95 92 LYS B N 1
ATOM 3144 C CA . LYS B 1 92 ? 14.508 -2.256 3.307 1 95 92 LYS B CA 1
ATOM 3145 C C . LYS B 1 92 ? 13.234 -3.035 3.633 1 95 92 LYS B C 1
ATOM 3147 O O . LYS B 1 92 ? 12.562 -3.545 2.73 1 95 92 LYS B O 1
ATOM 3152 N N . LEU B 1 93 ? 12.906 -3.047 4.887 1 95.94 93 LEU B N 1
ATOM 3153 C CA . LEU B 1 93 ? 11.742 -3.783 5.363 1 95.94 93 LEU B CA 1
ATOM 3154 C C . LEU B 1 93 ? 10.461 -3.203 4.781 1 95.94 93 LEU B C 1
ATOM 3156 O O . LEU B 1 93 ? 9.562 -3.949 4.375 1 95.94 93 LEU B O 1
ATOM 3160 N N . LYS B 1 94 ? 10.383 -1.939 4.734 1 96.5 94 LYS B N 1
ATOM 3161 C CA . LYS B 1 94 ? 9.211 -1.291 4.152 1 96.5 94 LYS B CA 1
ATOM 3162 C C . LYS B 1 94 ? 9.039 -1.68 2.686 1 96.5 94 LYS B C 1
ATOM 3164 O O . LYS B 1 94 ? 7.922 -1.935 2.23 1 96.5 94 LYS B O 1
ATOM 3169 N N . THR B 1 95 ? 10.141 -1.692 2 1 96.12 95 THR B N 1
ATOM 3170 C CA . THR B 1 95 ? 10.086 -2.092 0.598 1 96.12 95 THR B CA 1
ATOM 3171 C C . THR B 1 95 ? 9.555 -3.518 0.463 1 96.12 95 THR B C 1
ATOM 3173 O O . THR B 1 95 ? 8.695 -3.789 -0.376 1 96.12 95 THR B O 1
ATOM 3176 N N . TYR B 1 96 ? 10.031 -4.414 1.293 1 96.94 96 TYR B N 1
ATOM 3177 C CA . TYR B 1 96 ? 9.539 -5.785 1.289 1 96.94 96 TYR B CA 1
ATOM 3178 C C . TYR B 1 96 ? 8.047 -5.832 1.574 1 96.94 96 TYR B C 1
ATOM 3180 O O . TYR B 1 96 ? 7.297 -6.531 0.885 1 96.94 96 TYR B O 1
ATOM 3188 N N . GLN B 1 97 ? 7.668 -5.086 2.568 1 98 97 GLN B N 1
ATOM 3189 C CA . GLN B 1 97 ? 6.262 -5.043 2.961 1 98 97 GLN B CA 1
ATOM 3190 C C . GLN B 1 97 ? 5.383 -4.578 1.806 1 98 97 GLN B C 1
ATOM 3192 O O . GLN B 1 97 ? 4.355 -5.199 1.511 1 98 97 GLN B O 1
ATOM 3197 N N . TRP B 1 98 ? 5.816 -3.572 1.121 1 97.81 98 TRP B N 1
ATOM 3198 C CA . TRP B 1 98 ? 5.047 -3.041 -0 1 97.81 98 TRP B CA 1
ATOM 3199 C C . TRP B 1 98 ? 4.977 -4.055 -1.139 1 97.81 98 TRP B C 1
ATOM 3201 O O . TRP B 1 98 ? 3.936 -4.195 -1.786 1 97.81 98 TRP B O 1
ATOM 3211 N N . LEU B 1 99 ? 6.062 -4.746 -1.419 1 97.56 99 LEU B N 1
ATOM 3212 C CA . LEU B 1 99 ? 6.082 -5.754 -2.477 1 97.56 99 LEU B CA 1
ATOM 3213 C C . LEU B 1 99 ? 5.133 -6.902 -2.15 1 97.56 99 LEU B C 1
ATOM 3215 O O . LEU B 1 99 ? 4.484 -7.449 -3.047 1 97.56 99 LEU B O 1
ATOM 3219 N N . LEU B 1 100 ? 5.035 -7.254 -0.882 1 97.81 100 LEU B N 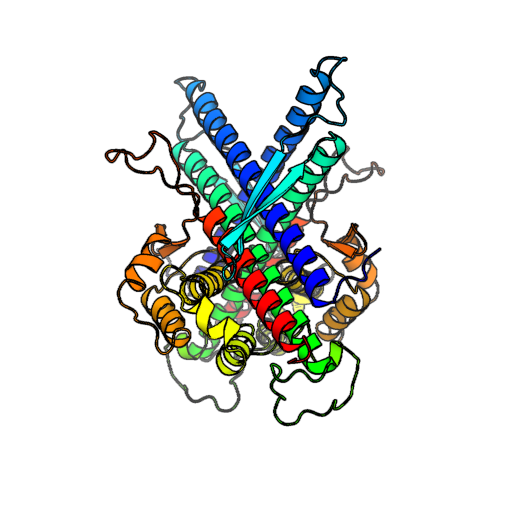1
ATOM 3220 C CA . LEU B 1 100 ? 4.078 -8.281 -0.476 1 97.81 100 LEU B CA 1
ATOM 3221 C C . LEU B 1 100 ? 2.645 -7.805 -0.7 1 97.81 100 LEU B C 1
ATOM 3223 O O . LEU B 1 100 ? 1.807 -8.562 -1.193 1 97.81 100 LEU B O 1
ATOM 3227 N N . ALA B 1 101 ? 2.408 -6.562 -0.289 1 97.88 101 ALA B N 1
ATOM 3228 C CA . ALA B 1 101 ? 1.076 -6 -0.493 1 97.88 101 ALA B CA 1
ATOM 3229 C C . ALA B 1 101 ? 0.694 -6.016 -1.971 1 97.88 101 ALA B C 1
ATOM 3231 O O . ALA B 1 101 ? -0.433 -6.371 -2.322 1 97.88 101 ALA B O 1
ATOM 3232 N N . GLU B 1 102 ? 1.6 -5.684 -2.801 1 97.38 102 GLU B N 1
ATOM 3233 C CA . GLU B 1 102 ? 1.345 -5.695 -4.238 1 97.38 102 GLU B CA 1
ATOM 3234 C C . GLU B 1 102 ? 1.058 -7.109 -4.738 1 97.38 102 GLU B C 1
ATOM 3236 O O . GLU B 1 102 ? 0.15 -7.312 -5.547 1 97.38 102 GLU B O 1
ATOM 3241 N N . ALA B 1 103 ? 1.874 -8.039 -4.293 1 97.38 103 ALA B N 1
ATOM 3242 C CA . ALA B 1 103 ? 1.69 -9.422 -4.707 1 97.38 103 ALA B CA 1
ATOM 3243 C C . ALA B 1 103 ? 0.308 -9.938 -4.316 1 97.38 103 ALA B C 1
ATOM 3245 O O . ALA B 1 103 ? -0.337 -10.656 -5.086 1 97.38 103 ALA B O 1
ATOM 3246 N N . TYR B 1 104 ? -0.104 -9.539 -3.141 1 97.56 104 TYR B N 1
ATOM 3247 C CA . TYR B 1 104 ? -1.441 -9.93 -2.705 1 97.56 104 TYR B CA 1
ATOM 3248 C C . TYR B 1 104 ? -2.504 -9.352 -3.635 1 97.56 104 TYR B C 1
ATOM 3250 O O . TYR B 1 104 ? -3.457 -10.047 -4 1 97.56 104 TYR B O 1
ATOM 3258 N N . GLU B 1 105 ? -2.367 -8.047 -3.967 1 95.5 105 GLU B N 1
ATOM 3259 C CA . GLU B 1 105 ? -3.344 -7.406 -4.84 1 95.5 105 GLU B CA 1
ATOM 3260 C C . GLU B 1 105 ? -3.426 -8.109 -6.191 1 95.5 105 GLU B C 1
ATOM 3262 O O . GLU B 1 105 ? -4.508 -8.234 -6.77 1 95.5 105 GLU B O 1
ATOM 3267 N N . VAL B 1 106 ? -2.338 -8.555 -6.664 1 96.25 106 VAL B N 1
ATOM 3268 C CA . VAL B 1 106 ? -2.287 -9.281 -7.926 1 96.25 106 VAL B CA 1
ATOM 3269 C C . VAL B 1 106 ? -3.078 -10.586 -7.805 1 96.25 106 VAL B C 1
ATOM 3271 O O . VAL B 1 106 ? -3.824 -10.953 -8.719 1 96.25 106 VAL B O 1
ATOM 3274 N N . PHE B 1 107 ? -2.893 -11.281 -6.727 1 97.12 107 PHE B N 1
ATOM 3275 C CA . PHE B 1 107 ? -3.627 -12.516 -6.496 1 97.12 107 PHE B CA 1
ATOM 3276 C C . PHE B 1 107 ? -5.125 -12.25 -6.414 1 97.12 107 PHE B C 1
ATOM 3278 O O . PHE B 1 107 ? -5.922 -12.984 -7.008 1 97.12 107 PHE B O 1
ATOM 3285 N N . GLU B 1 108 ? -5.457 -11.227 -5.645 1 95.56 108 GLU B N 1
ATOM 3286 C CA . GLU B 1 108 ? -6.863 -10.867 -5.492 1 95.56 108 GLU B CA 1
ATOM 3287 C C . GLU B 1 108 ? -7.504 -10.547 -6.84 1 95.56 108 GLU B C 1
ATOM 3289 O O . GLU B 1 108 ? -8.617 -11 -7.129 1 95.56 108 GLU B O 1
ATOM 3294 N N . ASP B 1 109 ? -6.824 -9.82 -7.668 1 93.12 109 ASP B N 1
ATOM 3295 C CA . ASP B 1 109 ? -7.312 -9.531 -9.016 1 93.12 109 ASP B CA 1
ATOM 3296 C C . ASP B 1 109 ? -7.492 -10.812 -9.82 1 93.12 109 ASP B C 1
ATOM 3298 O O . ASP B 1 109 ? -8.484 -10.969 -10.539 1 93.12 109 ASP B O 1
ATOM 3302 N N . PHE B 1 110 ? -6.527 -11.664 -9.727 1 96.12 110 PHE B N 1
ATOM 3303 C CA . PHE B 1 110 ? -6.57 -12.922 -10.453 1 96.12 110 PHE B CA 1
ATOM 3304 C C . PHE B 1 110 ? -7.828 -13.711 -10.102 1 96.12 110 PHE B C 1
ATOM 3306 O O . PHE B 1 110 ? -8.594 -14.094 -10.992 1 96.12 110 PHE B O 1
ATOM 3313 N N . ILE B 1 111 ? -8.062 -13.922 -8.781 1 95.81 111 ILE B N 1
ATOM 3314 C CA . ILE B 1 111 ? -9.164 -14.781 -8.367 1 95.81 111 ILE B CA 1
ATOM 3315 C C . ILE B 1 111 ? -10.492 -14.117 -8.711 1 95.81 111 ILE B C 1
ATOM 3317 O O . ILE B 1 111 ? -11.453 -14.789 -9.102 1 95.81 111 ILE B O 1
ATOM 3321 N N . GLU B 1 112 ? -10.547 -12.812 -8.602 1 93.94 112 GLU B N 1
ATOM 3322 C CA . GLU B 1 112 ? -11.789 -12.117 -8.938 1 93.94 112 GLU B CA 1
ATOM 3323 C C . GLU B 1 112 ? -12.102 -12.242 -10.422 1 93.94 112 GLU B C 1
ATOM 3325 O O . GLU B 1 112 ? -13.25 -12.492 -10.805 1 93.94 112 GLU B O 1
ATOM 3330 N N . ARG B 1 113 ? -11.125 -12.094 -11.211 1 93.94 113 ARG B N 1
ATOM 3331 C CA . ARG B 1 113 ? -11.32 -12.109 -12.656 1 93.94 113 ARG B CA 1
ATOM 3332 C C . ARG B 1 113 ? -11.641 -13.516 -13.148 1 93.94 113 ARG B C 1
ATOM 3334 O O . ARG B 1 113 ? -12.555 -13.703 -13.961 1 93.94 113 ARG B O 1
ATOM 3341 N N . VAL B 1 114 ? -10.883 -14.477 -12.672 1 96.19 114 VAL B N 1
ATOM 3342 C CA . VAL B 1 114 ? -11.109 -15.828 -13.156 1 96.19 114 VAL B CA 1
ATOM 3343 C C . VAL B 1 114 ? -12.445 -16.344 -12.625 1 96.19 114 VAL B C 1
ATOM 3345 O O . VAL B 1 114 ? -13.141 -17.109 -13.312 1 96.19 114 VAL B O 1
ATOM 3348 N N . TYR B 1 115 ? -12.805 -15.914 -11.438 1 94.44 115 TYR B N 1
ATOM 3349 C CA . TYR B 1 115 ? -14.102 -16.297 -10.891 1 94.44 115 TYR B CA 1
ATOM 3350 C C . TYR B 1 115 ? -15.234 -15.633 -11.664 1 94.44 115 TYR B C 1
ATOM 3352 O O . TYR B 1 115 ? -16.266 -16.25 -11.914 1 94.44 115 TYR B O 1
ATOM 3360 N N . ALA B 1 116 ? -15.07 -14.398 -12 1 93.31 116 ALA B N 1
ATOM 3361 C CA . ALA B 1 116 ? -16.031 -13.703 -12.836 1 93.31 116 ALA B CA 1
ATOM 3362 C C . ALA B 1 116 ? -16.203 -14.414 -14.18 1 93.31 116 ALA B C 1
ATOM 3364 O O . ALA B 1 116 ? -17.328 -14.547 -14.68 1 93.31 116 ALA B O 1
ATOM 3365 N N . ASP B 1 117 ? -15.148 -14.836 -14.727 1 94.38 117 ASP B N 1
ATOM 3366 C CA . ASP B 1 117 ? -15.188 -15.578 -15.984 1 94.38 117 ASP B CA 1
ATOM 3367 C C . ASP B 1 117 ? -15.984 -16.875 -15.836 1 94.38 117 ASP B C 1
ATOM 3369 O O . ASP B 1 117 ? -16.688 -17.281 -16.766 1 94.38 117 ASP B O 1
ATOM 3373 N N . CYS B 1 118 ? -15.828 -17.484 -14.719 1 94.19 118 CYS B N 1
ATOM 3374 C CA . CYS B 1 118 ? -16.656 -18.656 -14.438 1 94.19 118 CYS B CA 1
ATOM 3375 C C . CYS B 1 118 ? -18.125 -18.312 -14.5 1 94.19 118 CYS B C 1
ATOM 3377 O O . CYS B 1 118 ? -18.938 -19.094 -15.016 1 94.19 118 CYS B O 1
ATOM 3379 N N . GLY B 1 119 ? -18.469 -17.203 -13.961 1 92.69 119 GLY B N 1
ATOM 3380 C CA . GLY B 1 119 ? -19.844 -16.75 -14.031 1 92.69 119 GLY B CA 1
ATOM 3381 C C . GLY B 1 119 ? -20.328 -16.531 -15.453 1 92.69 119 GLY B C 1
ATOM 3382 O O . GLY B 1 119 ? -21.438 -16.938 -15.805 1 92.69 119 GLY B O 1
ATOM 3383 N N . ILE B 1 120 ? -19.578 -15.914 -16.172 1 93.31 120 ILE B N 1
ATOM 3384 C CA . ILE B 1 120 ? -19.922 -15.625 -17.562 1 93.31 120 ILE B CA 1
ATOM 3385 C C . ILE B 1 120 ? -20.156 -16.922 -18.328 1 93.31 120 ILE B C 1
ATOM 3387 O O . ILE B 1 120 ? -21.094 -17.031 -19.109 1 93.31 120 ILE B O 1
ATOM 3391 N N . ARG B 1 121 ? -19.391 -17.922 -18.031 1 92.62 121 ARG B N 1
ATOM 3392 C CA . ARG B 1 121 ? -19.438 -19.188 -18.75 1 92.62 121 ARG B CA 1
ATOM 3393 C C . ARG B 1 121 ? -20.516 -20.109 -18.172 1 92.62 121 ARG B C 1
ATOM 3395 O O . ARG B 1 121 ? -20.766 -21.188 -18.703 1 92.62 121 ARG B O 1
ATOM 3402 N N . GLY B 1 122 ? -21.031 -19.703 -17.094 1 90.06 122 GLY B N 1
ATOM 3403 C CA . GLY B 1 122 ? -22.047 -20.547 -16.453 1 90.06 122 GLY B CA 1
ATOM 3404 C C . GLY B 1 122 ? -21.453 -21.75 -15.758 1 90.06 122 GLY B C 1
ATOM 3405 O O . GLY B 1 122 ? -22.078 -22.828 -15.742 1 90.06 122 GLY B O 1
ATOM 3406 N N . SER B 1 123 ? -20.297 -21.625 -15.297 1 92.25 123 SER B N 1
ATOM 3407 C CA . SER B 1 123 ? -19.625 -22.703 -14.586 1 92.25 123 SER B CA 1
ATOM 3408 C C . SER B 1 123 ? -20.344 -23.047 -13.281 1 92.25 123 SER B C 1
ATOM 3410 O O . SER B 1 123 ? -20.891 -22.156 -12.617 1 92.25 123 SER B O 1
ATOM 3412 N N . SER B 1 124 ? -20.266 -24.312 -12.906 1 92.69 124 SER B N 1
ATOM 3413 C CA . SER B 1 124 ? -20.859 -24.766 -11.656 1 92.69 124 SER B CA 1
ATOM 3414 C C . SER B 1 124 ? -20.094 -24.234 -10.453 1 92.69 124 SER B C 1
ATOM 3416 O O . SER B 1 124 ? -20.578 -24.266 -9.32 1 92.69 124 SER B O 1
ATOM 3418 N N . LEU B 1 125 ? -18.953 -23.766 -10.68 1 94.75 125 LEU B N 1
ATOM 3419 C CA . LEU B 1 125 ? -18.125 -23.234 -9.609 1 94.75 125 LEU B CA 1
ATOM 3420 C C . LEU B 1 125 ? -18.625 -21.875 -9.141 1 94.75 125 LEU B C 1
ATOM 3422 O O . LEU B 1 125 ? -18.344 -21.453 -8.016 1 94.75 125 LEU B O 1
ATOM 3426 N N . TRP B 1 126 ? -19.281 -21.188 -10.016 1 93.25 126 TRP B N 1
ATOM 3427 C CA . TRP B 1 126 ? -19.734 -19.844 -9.727 1 93.25 126 TRP B CA 1
ATOM 3428 C C . TRP B 1 126 ? -21.078 -19.859 -9.016 1 93.25 126 TRP B C 1
ATOM 3430 O O . TRP B 1 126 ? -22.016 -20.547 -9.438 1 93.25 126 TRP B O 1
ATOM 3440 N N . VAL B 1 127 ? -21.094 -19.094 -7.91 1 91.31 127 VAL B N 1
ATOM 3441 C CA . VAL B 1 127 ? -22.328 -18.969 -7.148 1 91.31 127 VAL B CA 1
ATOM 3442 C C . VAL B 1 127 ? -23.031 -17.656 -7.527 1 91.31 127 VAL B C 1
ATOM 3444 O O . VAL B 1 127 ? -22.484 -16.578 -7.344 1 91.31 127 VAL B O 1
ATOM 3447 N N . ARG B 1 128 ? -24.203 -17.844 -7.926 1 87.5 128 ARG B N 1
ATOM 3448 C CA . ARG B 1 128 ? -25 -16.688 -8.32 1 87.5 128 ARG B CA 1
ATOM 3449 C C . ARG B 1 128 ? -25.391 -15.844 -7.113 1 87.5 128 ARG B C 1
ATOM 3451 O O . ARG B 1 128 ? -25.953 -16.375 -6.148 1 87.5 128 ARG B O 1
ATOM 3458 N N . PRO B 1 129 ? -24.969 -14.57 -7.16 1 83.81 129 PRO B N 1
ATOM 3459 C CA . PRO B 1 129 ? -25.375 -13.719 -6.031 1 83.81 129 PRO B CA 1
ATOM 3460 C C . PRO B 1 129 ? -26.875 -13.508 -5.949 1 83.81 129 PRO B C 1
ATOM 3462 O O . PRO B 1 129 ? -27.578 -13.633 -6.961 1 83.81 129 PRO B O 1
ATOM 3465 N N . ASP B 1 130 ? -27.266 -13.188 -4.75 1 83.19 130 ASP B N 1
ATOM 3466 C CA . ASP B 1 130 ? -28.672 -12.852 -4.574 1 83.19 130 ASP B CA 1
ATOM 3467 C C . ASP B 1 130 ? -29.047 -11.609 -5.371 1 83.19 130 ASP B C 1
ATOM 3469 O O . ASP B 1 130 ? -28.297 -10.633 -5.402 1 83.19 130 ASP B O 1
ATOM 3473 N N . GLY B 1 131 ? -30.156 -11.648 -6.066 1 84.06 131 GLY B N 1
ATOM 3474 C CA . GLY B 1 131 ? -30.641 -10.5 -6.816 1 84.06 131 GLY B CA 1
ATOM 3475 C C . GLY B 1 131 ? -29.891 -10.273 -8.117 1 84.06 131 GLY B C 1
ATOM 3476 O O . GLY B 1 131 ? -29.891 -9.164 -8.656 1 84.06 131 GLY B O 1
ATOM 3477 N N . TRP B 1 132 ? -29.203 -11.289 -8.477 1 86.38 132 TRP B N 1
ATOM 3478 C CA . TRP B 1 132 ? -28.438 -11.203 -9.719 1 86.38 132 TRP B CA 1
ATOM 3479 C C . TRP B 1 132 ? -29.328 -10.773 -10.883 1 86.38 132 TRP B C 1
ATOM 3481 O O . TRP B 1 132 ? -30.391 -11.367 -11.117 1 86.38 132 TRP B O 1
ATOM 3491 N N . LYS B 1 133 ? -28.922 -9.617 -11.586 1 88.94 133 LYS B N 1
ATOM 3492 C CA . LYS B 1 133 ? -29.766 -9.031 -12.625 1 88.94 133 LYS B CA 1
ATOM 3493 C C . LYS B 1 133 ? -29.094 -9.133 -13.992 1 88.94 133 LYS B C 1
ATOM 3495 O O . LYS B 1 133 ? -29.578 -8.562 -14.977 1 88.94 133 LYS B O 1
ATOM 3500 N N . HIS B 1 134 ? -28 -9.906 -14.102 1 89.25 134 HIS B N 1
ATOM 3501 C CA . HIS B 1 134 ? -27.25 -9.883 -15.344 1 89.25 134 HIS B CA 1
ATOM 3502 C C . HIS B 1 134 ? -27.172 -11.273 -15.969 1 89.25 134 HIS B C 1
ATOM 3504 O O . HIS B 1 134 ? -26.141 -11.656 -16.516 1 89.25 134 HIS B O 1
ATOM 3510 N N . ASP B 1 135 ? -28.281 -11.992 -15.844 1 84.12 135 ASP B N 1
ATOM 3511 C CA . ASP B 1 135 ? -28.297 -13.344 -16.391 1 84.12 135 ASP B CA 1
ATOM 3512 C C . ASP B 1 135 ? -27.938 -13.336 -17.875 1 84.12 135 ASP B C 1
ATOM 3514 O O . ASP B 1 135 ? -28.516 -12.562 -18.656 1 84.12 135 ASP B O 1
ATOM 3518 N N . GLY B 1 136 ? -26.938 -14.133 -18.234 1 85.31 136 GLY B N 1
ATOM 3519 C CA . GLY B 1 136 ? -26.594 -14.32 -19.625 1 85.31 136 GLY B CA 1
ATOM 3520 C C . GLY B 1 136 ? -25.609 -13.281 -20.141 1 85.31 136 GLY B C 1
ATOM 3521 O O . GLY B 1 136 ? -25.172 -13.344 -21.281 1 85.31 136 GLY B O 1
ATOM 3522 N N . SER B 1 137 ? -25.312 -12.367 -19.344 1 90 137 SER B N 1
ATOM 3523 C CA . SER B 1 137 ? -24.406 -11.305 -19.781 1 90 137 SER B CA 1
ATOM 3524 C C . SER B 1 137 ? -23 -11.852 -20.047 1 90 137 SER B C 1
ATOM 3526 O O . SER B 1 137 ? -22.516 -12.695 -19.297 1 90 137 SER B O 1
ATOM 3528 N N . LYS B 1 138 ? -22.422 -11.359 -21.125 1 91.75 138 LYS B N 1
ATOM 3529 C CA . LYS B 1 138 ? -21.031 -11.727 -21.438 1 91.75 138 LYS B CA 1
ATOM 3530 C C . LYS B 1 138 ? -20.078 -10.617 -21.047 1 91.75 138 LYS B C 1
ATOM 3532 O O . LYS B 1 138 ? -18.875 -10.711 -21.297 1 91.75 138 LYS B O 1
ATOM 3537 N N . ASP B 1 139 ? -20.594 -9.641 -20.406 1 89.94 139 ASP B N 1
ATOM 3538 C CA . ASP B 1 139 ? -19.797 -8.5 -19.969 1 89.94 139 ASP B CA 1
ATOM 3539 C C . ASP B 1 139 ? -19.141 -8.773 -18.609 1 89.94 139 ASP B C 1
ATOM 3541 O O . ASP B 1 139 ? -19.828 -8.867 -17.594 1 89.94 139 ASP B O 1
ATOM 3545 N N . LEU B 1 140 ? -17.859 -8.867 -18.625 1 88.38 140 LEU B N 1
ATOM 3546 C CA . LEU B 1 140 ? -17.094 -9.188 -17.422 1 88.38 140 LEU B CA 1
ATOM 3547 C C . LEU B 1 140 ? -17.375 -8.164 -16.312 1 88.38 140 LEU B C 1
ATOM 3549 O O . LEU B 1 140 ? -17.344 -8.5 -15.133 1 88.38 140 LEU B O 1
ATOM 3553 N N . SER B 1 141 ? -17.734 -6.992 -16.719 1 84 141 SER B N 1
ATOM 3554 C CA . SER B 1 141 ? -17.922 -5.914 -15.75 1 84 141 SER B CA 1
ATOM 3555 C C . SER B 1 141 ? -19.172 -6.156 -14.891 1 84 141 SER B C 1
ATOM 3557 O O . SER B 1 141 ? -19.312 -5.559 -13.82 1 84 141 SER B O 1
ATOM 3559 N N . HIS B 1 142 ? -20.047 -7.027 -15.289 1 87 142 HIS B N 1
ATOM 3560 C CA . HIS B 1 142 ? -21.219 -7.387 -14.508 1 87 142 HIS B CA 1
ATOM 3561 C C . HIS B 1 142 ? -20.859 -8.367 -13.391 1 87 142 HIS B C 1
ATOM 3563 O O . HIS B 1 142 ? -21.609 -8.5 -12.422 1 87 142 HIS B O 1
ATOM 3569 N N . TYR B 1 143 ? -19.734 -8.992 -13.586 1 84.5 143 TYR B N 1
ATOM 3570 C CA . TYR B 1 143 ? -19.344 -10.062 -12.664 1 84.5 143 TYR B CA 1
ATOM 3571 C C . TYR B 1 143 ? -18.219 -9.617 -11.75 1 84.5 143 TYR B C 1
ATOM 3573 O O . TYR B 1 143 ? -17.984 -10.219 -10.695 1 84.5 143 TYR B O 1
ATOM 3581 N N . TYR B 1 144 ? -17.594 -8.641 -12.266 1 78.69 144 TYR B N 1
ATOM 3582 C CA . TYR B 1 144 ? -16.391 -8.156 -11.594 1 78.69 144 TYR B CA 1
ATOM 3583 C C . TYR B 1 144 ? -16.281 -6.637 -11.703 1 78.69 144 TYR B C 1
ATOM 3585 O O . TYR B 1 144 ? -16.422 -6.074 -12.789 1 78.69 144 TYR B O 1
ATOM 3593 N N . ASN B 1 145 ? -16.156 -6.07 -10.531 1 64.06 145 ASN B N 1
ATOM 3594 C CA . ASN B 1 145 ? -15.859 -4.645 -10.523 1 64.06 145 ASN B CA 1
ATOM 3595 C C . ASN B 1 145 ? -14.547 -4.344 -9.805 1 64.06 145 ASN B C 1
ATOM 3597 O O . ASN B 1 145 ? -14.469 -4.461 -8.578 1 64.06 145 ASN B O 1
ATOM 3601 N N . PRO B 1 146 ? -13.523 -4 -10.516 1 60.59 146 PRO B N 1
ATOM 3602 C CA . PRO B 1 146 ? -12.211 -3.775 -9.906 1 60.59 146 PRO B CA 1
ATOM 3603 C C . PRO B 1 146 ? -12.219 -2.643 -8.883 1 60.59 146 PRO B C 1
ATOM 3605 O O . PRO B 1 146 ? -11.375 -2.609 -7.988 1 60.59 146 PRO B O 1
ATOM 3608 N N . ARG B 1 147 ? -13.078 -1.73 -9 1 55.91 147 ARG B N 1
ATOM 3609 C CA . ARG B 1 147 ? -13.102 -0.545 -8.148 1 55.91 147 ARG B CA 1
ATOM 3610 C C . ARG B 1 147 ? -13.867 -0.812 -6.855 1 55.91 147 ARG B C 1
ATOM 3612 O O . ARG B 1 147 ? -13.695 -0.096 -5.867 1 55.91 147 ARG B O 1
ATOM 3619 N N . ARG B 1 148 ? -14.711 -1.687 -7.152 1 58.03 148 ARG B N 1
ATOM 3620 C CA . ARG B 1 148 ? -15.508 -2.033 -5.98 1 58.03 148 ARG B CA 1
ATOM 3621 C C . ARG B 1 148 ? -15.438 -3.529 -5.691 1 58.03 148 ARG B C 1
ATOM 3623 O O . ARG B 1 148 ? -16.312 -4.293 -6.117 1 58.03 148 ARG B O 1
ATOM 3630 N N . LYS B 1 149 ? -14.266 -3.715 -5.156 1 61.44 149 LYS B N 1
ATOM 3631 C CA . LYS B 1 149 ? -14.148 -5.133 -4.824 1 61.44 149 LYS B CA 1
ATOM 3632 C C . LYS B 1 149 ? -15.242 -5.562 -3.857 1 61.44 149 LYS B C 1
ATOM 3634 O O . LYS B 1 149 ? -15.641 -4.797 -2.977 1 61.44 149 LYS B O 1
ATOM 3639 N N . SER B 1 150 ? -15.789 -6.527 -4.227 1 58.53 150 SER B N 1
ATOM 3640 C CA . SER B 1 150 ? -16.906 -7.027 -3.43 1 58.53 150 SER B CA 1
ATOM 3641 C C . SER B 1 150 ? -16.484 -7.262 -1.981 1 58.53 150 SER B C 1
ATOM 3643 O O . SER B 1 150 ? -15.328 -7.586 -1.71 1 58.53 150 SER B O 1
ATOM 3645 N N . SER B 1 151 ? -17.375 -6.879 -1.246 1 66.62 151 SER B N 1
ATOM 3646 C CA . SER B 1 151 ? -17.172 -7.195 0.163 1 66.62 151 SER B CA 1
ATOM 3647 C C . SER B 1 151 ? -16.891 -8.68 0.361 1 66.62 151 SER B C 1
ATOM 3649 O O . SER B 1 151 ? -17.547 -9.523 -0.261 1 66.62 151 SER B O 1
ATOM 3651 N N . GLY B 1 152 ? -15.836 -8.992 0.975 1 76.69 152 GLY B N 1
ATOM 3652 C CA . GLY B 1 152 ? -15.539 -10.375 1.307 1 76.69 152 GLY B CA 1
ATOM 3653 C C . GLY B 1 152 ? -14.516 -11.008 0.381 1 76.69 152 GLY B C 1
ATOM 3654 O O . GLY B 1 152 ? -14.062 -12.125 0.618 1 76.69 152 GLY B O 1
ATOM 3655 N N . THR B 1 153 ? -14.32 -10.273 -0.722 1 81.31 153 THR B N 1
ATOM 3656 C CA . THR B 1 153 ? -13.242 -10.781 -1.564 1 81.31 153 THR B CA 1
ATOM 3657 C C . THR B 1 153 ? -11.93 -10.812 -0.797 1 81.31 153 THR B C 1
ATOM 3659 O O . THR B 1 153 ? -11.641 -9.898 -0.015 1 81.31 153 THR B O 1
ATOM 3662 N N . PRO B 1 154 ? -11.133 -11.914 -1.05 1 90.44 154 PRO B N 1
ATOM 3663 C CA . PRO B 1 154 ? -11.25 -13.039 -1.978 1 90.44 154 PRO B CA 1
ATOM 3664 C C . PRO B 1 154 ? -11.859 -14.281 -1.327 1 90.44 154 PRO B C 1
ATOM 3666 O O . PRO B 1 154 ? -11.898 -15.352 -1.944 1 90.44 154 PRO B O 1
ATOM 3669 N N . PHE B 1 155 ? -12.359 -14.156 -0.14 1 90.69 155 PHE B N 1
ATOM 3670 C CA . PHE B 1 155 ? -12.719 -15.312 0.666 1 90.69 155 PHE B CA 1
ATOM 3671 C C . PHE B 1 155 ? -14.023 -15.938 0.167 1 90.69 155 PHE B C 1
ATOM 3673 O O . PHE B 1 155 ? -14.203 -17.156 0.242 1 90.69 155 PHE B O 1
ATOM 3680 N N . ILE B 1 156 ? -14.867 -15.125 -0.396 1 89.25 156 ILE B N 1
ATOM 3681 C CA . ILE B 1 156 ? -16.125 -15.641 -0.94 1 89.25 156 ILE B CA 1
ATOM 3682 C C . ILE B 1 156 ? -15.828 -16.578 -2.111 1 89.25 156 ILE B C 1
ATOM 3684 O O . ILE B 1 156 ? -16.438 -17.641 -2.227 1 89.25 156 ILE B O 1
ATOM 3688 N N . GLN B 1 157 ? -14.977 -16.172 -2.971 1 93.25 157 GLN B N 1
ATOM 3689 C CA . GLN B 1 157 ? -14.609 -16.984 -4.125 1 93.25 157 GLN B CA 1
ATOM 3690 C C . GLN B 1 157 ? -13.914 -18.266 -3.691 1 93.25 157 GLN B C 1
ATOM 3692 O O . GLN B 1 157 ? -14.203 -19.344 -4.215 1 93.25 157 GLN B O 1
ATOM 3697 N N . LEU B 1 158 ? -12.977 -18.125 -2.744 1 95.12 158 LEU B N 1
ATOM 3698 C CA . LEU B 1 158 ? -12.234 -19.281 -2.264 1 95.12 158 LEU B CA 1
ATOM 3699 C C . LEU B 1 158 ? -13.164 -20.281 -1.586 1 95.12 158 LEU B C 1
ATOM 3701 O O . LEU B 1 158 ? -13.023 -21.5 -1.761 1 95.12 158 LEU B O 1
ATOM 3705 N N . LYS B 1 159 ? -14.125 -19.766 -0.853 1 93.31 159 LYS B N 1
ATOM 3706 C CA . LYS B 1 159 ? -15.109 -20.625 -0.214 1 93.31 159 LYS B CA 1
ATOM 3707 C C . LYS B 1 159 ? -15.945 -21.375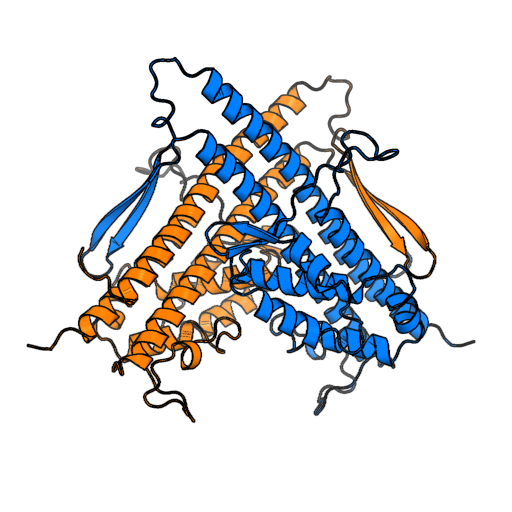 -1.254 1 93.31 159 LYS B C 1
ATOM 3709 O O . LYS B 1 159 ? -16.203 -22.562 -1.114 1 93.31 159 LYS B O 1
ATOM 3714 N N . ALA B 1 160 ? -16.359 -20.672 -2.219 1 94 160 ALA B N 1
ATOM 3715 C CA . ALA B 1 160 ? -17.141 -21.297 -3.293 1 94 160 ALA B CA 1
ATOM 3716 C C . ALA B 1 160 ? -16.344 -22.406 -3.965 1 94 160 ALA B C 1
ATOM 3718 O O . ALA B 1 160 ? -16.875 -23.484 -4.238 1 94 160 ALA B O 1
ATOM 3719 N N . LEU B 1 161 ? -15.078 -22.156 -4.266 1 95.94 161 LEU B N 1
ATOM 3720 C CA . LEU B 1 161 ? -14.219 -23.156 -4.887 1 95.94 161 LEU B CA 1
ATOM 3721 C C . LEU B 1 161 ? -14.062 -24.375 -3.977 1 95.94 161 LEU B C 1
ATOM 3723 O O . LEU B 1 161 ? -14.094 -25.516 -4.445 1 95.94 161 LEU B O 1
ATOM 3727 N N . ARG B 1 162 ? -13.914 -24.109 -2.707 1 94.5 162 ARG B N 1
ATOM 3728 C CA . ARG B 1 162 ? -13.766 -25.203 -1.74 1 94.5 162 ARG B CA 1
ATOM 3729 C C . ARG B 1 162 ? -15.023 -26.062 -1.688 1 94.5 162 ARG B C 1
ATOM 3731 O O . ARG B 1 162 ? -14.938 -27.281 -1.552 1 94.5 162 ARG B O 1
ATOM 3738 N N . GLU B 1 163 ? -16.109 -25.453 -1.826 1 95 163 GLU B N 1
ATOM 3739 C CA . GLU B 1 163 ? -17.391 -26.156 -1.711 1 95 163 GLU B CA 1
ATOM 3740 C C . GLU B 1 163 ? -17.734 -26.891 -3.004 1 95 163 GLU B C 1
ATOM 3742 O O . GLU B 1 163 ? -18.359 -27.953 -2.975 1 95 163 GLU B O 1
ATOM 3747 N N . ARG B 1 164 ? -17.25 -26.406 -4.094 1 95.94 164 ARG B N 1
ATOM 3748 C CA . ARG B 1 164 ? -17.812 -26.875 -5.355 1 95.94 164 ARG B CA 1
ATOM 3749 C C . ARG B 1 164 ? -16.781 -27.641 -6.168 1 95.94 164 ARG B C 1
ATOM 3751 O O . ARG B 1 164 ? -17.125 -28.375 -7.105 1 95.94 164 ARG B O 1
ATOM 3758 N N . SER B 1 165 ? -15.586 -27.484 -5.902 1 96.38 165 SER B N 1
ATOM 3759 C CA . SER B 1 165 ? -14.539 -28.219 -6.613 1 96.38 165 SER B CA 1
ATOM 3760 C C . SER B 1 165 ? -13.883 -29.266 -5.719 1 96.38 165 SER B C 1
ATOM 3762 O O . SER B 1 165 ? -13.164 -28.906 -4.777 1 96.38 165 SER B O 1
ATOM 3764 N N . ALA B 1 166 ? -14.016 -30.516 -6.086 1 95.81 166 ALA B N 1
ATOM 3765 C CA . ALA B 1 166 ? -13.375 -31.594 -5.348 1 95.81 166 ALA B CA 1
ATOM 3766 C C . ALA B 1 166 ? -11.852 -31.5 -5.43 1 95.81 166 ALA B C 1
ATOM 3768 O O . ALA B 1 166 ? -11.156 -31.734 -4.441 1 95.81 166 ALA B O 1
ATOM 3769 N N . HIS B 1 167 ? -11.414 -31.109 -6.617 1 96.19 167 HIS B N 1
ATOM 3770 C CA . HIS B 1 167 ? -9.977 -30.969 -6.828 1 96.19 167 HIS B CA 1
ATOM 3771 C C . HIS B 1 167 ? -9.391 -29.891 -5.914 1 96.19 167 HIS B C 1
ATOM 3773 O O . HIS B 1 167 ? -8.375 -30.109 -5.258 1 96.19 167 HIS B O 1
ATOM 3779 N N . PHE B 1 168 ? -10.023 -28.75 -5.82 1 96.94 168 PHE B N 1
ATOM 3780 C CA . PHE B 1 168 ? -9.57 -27.641 -4.988 1 96.94 168 PHE B CA 1
ATOM 3781 C C . PHE B 1 168 ? -9.57 -28.031 -3.516 1 96.94 168 PHE B C 1
ATOM 3783 O O . PHE B 1 168 ? -8.57 -27.828 -2.816 1 96.94 168 PHE B O 1
ATOM 3790 N N . ARG B 1 169 ? -10.633 -28.625 -3.139 1 94.69 169 ARG B N 1
ATOM 3791 C CA . ARG B 1 169 ? -10.789 -29.016 -1.745 1 94.69 169 ARG B CA 1
ATOM 3792 C C . ARG B 1 169 ? -9.703 -30 -1.336 1 94.69 169 ARG B C 1
ATOM 3794 O O . ARG B 1 169 ? -9.094 -29.875 -0.27 1 94.69 169 ARG B O 1
ATOM 3801 N N . GLU B 1 170 ? -9.445 -30.938 -2.117 1 95.31 170 GLU B N 1
ATOM 3802 C CA . GLU B 1 170 ? -8.477 -31.984 -1.832 1 95.31 170 GLU B CA 1
ATOM 3803 C C . GLU B 1 170 ? -7.066 -31.406 -1.688 1 95.31 170 GLU B C 1
ATOM 3805 O O . GLU B 1 170 ? -6.387 -31.672 -0.693 1 95.31 170 GLU B O 1
ATOM 3810 N N . TYR B 1 171 ? -6.684 -30.609 -2.611 1 95.38 171 TYR B N 1
ATOM 3811 C CA . TYR B 1 171 ? -5.281 -30.203 -2.664 1 95.38 171 TYR B CA 1
ATOM 3812 C C . TYR B 1 171 ? -5.031 -28.969 -1.814 1 95.38 171 TYR B C 1
ATOM 3814 O O . TYR B 1 171 ? -3.891 -28.688 -1.442 1 95.38 171 TYR B O 1
ATOM 3822 N N . GLU B 1 172 ? -6.066 -28.219 -1.496 1 94.38 172 GLU B N 1
ATOM 3823 C CA . GLU B 1 172 ? -5.898 -27.125 -0.542 1 94.38 172 GLU B CA 1
ATOM 3824 C C . GLU B 1 172 ? -5.578 -27.656 0.854 1 94.38 172 GLU B C 1
ATOM 3826 O O . GLU B 1 172 ? -4.809 -27.031 1.597 1 94.38 172 GLU B O 1
ATOM 3831 N N . ALA B 1 173 ? -6.172 -28.797 1.149 1 88.5 173 ALA B N 1
ATOM 3832 C CA . ALA B 1 173 ? -6.082 -29.344 2.502 1 88.5 173 ALA B CA 1
ATOM 3833 C C . ALA B 1 173 ? -5.031 -30.453 2.576 1 88.5 173 ALA B C 1
ATOM 3835 O O . ALA B 1 173 ? -4.809 -31.031 3.641 1 88.5 173 ALA B O 1
ATOM 3836 N N . ARG B 1 174 ? -4.441 -30.75 1.475 1 90 174 ARG B N 1
ATOM 3837 C CA . ARG B 1 174 ? -3.467 -31.828 1.46 1 90 174 ARG B CA 1
ATOM 3838 C C . ARG B 1 174 ? -2.383 -31.609 2.508 1 90 174 ARG B C 1
ATOM 3840 O O . ARG B 1 174 ? -1.936 -30.484 2.713 1 90 174 ARG B O 1
ATOM 3847 N N . LYS B 1 175 ? -1.978 -32.688 3.123 1 84.06 175 LYS B N 1
ATOM 3848 C CA . LYS B 1 175 ? -0.946 -32.625 4.156 1 84.06 175 LYS B CA 1
ATOM 3849 C C . LYS B 1 175 ? 0.32 -31.953 3.623 1 84.06 175 LYS B C 1
ATOM 3851 O O . LYS B 1 175 ? 0.793 -32.281 2.535 1 84.06 175 LYS B O 1
ATOM 3856 N N . GLY B 1 176 ? 0.792 -30.953 4.348 1 80.56 176 GLY B N 1
ATOM 3857 C CA . GLY B 1 176 ? 1.988 -30.234 3.93 1 80.56 176 GLY B CA 1
ATOM 3858 C C . GLY B 1 176 ? 1.688 -28.891 3.293 1 80.56 176 GLY B C 1
ATOM 3859 O O . GLY B 1 176 ? 2.555 -28.016 3.24 1 80.56 176 GLY B O 1
ATOM 3860 N N . ASN B 1 177 ? 0.421 -28.906 2.77 1 81.62 177 ASN B N 1
ATOM 3861 C CA . ASN B 1 177 ? 0.013 -27.625 2.193 1 81.62 177 ASN B CA 1
ATOM 3862 C C . ASN B 1 177 ? -0.664 -26.734 3.23 1 81.62 177 ASN B C 1
ATOM 3864 O O . ASN B 1 177 ? -1.545 -27.188 3.965 1 81.62 177 ASN B O 1
ATOM 3868 N N . HIS B 1 178 ? -0.188 -25.547 3.338 1 86.62 178 HIS B N 1
ATOM 3869 C CA . HIS B 1 178 ? -0.774 -24.609 4.289 1 86.62 178 HIS B CA 1
ATOM 3870 C C . HIS B 1 178 ? -1.265 -23.344 3.584 1 86.62 178 HIS B C 1
ATOM 3872 O O . HIS B 1 178 ? -1.113 -22.25 4.105 1 86.62 178 HIS B O 1
ATOM 3878 N N . TYR B 1 179 ? -1.91 -23.594 2.412 1 93.06 179 TYR B N 1
ATOM 3879 C CA . TYR B 1 179 ? -2.277 -22.469 1.567 1 93.06 179 TYR B CA 1
ATOM 3880 C C . TYR B 1 179 ? -3.268 -21.547 2.279 1 93.06 179 TYR B C 1
ATOM 3882 O O . TYR B 1 179 ? -3.115 -20.328 2.264 1 93.06 179 TYR B O 1
ATOM 3890 N N . ARG B 1 180 ? -4.211 -22.172 2.895 1 92.94 180 ARG B N 1
ATOM 3891 C CA . ARG B 1 180 ? -5.277 -21.375 3.512 1 92.94 180 ARG B CA 1
ATOM 3892 C C . ARG B 1 180 ? -4.73 -20.5 4.637 1 92.94 180 ARG B C 1
ATOM 3894 O O . ARG B 1 180 ? -4.984 -19.297 4.668 1 92.94 180 ARG B O 1
ATOM 3901 N N . VAL B 1 181 ? -3.939 -21.109 5.484 1 94.25 181 VAL B N 1
ATOM 3902 C CA . VAL B 1 181 ? -3.375 -20.391 6.621 1 94.25 181 VAL B CA 1
ATOM 3903 C C . VAL B 1 181 ? -2.432 -19.297 6.121 1 94.25 181 VAL B C 1
ATOM 3905 O O . VAL B 1 181 ? -2.51 -18.141 6.566 1 94.25 181 VAL B O 1
ATOM 3908 N N . GLN B 1 182 ? -1.561 -19.672 5.199 1 95.38 182 GLN B N 1
ATOM 3909 C CA . GLN B 1 182 ? -0.588 -18.719 4.668 1 95.38 182 GLN B CA 1
ATOM 3910 C C . GLN B 1 182 ? -1.282 -17.562 3.943 1 95.38 182 GLN B C 1
ATOM 3912 O O . GLN B 1 182 ? -0.886 -16.406 4.086 1 95.38 182 GLN B O 1
ATOM 3917 N N . PHE B 1 183 ? -2.326 -17.922 3.254 1 96.44 183 PHE B N 1
ATOM 3918 C CA . PHE B 1 183 ? -3.033 -16.891 2.494 1 96.44 183 PHE B CA 1
ATOM 3919 C C . PHE B 1 183 ? -3.73 -15.914 3.428 1 96.44 183 PHE B C 1
ATOM 3921 O O . PHE B 1 183 ? -3.689 -14.703 3.205 1 96.44 183 PHE B O 1
ATOM 3928 N N . VAL B 1 184 ? -4.398 -16.438 4.426 1 96.5 184 VAL B N 1
ATOM 3929 C CA . VAL B 1 184 ? -5.078 -15.57 5.387 1 96.5 184 VAL B CA 1
ATOM 3930 C C . VAL B 1 184 ? -4.066 -14.656 6.074 1 96.5 184 VAL B C 1
ATOM 3932 O O . VAL B 1 184 ? -4.324 -13.461 6.258 1 96.5 184 VAL B O 1
ATOM 3935 N N . LEU B 1 185 ? -2.926 -15.227 6.438 1 96.88 185 LEU B N 1
ATOM 3936 C CA . LEU B 1 185 ? -1.871 -14.422 7.035 1 96.88 185 LEU B CA 1
ATOM 3937 C C . LEU B 1 185 ? -1.441 -13.305 6.09 1 96.88 185 LEU B C 1
ATOM 3939 O O . LEU B 1 185 ? -1.375 -12.133 6.488 1 96.88 185 LEU B O 1
ATOM 3943 N N . ILE B 1 186 ? -1.184 -13.641 4.828 1 97.5 186 ILE B N 1
ATOM 3944 C CA . ILE B 1 186 ? -0.743 -12.664 3.836 1 97.5 186 ILE B CA 1
ATOM 3945 C C . ILE B 1 186 ? -1.78 -11.547 3.713 1 97.5 186 ILE B C 1
ATOM 3947 O O . ILE B 1 186 ? -1.429 -10.367 3.65 1 97.5 186 ILE B O 1
ATOM 3951 N N . GLU B 1 187 ? -3.018 -11.922 3.691 1 97.31 187 GLU B N 1
ATOM 3952 C CA . GLU B 1 187 ? -4.098 -10.945 3.57 1 97.31 187 GLU B CA 1
ATOM 3953 C C . GLU B 1 187 ? -4.125 -10 4.766 1 97.31 187 GLU B C 1
ATOM 3955 O O . GLU B 1 187 ? -4.285 -8.789 4.602 1 97.31 187 GLU B O 1
ATOM 3960 N N . LYS B 1 188 ? -3.975 -10.539 5.934 1 96.81 188 LYS B N 1
ATOM 3961 C CA . LYS B 1 188 ? -3.998 -9.695 7.129 1 96.81 188 LYS B CA 1
ATOM 3962 C C . LYS B 1 188 ? -2.762 -8.805 7.195 1 96.81 188 LYS B C 1
ATOM 3964 O O . LYS B 1 188 ? -2.85 -7.645 7.602 1 96.81 188 LYS B O 1
ATOM 3969 N N . LEU B 1 189 ? -1.606 -9.383 6.832 1 97.69 189 LEU B N 1
ATOM 3970 C CA . LEU B 1 189 ? -0.395 -8.57 6.785 1 97.69 189 LEU B CA 1
ATOM 3971 C C . LEU B 1 189 ? -0.544 -7.43 5.785 1 97.69 189 LEU B C 1
ATOM 3973 O O . LEU B 1 189 ? -0.151 -6.293 6.066 1 97.69 189 LEU B O 1
ATOM 3977 N N . ARG B 1 190 ? -1.116 -7.754 4.594 1 97.31 190 ARG B N 1
ATOM 3978 C CA . ARG B 1 190 ? -1.365 -6.727 3.592 1 97.31 190 ARG B CA 1
ATOM 3979 C C . ARG B 1 190 ? -2.207 -5.594 4.168 1 97.31 190 ARG B C 1
ATOM 3981 O O . ARG B 1 190 ? -1.926 -4.418 3.928 1 97.31 190 ARG B O 1
ATOM 3988 N N . HIS B 1 191 ? -3.182 -5.887 4.926 1 95 191 HIS B N 1
ATOM 3989 C CA . HIS B 1 191 ? -4.035 -4.887 5.559 1 95 191 HIS B CA 1
ATOM 3990 C C . HIS B 1 191 ? -3.236 -4.012 6.52 1 95 191 HIS B C 1
ATOM 3992 O O . HIS B 1 191 ? -3.361 -2.783 6.496 1 95 191 HIS B O 1
ATOM 3998 N N . LEU B 1 192 ? -2.396 -4.645 7.277 1 96.38 192 LEU B N 1
ATOM 3999 C CA . LEU B 1 192 ? -1.563 -3.91 8.227 1 96.38 192 LEU B CA 1
ATOM 4000 C C . LEU B 1 192 ? -0.567 -3.018 7.496 1 96.38 192 LEU B C 1
ATOM 4002 O O . LEU B 1 192 ? -0.301 -1.894 7.926 1 96.38 192 LEU B O 1
ATOM 4006 N N . ILE B 1 193 ? -0.044 -3.486 6.438 1 97.31 193 ILE B N 1
ATOM 4007 C CA . ILE B 1 193 ? 0.939 -2.742 5.656 1 97.31 193 ILE B CA 1
ATOM 4008 C C . ILE B 1 193 ? 0.292 -1.488 5.07 1 97.31 193 ILE B C 1
ATOM 4010 O O . ILE B 1 193 ? 0.838 -0.389 5.188 1 97.31 193 ILE B O 1
ATOM 4014 N N . VAL B 1 194 ? -0.846 -1.673 4.504 1 94.56 194 VAL B N 1
ATOM 4015 C CA . VAL B 1 194 ? -1.497 -0.601 3.758 1 94.56 194 VAL B CA 1
ATOM 4016 C C . VAL B 1 194 ? -2.066 0.432 4.727 1 94.56 194 VAL B C 1
ATOM 4018 O O . VAL B 1 194 ? -1.898 1.638 4.527 1 94.56 194 VAL B O 1
ATOM 4021 N N . HIS B 1 195 ? -2.623 -0.033 5.875 1 92.19 195 HIS B N 1
ATOM 4022 C CA . HIS B 1 195 ? -3.426 0.882 6.68 1 92.19 195 HIS B CA 1
ATOM 4023 C C . HIS B 1 195 ? -2.711 1.252 7.973 1 92.19 195 HIS B C 1
ATOM 4025 O O . HIS B 1 195 ? -3.076 2.229 8.633 1 92.19 195 HIS B O 1
ATOM 4031 N N . GLU B 1 196 ? -1.694 0.485 8.312 1 92.06 196 GLU B N 1
ATOM 4032 C CA . GLU B 1 196 ? -1.063 0.732 9.609 1 92.06 196 GLU B CA 1
ATOM 4033 C C . GLU B 1 196 ? 0.452 0.841 9.469 1 92.06 196 GLU B C 1
ATOM 4035 O O . GLU B 1 196 ? 1.181 0.712 10.461 1 92.06 196 GLU B O 1
ATOM 4040 N N . GLY B 1 197 ? 0.934 0.953 8.258 1 92.88 197 GLY B N 1
ATOM 4041 C CA . GLY B 1 197 ? 2.357 1.136 8.031 1 92.88 197 GLY B CA 1
ATOM 4042 C C . GLY B 1 197 ? 3.182 -0.086 8.391 1 92.88 197 GLY B C 1
ATOM 4043 O O . GLY B 1 197 ? 4.371 0.029 8.695 1 92.88 197 GLY B O 1
ATOM 4044 N N . GLY B 1 198 ? 2.541 -1.271 8.5 1 96.56 198 GLY B N 1
ATOM 4045 C CA . GLY B 1 198 ? 3.246 -2.506 8.805 1 96.56 198 GLY B CA 1
ATOM 4046 C C . GLY B 1 198 ? 3.277 -2.824 10.289 1 96.56 198 GLY B C 1
ATOM 4047 O O . GLY B 1 198 ? 3.932 -3.779 10.711 1 96.56 198 GLY B O 1
ATOM 4048 N N . TYR B 1 199 ? 2.561 -2.027 11.047 1 95.81 199 TYR B N 1
ATOM 4049 C CA . TYR B 1 199 ? 2.568 -2.225 12.492 1 95.81 199 TYR B CA 1
ATOM 4050 C C . TYR B 1 199 ? 1.286 -2.904 12.961 1 95.81 199 TYR B C 1
ATOM 4052 O O . TYR B 1 199 ? 0.203 -2.619 12.445 1 95.81 199 TYR B O 1
ATOM 4060 N N . CYS B 1 200 ? 1.45 -3.76 13.852 1 96.62 200 CYS B N 1
ATOM 4061 C CA . CYS B 1 200 ? 0.354 -4.398 14.57 1 96.62 200 CYS B CA 1
ATOM 4062 C C . CYS B 1 200 ? 0.303 -3.92 16.016 1 96.62 200 CYS B C 1
ATOM 4064 O O . CYS B 1 200 ? 1.146 -4.301 16.828 1 96.62 200 CYS B O 1
ATOM 4066 N N . GLU B 1 201 ? -0.702 -3.162 16.328 1 92.62 201 GLU B N 1
ATOM 4067 C CA . GLU B 1 201 ? -0.817 -2.609 17.688 1 92.62 201 GLU B CA 1
ATOM 4068 C C . GLU B 1 201 ? -1.479 -3.604 18.625 1 92.62 201 GLU B C 1
ATOM 4070 O O . GLU B 1 201 ? -1.195 -3.607 19.828 1 92.62 201 GLU B O 1
ATOM 4075 N N . ASP B 1 202 ? -2.363 -4.398 18.109 1 93.81 202 ASP B N 1
ATOM 4076 C CA . ASP B 1 202 ? -3.105 -5.367 18.906 1 93.81 202 ASP B CA 1
ATOM 4077 C C . ASP B 1 202 ? -3.029 -6.762 18.297 1 93.81 202 ASP B C 1
ATOM 4079 O O . ASP B 1 202 ? -3.861 -7.125 17.453 1 93.81 202 ASP B O 1
ATOM 4083 N N . PHE B 1 203 ? -2.145 -7.559 18.797 1 96 203 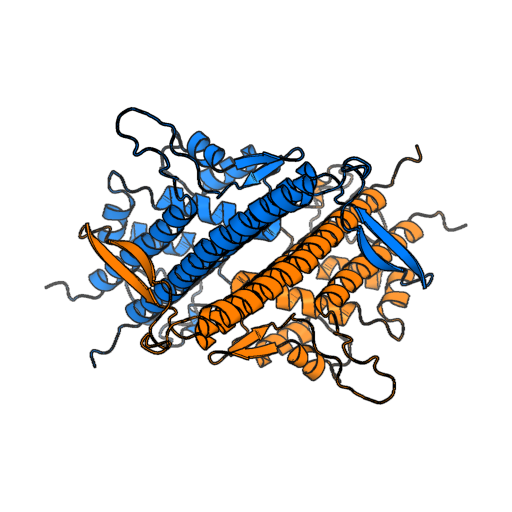PHE B N 1
ATOM 4084 C CA . PHE B 1 203 ? -1.902 -8.891 18.25 1 96 203 PHE B CA 1
ATOM 4085 C C . PHE B 1 203 ? -3.109 -9.789 18.469 1 96 203 PHE B C 1
ATOM 4087 O O . PHE B 1 203 ? -3.434 -10.625 17.625 1 96 203 PHE B O 1
ATOM 4094 N N . ASN B 1 204 ? -3.768 -9.617 19.594 1 95.56 204 ASN B N 1
ATOM 4095 C CA . ASN B 1 204 ? -4.926 -10.453 19.875 1 95.56 204 ASN B CA 1
ATOM 4096 C C . ASN B 1 204 ? -6.078 -10.172 18.906 1 95.56 204 ASN B C 1
ATOM 4098 O O . ASN B 1 204 ? -6.777 -11.086 18.484 1 95.56 204 ASN B O 1
ATOM 4102 N N . SER B 1 205 ? -6.191 -8.945 18.609 1 94.31 205 SER B N 1
ATOM 4103 C CA . SER B 1 205 ? -7.195 -8.594 17.625 1 94.31 205 SER B CA 1
ATOM 4104 C C . SER B 1 205 ? -6.859 -9.188 16.25 1 94.31 205 SER B C 1
ATOM 4106 O O . SER B 1 205 ? -7.746 -9.672 15.547 1 94.31 205 SER B O 1
ATOM 4108 N N . LEU B 1 206 ? -5.609 -9.148 15.883 1 96.12 206 LEU B N 1
ATOM 4109 C CA . LEU B 1 206 ? -5.164 -9.758 14.633 1 96.12 206 LEU B CA 1
ATOM 4110 C C . LEU B 1 206 ? -5.492 -11.25 14.609 1 96.12 206 LEU B C 1
ATOM 4112 O O . LEU B 1 206 ? -6.035 -11.75 13.625 1 96.12 206 LEU B O 1
ATOM 4116 N N . MET B 1 207 ? -5.25 -11.922 15.695 1 96.38 207 MET B N 1
ATOM 4117 C CA . MET B 1 207 ? -5.488 -13.367 15.781 1 96.38 207 MET B CA 1
ATOM 4118 C C . MET B 1 207 ? -6.977 -13.68 15.68 1 96.38 207 MET B C 1
ATOM 4120 O O . MET B 1 207 ? -7.367 -14.68 15.078 1 96.38 207 MET B O 1
ATOM 4124 N N . SER B 1 208 ? -7.758 -12.789 16.25 1 94.94 208 SER B N 1
ATOM 4125 C CA . SER B 1 208 ? -9.203 -12.977 16.172 1 94.94 208 SER B CA 1
ATOM 4126 C C . SER B 1 208 ? -9.68 -12.891 14.719 1 94.94 208 SER B C 1
ATOM 4128 O O . SER B 1 208 ? -10.531 -13.672 14.297 1 94.94 208 SER B O 1
ATOM 4130 N N . LEU B 1 209 ? -9.156 -11.992 14 1 93.69 209 LEU B N 1
ATOM 4131 C CA . LEU B 1 209 ? -9.516 -11.836 12.594 1 93.69 209 LEU B CA 1
ATOM 4132 C C . LEU B 1 209 ? -9.078 -13.047 11.781 1 93.69 209 LEU B C 1
ATOM 4134 O O . LEU B 1 209 ? -9.805 -13.492 10.891 1 93.69 209 LEU B O 1
ATOM 4138 N N . ILE B 1 210 ? -7.891 -13.555 12.086 1 95.38 210 ILE B N 1
ATOM 4139 C CA . ILE B 1 210 ? -7.371 -14.727 11.391 1 95.38 210 ILE B CA 1
ATOM 4140 C C . ILE B 1 210 ? -8.25 -15.938 11.695 1 95.38 210 ILE B C 1
ATOM 4142 O O . ILE B 1 210 ? -8.617 -16.688 10.789 1 95.38 210 ILE B O 1
ATOM 4146 N N . GLN B 1 211 ? -8.625 -16.031 12.906 1 94.56 211 GLN B N 1
ATOM 4147 C CA . GLN B 1 211 ? -9.445 -17.156 13.336 1 94.56 211 GLN B CA 1
ATOM 4148 C C . GLN B 1 211 ? -10.812 -17.125 12.656 1 94.56 211 GLN B C 1
ATOM 4150 O O . GLN B 1 211 ? -11.359 -18.172 12.297 1 94.56 211 GLN B O 1
ATOM 4155 N N . LYS B 1 212 ? -11.305 -15.977 12.469 1 92.69 212 LYS B N 1
ATOM 4156 C CA . LYS B 1 212 ? -12.609 -15.812 11.836 1 92.69 212 LYS B CA 1
ATOM 4157 C C . LYS B 1 212 ? -12.602 -16.344 10.406 1 92.69 212 LYS B C 1
ATOM 4159 O O . LYS B 1 212 ? -13.609 -16.859 9.922 1 92.69 212 LYS B O 1
ATOM 4164 N N . GLU B 1 213 ? -11.43 -16.219 9.742 1 91.31 213 GLU B N 1
ATOM 4165 C CA . GLU B 1 213 ? -11.336 -16.641 8.344 1 91.31 213 GLU B CA 1
ATOM 4166 C C . GLU B 1 213 ? -10.961 -18.109 8.242 1 91.31 213 GLU B C 1
ATOM 4168 O O . GLU B 1 213 ? -11.109 -18.734 7.184 1 91.31 213 GLU B O 1
ATOM 4173 N N . LEU B 1 214 ? -10.406 -18.625 9.258 1 92.19 214 LEU B N 1
ATOM 4174 C CA . LEU B 1 214 ? -9.953 -20 9.266 1 92.19 214 LEU B CA 1
ATOM 4175 C C . LEU B 1 214 ? -10.922 -20.891 10.039 1 92.19 214 LEU B C 1
ATOM 4177 O O . LEU B 1 214 ? -10.508 -21.625 10.953 1 92.19 214 LEU B O 1
ATOM 4181 N N . VAL B 1 215 ? -12.125 -20.859 9.469 1 84.94 215 VAL B N 1
ATOM 4182 C CA . VAL B 1 215 ? -13.141 -21.688 10.117 1 84.94 215 VAL B CA 1
ATOM 4183 C C . VAL B 1 215 ? -12.805 -23.172 9.914 1 84.94 215 VAL B C 1
ATOM 4185 O O . VAL B 1 215 ? -12.383 -23.578 8.828 1 84.94 215 VAL B O 1
ATOM 4188 N N . ASP B 1 216 ? -12.703 -24.031 10.898 1 82.06 216 ASP B N 1
ATOM 4189 C CA . ASP B 1 216 ? -12.516 -25.469 10.844 1 82.06 216 ASP B CA 1
ATOM 4190 C C . ASP B 1 216 ? -11.031 -25.828 10.727 1 82.06 216 ASP B C 1
ATOM 4192 O O . ASP B 1 216 ? -10.688 -26.906 10.227 1 82.06 216 ASP B O 1
ATOM 4196 N N . VAL B 1 217 ? -10.227 -24.875 10.727 1 84.81 217 VAL B N 1
ATOM 4197 C CA . VAL B 1 217 ? -8.789 -25.141 10.734 1 84.81 217 VAL B CA 1
ATOM 4198 C C . VAL B 1 217 ? -8.266 -25.109 12.172 1 84.81 217 VAL B C 1
ATOM 4200 O O . VAL B 1 217 ? -8.656 -24.25 12.969 1 84.81 217 VAL B O 1
ATOM 4203 N N . SER B 1 218 ? -7.516 -26.031 12.531 1 85.38 218 SER B N 1
ATOM 4204 C CA . SER B 1 218 ? -6.906 -26.062 13.859 1 85.38 218 SER B CA 1
ATOM 4205 C C . SER B 1 218 ? -6 -24.859 14.078 1 85.38 218 SER B C 1
ATOM 4207 O O . SER B 1 218 ? -5.172 -24.531 13.227 1 85.38 218 SER B O 1
ATOM 4209 N N . MET B 1 219 ? -6.188 -24.25 15.164 1 87.88 219 MET B N 1
ATOM 4210 C CA . MET B 1 219 ? -5.414 -23.062 15.477 1 87.88 219 MET B CA 1
ATOM 4211 C C . MET B 1 219 ? -4.133 -23.422 16.219 1 87.88 219 MET B C 1
ATOM 4213 O O . MET B 1 219 ? -3.336 -22.547 16.562 1 87.88 219 MET B O 1
ATOM 4217 N N . LYS B 1 220 ? -4.047 -24.719 16.344 1 85.81 220 LYS B N 1
ATOM 4218 C CA . LYS B 1 220 ? -2.828 -25.172 17.016 1 85.81 220 LYS B CA 1
ATOM 4219 C C . LYS B 1 220 ? -1.586 -24.719 16.25 1 85.81 220 LYS B C 1
ATOM 4221 O O . LYS B 1 220 ? -1.436 -25.016 15.07 1 85.81 220 LYS B O 1
ATOM 4226 N N . GLY B 1 221 ? -0.786 -23.953 16.766 1 90.88 221 GLY B N 1
ATOM 4227 C CA . GLY B 1 221 ? 0.476 -23.516 16.188 1 90.88 221 GLY B CA 1
ATOM 4228 C C . GLY B 1 221 ? 0.338 -22.281 15.312 1 90.88 221 GLY B C 1
ATOM 4229 O O . GLY B 1 221 ? 1.338 -21.703 14.875 1 90.88 221 GLY B O 1
ATOM 4230 N N . VAL B 1 222 ? -0.874 -21.938 14.945 1 92 222 VAL B N 1
ATOM 4231 C CA . VAL B 1 222 ? -1.111 -20.812 14.047 1 92 222 VAL B CA 1
ATOM 4232 C C . VAL B 1 222 ? -0.667 -19.516 14.719 1 92 222 VAL B C 1
ATOM 4234 O O . VAL B 1 222 ? -0.061 -18.641 14.078 1 92 222 VAL B O 1
ATOM 4237 N N . ARG B 1 223 ? -0.936 -19.469 16.031 1 93.5 223 ARG B N 1
ATOM 4238 C CA . ARG B 1 223 ? -0.57 -18.25 16.75 1 93.5 223 ARG B CA 1
ATOM 4239 C C . ARG B 1 223 ? 0.936 -18.016 16.703 1 93.5 223 ARG B C 1
ATOM 4241 O O . ARG B 1 223 ? 1.392 -16.922 16.375 1 93.5 223 ARG B O 1
ATOM 4248 N N . SER B 1 224 ? 1.669 -19.047 17.031 1 93.81 224 SER B N 1
ATOM 4249 C CA . SER B 1 224 ? 3.123 -18.953 17.016 1 93.81 224 SER B CA 1
ATOM 4250 C C . SER B 1 224 ? 3.643 -18.688 15.602 1 93.81 224 SER B C 1
ATOM 4252 O O . SER B 1 224 ? 4.621 -17.953 15.422 1 93.81 224 SER B O 1
ATOM 4254 N N . TYR B 1 225 ? 3.043 -19.312 14.68 1 92.94 225 TYR B N 1
ATOM 4255 C CA . TYR B 1 225 ? 3.393 -19.094 13.273 1 92.94 225 TYR B CA 1
ATOM 4256 C C . TYR B 1 225 ? 3.217 -17.641 12.883 1 92.94 225 TYR B C 1
ATOM 4258 O O . TYR B 1 225 ? 4.125 -17.031 12.312 1 92.94 225 TYR B O 1
ATOM 4266 N N . VAL B 1 226 ? 2.127 -17.016 13.234 1 95.19 226 VAL B N 1
ATOM 4267 C CA . VAL B 1 226 ? 1.838 -15.625 12.922 1 95.19 226 VAL B CA 1
ATOM 4268 C C . VAL B 1 226 ? 2.807 -14.719 13.672 1 95.19 226 VAL B C 1
ATOM 4270 O O . VAL B 1 226 ? 3.354 -13.773 13.102 1 95.19 226 VAL B O 1
ATOM 4273 N N . GLU B 1 227 ? 3.029 -15.039 14.875 1 94.62 227 GLU B N 1
ATOM 4274 C CA . GLU B 1 227 ? 3.885 -14.219 15.727 1 94.62 227 GLU B CA 1
ATOM 4275 C C . GLU B 1 227 ? 5.316 -14.188 15.203 1 94.62 227 GLU B C 1
ATOM 4277 O O . GLU B 1 227 ? 6.031 -13.195 15.391 1 94.62 227 GLU B O 1
ATOM 4282 N N . SER B 1 228 ? 5.734 -15.25 14.547 1 93.31 228 SER B N 1
ATOM 4283 C CA . SER B 1 228 ? 7.102 -15.359 14.047 1 93.31 228 SER B CA 1
ATOM 4284 C C . SER B 1 228 ? 7.371 -14.336 12.945 1 93.31 228 SER B C 1
ATOM 4286 O O . SER B 1 228 ? 8.523 -14.086 12.594 1 93.31 228 SER B O 1
ATOM 4288 N N . TYR B 1 229 ? 6.352 -13.75 12.422 1 95 229 TYR B N 1
ATOM 4289 C CA . TYR B 1 229 ? 6.52 -12.758 11.359 1 95 229 TYR B CA 1
ATOM 4290 C C . TYR B 1 229 ? 6.469 -11.344 11.914 1 95 229 TYR B C 1
ATOM 4292 O O . TYR B 1 229 ? 6.414 -10.375 11.164 1 95 229 TYR B O 1
ATOM 4300 N N . LEU B 1 230 ? 6.469 -11.219 13.219 1 96.38 230 LEU B N 1
ATOM 4301 C CA . LEU B 1 230 ? 6.375 -9.922 13.875 1 96.38 230 LEU B CA 1
ATOM 4302 C C . LEU B 1 230 ? 7.516 -9.734 14.867 1 96.38 230 LEU B C 1
ATOM 4304 O O . LEU B 1 230 ? 7.906 -10.672 15.562 1 96.38 230 LEU B O 1
ATOM 4308 N N . ILE B 1 231 ? 8.047 -8.539 14.953 1 95.19 231 ILE B N 1
ATOM 4309 C CA . ILE B 1 231 ? 9.094 -8.211 15.906 1 95.19 231 ILE B CA 1
ATOM 4310 C C . ILE B 1 231 ? 8.695 -6.973 16.703 1 95.19 231 ILE B C 1
ATOM 4312 O O . ILE B 1 231 ? 8.078 -6.051 16.172 1 95.19 231 ILE B O 1
ATOM 4316 N N . PRO B 1 232 ? 9.008 -6.949 17.938 1 95 232 PRO B N 1
ATOM 4317 C CA . PRO B 1 232 ? 8.719 -5.738 18.719 1 95 232 PRO B CA 1
ATOM 4318 C C . PRO B 1 232 ? 9.477 -4.52 18.203 1 95 232 PRO B C 1
ATOM 4320 O O . PRO B 1 232 ? 10.672 -4.605 17.906 1 95 232 PRO B O 1
ATOM 4323 N N . HIS B 1 233 ? 8.781 -3.475 17.984 1 93.56 233 HIS B N 1
ATOM 4324 C CA . HIS B 1 233 ? 9.398 -2.229 17.531 1 93.56 233 HIS B CA 1
ATOM 4325 C C . HIS B 1 233 ? 8.57 -1.021 17.969 1 93.56 233 HIS B C 1
ATOM 4327 O O . HIS B 1 233 ? 7.395 -0.919 17.625 1 93.56 233 HIS B O 1
ATOM 4333 N N . ARG B 1 234 ? 9.133 -0.114 18.703 1 89.5 234 ARG B N 1
ATOM 4334 C CA . ARG B 1 234 ? 8.555 1.164 19.109 1 89.5 234 ARG B CA 1
ATOM 4335 C C . ARG B 1 234 ? 7.18 0.968 19.734 1 89.5 234 ARG B C 1
ATOM 4337 O O . ARG B 1 234 ? 6.211 1.626 19.344 1 89.5 234 ARG B O 1
ATOM 4344 N N . GLY B 1 235 ? 7.047 -0.019 20.609 1 90.81 235 GLY B N 1
ATOM 4345 C CA . GLY B 1 235 ? 5.852 -0.217 21.406 1 90.81 235 GLY B CA 1
ATOM 4346 C C . GLY B 1 235 ? 4.773 -1.013 20.688 1 90.81 235 GLY B C 1
ATOM 4347 O O . GLY B 1 235 ? 3.674 -1.188 21.219 1 90.81 235 GLY B O 1
ATOM 4348 N N . ALA B 1 236 ? 5.027 -1.425 19.469 1 94.75 236 ALA B N 1
ATOM 4349 C CA . ALA B 1 236 ? 4.133 -2.273 18.688 1 94.75 236 ALA B CA 1
ATOM 4350 C C . ALA B 1 236 ? 4.895 -3.434 18.047 1 94.75 236 ALA B C 1
ATOM 4352 O O . ALA B 1 236 ? 6.051 -3.691 18.406 1 94.75 236 ALA B O 1
ATOM 4353 N N . LYS B 1 237 ? 4.16 -4.207 17.344 1 96.62 237 LYS B N 1
ATOM 4354 C CA . LYS B 1 237 ? 4.82 -5.262 16.578 1 96.62 237 LYS B CA 1
ATOM 4355 C C . LYS B 1 237 ? 4.906 -4.895 15.102 1 96.62 237 LYS B C 1
ATOM 4357 O O . LYS B 1 237 ? 3.928 -4.434 14.508 1 96.62 237 LYS B O 1
ATOM 4362 N N . LEU B 1 238 ? 6.121 -4.992 14.609 1 97.5 238 LEU B N 1
ATOM 4363 C CA . LEU B 1 238 ? 6.375 -4.664 13.211 1 97.5 238 LEU B CA 1
ATOM 4364 C C . LEU B 1 238 ? 6.496 -5.93 12.367 1 97.5 238 LEU B C 1
ATOM 4366 O O . LEU B 1 238 ? 7.141 -6.898 12.781 1 97.5 238 LEU B O 1
ATOM 4370 N N . ILE B 1 239 ? 5.82 -5.969 11.25 1 97.69 239 ILE B N 1
ATOM 4371 C CA . ILE B 1 239 ? 5.934 -7.094 10.32 1 97.69 239 ILE B CA 1
ATOM 4372 C C . ILE B 1 239 ? 7.387 -7.246 9.867 1 97.69 239 ILE B C 1
ATOM 4374 O O . ILE B 1 239 ? 7.973 -6.309 9.32 1 97.69 239 ILE B O 1
ATOM 4378 N N . ASP B 1 240 ? 7.941 -8.359 10.109 1 96 240 ASP B N 1
ATOM 4379 C CA . ASP B 1 240 ? 9.32 -8.656 9.75 1 96 240 ASP B CA 1
ATOM 4380 C C . ASP B 1 240 ? 9.391 -9.656 8.602 1 96 240 ASP B C 1
ATOM 4382 O O . ASP B 1 240 ? 9.133 -10.852 8.797 1 96 240 ASP B O 1
ATOM 4386 N N . LEU B 1 241 ? 9.852 -9.188 7.441 1 95.06 241 LEU B N 1
ATOM 4387 C CA . LEU B 1 241 ? 9.906 -10.023 6.246 1 95.06 241 LEU B CA 1
ATOM 4388 C C . LEU B 1 241 ? 11.352 -10.211 5.785 1 95.06 241 LEU B C 1
ATOM 4390 O O . LEU B 1 241 ? 11.594 -10.672 4.672 1 95.06 241 LEU B O 1
ATOM 4394 N N . LEU B 1 242 ? 12.266 -9.797 6.617 1 90.31 242 LEU B N 1
ATOM 4395 C CA . LEU B 1 242 ? 13.68 -9.898 6.258 1 90.31 242 LEU B CA 1
ATOM 4396 C C . LEU B 1 242 ? 14.133 -11.352 6.246 1 90.31 242 LEU B C 1
ATOM 4398 O O . LEU B 1 242 ? 13.438 -12.227 6.758 1 90.31 242 LEU B O 1
ATOM 4402 N N . GLU B 1 243 ? 15.25 -11.523 5.582 1 83.88 243 GLU B N 1
ATOM 4403 C CA . GLU B 1 243 ? 15.828 -12.859 5.543 1 83.88 243 GLU B CA 1
ATOM 4404 C C . GLU B 1 243 ? 16.359 -13.273 6.914 1 83.88 243 GLU B C 1
ATOM 4406 O O . GLU B 1 243 ? 16.875 -12.445 7.664 1 83.88 243 GLU B O 1
ATOM 4411 N N . LEU B 1 244 ? 15.977 -14.445 7.359 1 68.62 244 LEU B N 1
ATOM 4412 C CA . LEU B 1 244 ? 16.422 -14.961 8.648 1 68.62 244 LEU B CA 1
ATOM 4413 C C . LEU B 1 244 ? 17.641 -15.852 8.484 1 68.62 244 LEU B C 1
ATOM 4415 O O . LEU B 1 244 ? 17.688 -16.703 7.586 1 68.62 244 LEU B O 1
ATOM 4419 N N . PRO B 1 245 ? 18.75 -15.477 9.297 1 58.22 245 PRO B N 1
ATOM 4420 C CA . PRO B 1 245 ? 19.875 -16.422 9.266 1 58.22 245 PRO B CA 1
ATOM 4421 C C . PRO B 1 245 ? 19.469 -17.828 9.703 1 58.22 245 PRO B C 1
ATOM 4423 O O . PRO B 1 245 ? 18.625 -17.984 10.586 1 58.22 245 PRO B O 1
ATOM 4426 N N . VAL B 1 246 ? 19.438 -18.828 8.938 1 51.53 246 VAL B N 1
ATOM 4427 C CA . VAL B 1 246 ? 19.203 -20.203 9.383 1 51.53 246 VAL B CA 1
ATOM 4428 C C . VAL B 1 246 ? 20.203 -20.562 10.477 1 51.53 246 VAL B C 1
ATOM 4430 O O . VAL B 1 246 ? 21.406 -20.297 10.344 1 51.53 246 VAL B O 1
ATOM 4433 N N . GLU B 1 247 ? 19.812 -20.609 11.656 1 49.06 247 GLU B N 1
ATOM 4434 C CA . GLU B 1 247 ? 20.688 -21.062 12.734 1 49.06 247 GLU B CA 1
ATOM 4435 C C . GLU B 1 247 ? 21.469 -22.312 12.312 1 49.06 247 GLU B C 1
ATOM 4437 O O . GLU B 1 247 ? 20.984 -23.094 11.484 1 49.06 247 GLU B O 1
ATOM 4442 N N . ASP B 1 248 ? 22.828 -22.344 12.609 1 45.09 248 ASP B N 1
ATOM 4443 C CA . ASP B 1 248 ? 23.797 -23.422 12.398 1 45.09 248 ASP B CA 1
ATOM 4444 C C . ASP B 1 248 ? 23.234 -24.766 12.891 1 45.09 248 ASP B C 1
ATOM 4446 O O . ASP B 1 248 ? 23.031 -24.953 14.086 1 45.09 248 ASP B O 1
ATOM 4450 N N . GLY B 1 249 ? 21.969 -25.156 12.867 1 39.56 249 GLY B N 1
ATOM 4451 C CA . GLY B 1 249 ? 21.906 -26.531 13.336 1 39.56 249 GLY B CA 1
ATOM 4452 C C . GLY B 1 249 ? 22.625 -27.516 12.414 1 39.56 249 GLY B C 1
ATOM 4453 O O . GLY B 1 249 ? 23.062 -27.125 11.328 1 39.56 249 GLY B O 1
ATOM 4454 N N . PRO B 1 250 ? 22.844 -28.891 12.867 1 38.28 250 PRO B N 1
ATOM 4455 C CA . PRO B 1 250 ? 23.359 -30 12.055 1 38.28 250 PRO B CA 1
ATOM 4456 C C . PRO B 1 250 ? 22.562 -30.203 10.773 1 38.28 250 PRO B C 1
ATOM 4458 O O . PRO B 1 250 ? 21.328 -30.312 10.828 1 38.28 250 PRO B O 1
ATOM 4461 N N . GLY B 1 251 ? 23.125 -29.922 9.586 1 41.09 251 GLY B N 1
ATOM 4462 C CA . GLY B 1 251 ? 22.672 -30.031 8.211 1 41.09 251 GLY B CA 1
ATOM 4463 C C . GLY B 1 251 ? 22.266 -28.688 7.609 1 41.09 251 GLY B C 1
ATOM 4464 O O . GLY B 1 251 ? 21.781 -28.641 6.48 1 41.09 251 GLY B O 1
ATOM 4465 N N . ALA B 1 252 ? 21.969 -27.781 8.508 1 40.72 252 ALA B N 1
ATOM 4466 C CA . ALA B 1 252 ? 21.656 -26.484 7.93 1 40.72 252 ALA B CA 1
ATOM 4467 C C . ALA B 1 252 ? 22.828 -25.938 7.133 1 40.72 252 ALA B C 1
ATOM 4469 O O . ALA B 1 252 ? 23.984 -26.031 7.566 1 40.72 252 ALA B O 1
ATOM 4470 N N . LEU B 1 253 ? 22.828 -25.844 5.902 1 36.69 253 LEU B N 1
ATOM 4471 C CA . LEU B 1 253 ? 23.938 -25.203 5.203 1 36.69 253 LEU B CA 1
ATOM 4472 C C . LEU B 1 253 ? 24.328 -23.906 5.891 1 36.69 253 LEU B C 1
ATOM 4474 O O . LEU B 1 253 ? 23.484 -23.172 6.371 1 36.69 253 LEU B O 1
ATOM 4478 N N . ILE B 1 254 ? 25.359 -23.656 6.387 1 34.53 254 ILE B N 1
ATOM 4479 C CA . ILE B 1 254 ? 26.078 -22.484 6.875 1 34.53 254 ILE B CA 1
ATOM 4480 C C . ILE B 1 254 ? 25.75 -21.281 5.996 1 34.53 254 ILE B C 1
ATOM 4482 O O . ILE B 1 254 ? 25.906 -21.328 4.777 1 34.53 254 ILE B O 1
ATOM 4486 N N . GLY B 1 255 ? 24.953 -20.094 6.469 1 38.88 255 GLY B N 1
ATOM 4487 C CA . GLY B 1 255 ? 24.656 -18.891 5.695 1 38.88 255 GLY B CA 1
ATOM 4488 C C . GLY B 1 255 ? 23.297 -18.938 5.023 1 38.88 255 GLY B C 1
ATOM 4489 O O . GLY B 1 255 ? 23.016 -18.156 4.113 1 38.88 255 GLY B O 1
ATOM 4490 N N . ALA B 1 256 ? 22.609 -20.062 5.172 1 43.19 256 ALA B N 1
ATOM 4491 C CA . ALA B 1 256 ? 21.359 -20.172 4.41 1 43.19 256 ALA B CA 1
ATOM 4492 C C . ALA B 1 256 ? 20.266 -19.297 5.027 1 43.19 256 ALA B C 1
ATOM 4494 O O . ALA B 1 256 ? 20.219 -19.125 6.246 1 43.19 256 ALA B O 1
ATOM 4495 N N . TYR B 1 257 ? 19.734 -18.25 4.484 1 51.28 257 TYR B N 1
ATOM 4496 C CA . TYR B 1 257 ? 18.656 -17.359 4.887 1 51.28 257 TYR B CA 1
ATOM 4497 C C . TYR B 1 257 ? 17.297 -17.906 4.43 1 51.28 257 TYR B C 1
ATOM 4499 O O . TYR B 1 257 ? 17.219 -18.547 3.379 1 51.28 257 TYR B O 1
ATOM 4507 N N . HIS B 1 258 ? 16.422 -18.078 5.52 1 70 258 HIS B N 1
ATOM 4508 C CA . HIS B 1 258 ? 15.039 -18.344 5.117 1 70 258 HIS B CA 1
ATOM 4509 C C . HIS B 1 258 ? 14.422 -17.125 4.438 1 70 258 HIS B C 1
ATOM 4511 O O . HIS B 1 258 ? 14.359 -16.047 5.027 1 70 258 HIS B O 1
ATOM 4517 N N . ASP B 1 259 ? 14.195 -17.25 3.146 1 83.38 259 ASP B N 1
ATOM 4518 C CA . ASP B 1 259 ? 13.562 -16.203 2.344 1 83.38 259 ASP B CA 1
ATOM 4519 C C . ASP B 1 259 ? 12.055 -16.172 2.574 1 83.38 259 ASP B C 1
ATOM 4521 O O . ASP B 1 259 ? 11.289 -16.75 1.799 1 83.38 259 ASP B O 1
ATOM 4525 N N . VAL B 1 260 ? 11.672 -15.469 3.605 1 86.56 260 VAL B N 1
ATOM 4526 C CA . VAL B 1 260 ? 10.281 -15.375 4.035 1 86.56 260 VAL B CA 1
ATOM 4527 C C . VAL B 1 260 ? 9.414 -14.867 2.885 1 86.56 260 VAL B C 1
ATOM 4529 O O . VAL B 1 260 ? 8.406 -15.477 2.541 1 86.56 260 VAL B O 1
ATOM 4532 N N . MET B 1 261 ? 9.867 -13.883 2.207 1 91.19 261 MET B N 1
ATOM 4533 C CA . MET B 1 261 ? 9.109 -13.258 1.126 1 91.19 261 MET B CA 1
ATOM 4534 C C . MET B 1 261 ? 8.984 -14.203 -0.066 1 91.19 261 MET B C 1
ATOM 4536 O O . MET B 1 261 ? 7.922 -14.297 -0.682 1 91.19 261 MET B O 1
ATOM 4540 N N . GLY B 1 262 ? 10.102 -14.82 -0.353 1 90 262 GLY B N 1
ATOM 4541 C CA . GLY B 1 262 ? 10.055 -15.797 -1.427 1 90 262 GLY B CA 1
ATOM 4542 C C . GLY B 1 262 ? 9.039 -16.906 -1.187 1 90 262 GLY B C 1
ATOM 4543 O O . GLY B 1 262 ? 8.352 -17.328 -2.115 1 90 262 GLY B O 1
ATOM 4544 N N . GLY B 1 263 ? 8.938 -17.312 0.049 1 91.69 263 GLY B N 1
ATOM 4545 C CA . GLY B 1 263 ? 7.938 -18.297 0.417 1 91.69 263 GLY B CA 1
ATOM 4546 C C . GLY B 1 263 ? 6.516 -17.828 0.2 1 91.69 263 GLY B C 1
ATOM 4547 O O . GLY B 1 263 ? 5.676 -18.578 -0.306 1 91.69 263 GLY B O 1
ATOM 4548 N N . PHE B 1 264 ? 6.234 -16.594 0.557 1 95.44 264 PHE B N 1
ATOM 4549 C CA . PHE B 1 264 ? 4.902 -16.016 0.371 1 95.44 264 PHE B CA 1
ATOM 4550 C C . PHE B 1 264 ? 4.574 -15.883 -1.111 1 95.44 264 PHE B C 1
ATOM 4552 O O . PHE B 1 264 ? 3.449 -16.172 -1.529 1 95.44 264 PHE B O 1
ATOM 4559 N N . PHE B 1 265 ? 5.559 -15.438 -1.924 1 95.88 265 PHE B N 1
ATOM 4560 C CA . PHE B 1 265 ? 5.348 -15.336 -3.363 1 95.88 265 PHE B CA 1
ATOM 4561 C C . PHE B 1 265 ? 5.016 -16.703 -3.957 1 95.88 265 PHE B C 1
ATOM 4563 O O . PHE B 1 265 ? 4.07 -16.828 -4.738 1 95.88 265 PHE B O 1
ATOM 4570 N N . THR B 1 266 ? 5.75 -17.703 -3.516 1 94.19 266 THR B N 1
ATOM 4571 C CA . THR B 1 266 ? 5.535 -19.062 -3.996 1 94.19 266 THR B CA 1
ATOM 4572 C C . THR B 1 266 ? 4.145 -19.547 -3.605 1 94.19 266 THR B C 1
ATOM 4574 O O . THR B 1 266 ? 3.443 -20.156 -4.422 1 94.19 266 THR B O 1
ATOM 4577 N N . THR B 1 267 ? 3.783 -19.25 -2.404 1 95.12 267 THR B N 1
ATOM 4578 C CA . THR B 1 267 ? 2.459 -19.641 -1.928 1 95.12 267 THR B CA 1
ATOM 4579 C C . THR B 1 267 ? 1.368 -19.047 -2.805 1 95.12 267 THR B C 1
ATOM 4581 O O . THR B 1 267 ? 0.433 -19.734 -3.209 1 95.12 267 THR B O 1
ATOM 4584 N N . LEU B 1 268 ? 1.496 -17.781 -3.125 1 97.56 268 LEU B N 1
ATOM 4585 C CA . LEU B 1 268 ? 0.495 -17.094 -3.932 1 97.56 268 LEU B CA 1
ATOM 4586 C C . LEU B 1 268 ? 0.425 -17.688 -5.336 1 97.56 268 LEU B C 1
ATOM 4588 O O . LEU B 1 268 ? -0.666 -17.906 -5.867 1 97.56 268 LEU B O 1
ATOM 4592 N N . ILE B 1 269 ? 1.562 -18.016 -5.887 1 97.44 269 ILE B N 1
ATOM 4593 C CA . ILE B 1 269 ? 1.618 -18.578 -7.234 1 97.44 269 ILE B CA 1
ATOM 4594 C C . ILE B 1 269 ? 1.002 -19.969 -7.238 1 97.44 269 ILE B C 1
ATOM 4596 O O . ILE B 1 269 ? 0.154 -20.281 -8.078 1 97.44 269 ILE B O 1
ATOM 4600 N N . GLU B 1 270 ? 1.385 -20.781 -6.316 1 97.38 270 GLU B N 1
ATOM 4601 C CA . GLU B 1 270 ? 0.91 -22.156 -6.27 1 97.38 270 GLU B CA 1
ATOM 4602 C C . GLU B 1 270 ? -0.584 -22.219 -5.969 1 97.38 270 GLU B C 1
ATOM 4604 O O . GLU B 1 270 ? -1.3 -23.062 -6.516 1 97.38 270 GLU B O 1
ATOM 4609 N N . TYR B 1 271 ? -1.021 -21.328 -5.082 1 97.62 271 TYR B N 1
ATOM 4610 C CA . TYR B 1 271 ? -2.447 -21.266 -4.777 1 97.62 271 TYR B CA 1
ATOM 4611 C C . TYR B 1 271 ? -3.246 -20.859 -6.008 1 97.62 271 TYR B C 1
ATOM 4613 O O . TYR B 1 271 ? -4.309 -21.422 -6.281 1 97.62 271 TYR B O 1
ATOM 4621 N N . ALA B 1 272 ? -2.717 -19.891 -6.746 1 98 272 ALA B N 1
ATOM 4622 C CA . ALA B 1 272 ? -3.346 -19.469 -7.996 1 98 272 ALA B CA 1
ATOM 4623 C C . ALA B 1 272 ? -3.361 -20.609 -9.008 1 98 272 ALA B C 1
ATOM 4625 O O . ALA B 1 272 ? -4.344 -20.797 -9.727 1 98 272 ALA B O 1
ATOM 4626 N N . LEU B 1 273 ? -2.277 -21.328 -9.062 1 97.5 273 LEU B N 1
ATOM 4627 C CA . LEU B 1 273 ? -2.195 -22.469 -9.961 1 97.5 273 LEU B CA 1
ATOM 4628 C C . LEU B 1 273 ? -3.252 -23.516 -9.617 1 97.5 273 LEU B C 1
ATOM 4630 O O . LEU B 1 273 ? -3.881 -24.094 -10.508 1 97.5 273 LEU B O 1
ATOM 4634 N N . LEU B 1 274 ? -3.422 -23.75 -8.359 1 97.62 274 LEU B N 1
ATOM 4635 C CA . LEU B 1 274 ? -4.445 -24.688 -7.91 1 97.62 274 LEU B CA 1
ATOM 4636 C C . LEU B 1 274 ? -5.828 -24.234 -8.367 1 97.62 274 LEU B C 1
ATOM 4638 O O . LEU B 1 274 ? -6.633 -25.062 -8.82 1 97.62 274 LEU B O 1
ATOM 4642 N N . ILE B 1 275 ? -6.117 -22.953 -8.211 1 97.62 275 ILE B N 1
ATOM 4643 C CA . ILE B 1 275 ? -7.383 -22.391 -8.648 1 97.62 275 ILE B CA 1
ATOM 4644 C C . ILE B 1 275 ? -7.555 -22.594 -10.148 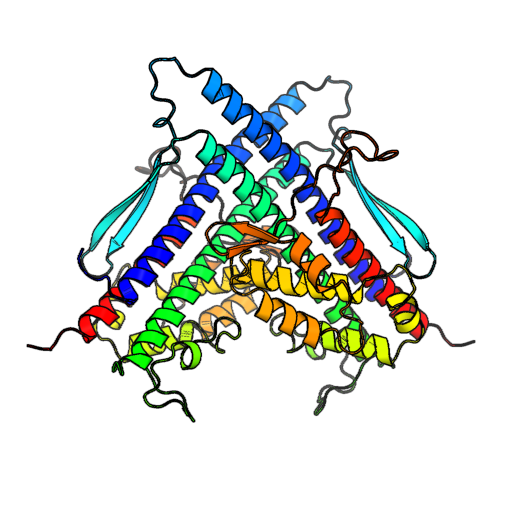1 97.62 275 ILE B C 1
ATOM 4646 O O . ILE B 1 275 ? -8.602 -23.062 -10.602 1 97.62 275 ILE B O 1
ATOM 4650 N N . LYS B 1 276 ? -6.516 -22.297 -10.883 1 97.31 276 LYS B N 1
ATOM 4651 C CA . LYS B 1 276 ? -6.539 -22.469 -12.328 1 97.31 276 LYS B CA 1
ATOM 4652 C C . LYS B 1 276 ? -6.824 -23.922 -12.703 1 97.31 276 LYS B C 1
ATOM 4654 O O . LYS B 1 276 ? -7.684 -24.188 -13.547 1 97.31 276 LYS B O 1
ATOM 4659 N N . GLU B 1 277 ? -6.117 -24.828 -12.047 1 96.19 277 GLU B N 1
ATOM 4660 C CA . GLU B 1 277 ? -6.301 -26.25 -12.32 1 96.19 277 GLU B CA 1
ATOM 4661 C C . GLU B 1 277 ? -7.73 -26.688 -12.023 1 96.19 277 GLU B C 1
ATOM 4663 O O . GLU B 1 277 ? -8.32 -27.453 -12.789 1 96.19 277 GLU B O 1
ATOM 4668 N N . SER B 1 278 ? -8.25 -26.188 -10.969 1 96.5 278 SER B N 1
ATOM 4669 C CA . SER B 1 278 ? -9.602 -26.547 -10.562 1 96.5 278 SER B CA 1
ATOM 4670 C C . SER B 1 278 ? -10.641 -26.062 -11.57 1 96.5 278 SER B C 1
ATOM 4672 O O . SER B 1 278 ? -11.586 -26.781 -11.891 1 96.5 278 SER B O 1
ATOM 4674 N N . ILE B 1 279 ? -10.445 -24.891 -12.039 1 96.38 279 ILE B N 1
ATOM 4675 C CA . ILE B 1 279 ? -11.359 -24.312 -13.016 1 96.38 279 ILE B CA 1
ATOM 4676 C C . ILE B 1 279 ? -11.258 -25.094 -14.336 1 96.38 279 ILE B C 1
ATOM 4678 O O . ILE B 1 279 ? -12.281 -25.422 -14.953 1 96.38 279 ILE B O 1
ATOM 4682 N N . GLU B 1 280 ? -10.07 -25.438 -14.75 1 94.31 280 GLU B N 1
ATOM 4683 C CA . GLU B 1 280 ? -9.844 -26.125 -16.031 1 94.31 280 GLU B CA 1
ATOM 4684 C C . GLU B 1 280 ? -10.359 -27.562 -15.984 1 94.31 280 GLU B C 1
ATOM 4686 O O . GLU B 1 280 ? -10.828 -28.078 -17 1 94.31 280 GLU B O 1
ATOM 4691 N N . LEU B 1 281 ? -10.258 -28.156 -14.867 1 92.62 281 LEU B N 1
ATOM 4692 C CA . LEU B 1 281 ? -10.75 -29.516 -14.711 1 92.62 281 LEU B CA 1
ATOM 4693 C C . LEU B 1 281 ? -12.273 -29.562 -14.773 1 92.62 281 LEU B C 1
ATOM 4695 O O . LEU B 1 281 ? -12.852 -30.531 -15.281 1 92.62 281 LEU B O 1
ATOM 4699 N N . GLU B 1 282 ? -12.906 -28.609 -14.211 1 86.69 282 GLU B N 1
ATOM 4700 C CA . GLU B 1 282 ? -14.359 -28.531 -14.234 1 86.69 282 GLU B CA 1
ATOM 4701 C C . GLU B 1 282 ? -14.883 -28.328 -15.648 1 86.69 282 GLU B C 1
ATOM 4703 O O . GLU B 1 282 ? -16 -28.734 -15.977 1 86.69 282 GLU B O 1
ATOM 4708 N N . GLU B 1 283 ? -14.164 -27.641 -16.469 1 78.81 283 GLU B N 1
ATOM 4709 C CA . GLU B 1 283 ? -14.602 -27.344 -17.828 1 78.81 283 GLU B CA 1
ATOM 4710 C C . GLU B 1 283 ? -14.344 -28.531 -18.766 1 78.81 283 GLU B C 1
ATOM 4712 O O . GLU B 1 283 ? -14.812 -28.547 -19.906 1 78.81 283 GLU B O 1
ATOM 4717 N N . GLN B 1 284 ? -13.5 -29.453 -18.453 1 69.19 284 GLN B N 1
ATOM 4718 C CA . GLN B 1 284 ? -13.305 -30.641 -19.297 1 69.19 284 GLN B CA 1
ATOM 4719 C C . GLN B 1 284 ? -14.484 -31.609 -19.172 1 69.19 284 GLN B C 1
ATOM 4721 O O . GLN B 1 284 ? -14.984 -31.844 -18.078 1 69.19 284 GLN B O 1
ATOM 4726 N N . PRO B 1 285 ? -15.172 -31.906 -20.453 1 53.75 285 PRO B N 1
ATOM 4727 C CA . PRO B 1 285 ? -16.297 -32.844 -20.453 1 53.75 285 PRO B CA 1
ATOM 4728 C C . PRO B 1 285 ? -15.977 -34.156 -19.734 1 53.75 285 PRO B C 1
ATOM 4730 O O . PRO B 1 285 ? -14.844 -34.625 -19.797 1 53.75 285 PRO B O 1
ATOM 4733 N N . VAL B 1 286 ? -16.625 -34.469 -18.484 1 48.31 286 VAL B N 1
ATOM 4734 C CA . VAL B 1 286 ? -16.578 -35.812 -17.891 1 48.31 286 VAL B CA 1
ATOM 4735 C C . VAL B 1 286 ? -16.812 -36.875 -18.984 1 48.31 286 VAL B C 1
ATOM 4737 O O . VAL B 1 286 ? -17.859 -36.844 -19.625 1 48.31 286 VAL B O 1
ATOM 4740 N N . THR B 1 287 ? -15.695 -37.344 -19.562 1 41.09 287 THR B N 1
ATOM 4741 C CA . THR B 1 287 ? -15.977 -38.562 -20.312 1 41.09 287 THR B CA 1
ATOM 4742 C C . THR B 1 287 ? -16.375 -39.719 -19.375 1 41.09 287 THR B C 1
ATOM 4744 O O . THR B 1 287 ? -15.766 -39.906 -18.328 1 41.09 287 THR B O 1
#